Protein AF-0000000086091545 (afdb_homodimer)

Secondary structure (DSSP, 8-state):
-HHHHHHHHHHHHHHHHHHHHHHHHHHHHHHHHHHHTHHHHHHHHHHHHHHHHHHHHHHHHHH---HHHHHHHHHHHHHHHHHGGGTTEE-TTSHHHHHHHHHHHHHHHHHHHHHHHHTTTTS-HHHHHHHHIIIIIHHHHHHHHH-EE----------S--STTHHHHHHHHHHHHHHHHHHHHHHHHHHHHGGG--------/-HHHHHHHHHHHHHHHHHHHHHHHHHHHHHHHHHHHTHHHHHHHHHHHHHHHHHHHHHHHHHH---HHHHHHHHHHHHHHHHHGGGTTEE-TTSHHHHHHHHHHHHHHHHHHHHHHHHTTTTS-HHHHHHHHIIIIIHHHHHHHHH-EE----------S--STTHHHHHHHHHHHHHHHHHHHHHHHHHHHHGGG--------

Nearest PDB structures (foldseek):
  2rld-assembly1_B  TM=4.889E-01  e=1.140E+00  Bacteroides thetaiotaomicron VPI-5482
  2rld-assembly1_B  TM=4.789E-01  e=8.616E-01  Bacteroides thetaiotaomicron VPI-5482

Sequence (408 aa):
MIAFIVISHISLYIGVMFLILCVATGLYYLAELAEENSVMTRKVISYMIYLVVIVHLILWIFDELYFWCISIGILSHIAYYQLLSTFPFVRVKSASCILSIVGFLVSHIGWYYYFIDFYTPIYEFSELLGFFFICVWVTPLALFVSLSIGDMQLPGLGMEGGADRGNKDILKKKNNVVQWIMSQLNRFRKSSSSDTMLPHQSNYMIAFIVISHISLYIGVMFLILCVATGLYYLAELAEENSVMTRKVISYMIYLVVIVHLILWIFDELYFWCISIGILSHIAYYQLLSTFPFVRVKSASCILSIVGFLVSHIGWYYYFIDFYTPIYEFSELLGFFFICVWVTPLALFVSLSIGDMQLPGLGMEGGADRGNKDILKKKNNVVQWIMSQLNRFRKSSSSDTMLPHQSNY

Foldseek 3Di:
DVVVVVVVVVVVVVVVVVVVVVVVVVLLVLQVVCVVVVVVLLVVLVVLLVVLLVVLVCCCVPVVADPVLSVLLNQLSVLLNVQSVPPQEGDCPDPSNVSNVVSLVCSVVVVVVSCVPPPVVPDDPVVSVVCCCSSRNVNVSSSVSHHDHDPPPPPDDPDDDCPPCPVVVVVVVVVVVVVVVVVVVVVVVVVVVVVPPDPPPPDD/DVVVVVVVVVVVVVVVVVVVVVVVVVLLVLQVVCVVVVVVLLVVLVVLLVVLLVVLVCCCVPVVADPVLSVLLNQLSVLLNVQSVPPQEGDCPDPSNVSNVVSLVCSVVVLVVSCVPPPVPPDDPVVSVVCCCSSRNVNVSSSVSHHDHDPPPPPDDPDDDPDDCVVVVVVVVVVVVVVVVVVVVVVVVVVVPVVPPDPPPPDD

Organism: Naegleria lovaniensis (NCBI:txid51637)

pLDDT: mean 78.1, std 22.88, range [27.45, 97.88]

Solvent-accessible surface area (backbone atoms only — not comparable to full-atom values): 22048 Å² total; per-residue (Å²): 86,64,62,55,52,53,52,6,51,53,30,37,51,52,50,50,51,50,48,49,50,10,43,53,41,24,48,50,50,48,23,51,50,23,65,75,36,46,71,60,41,51,50,53,51,51,51,50,45,53,50,41,45,52,50,44,50,48,37,40,72,72,43,59,49,66,62,65,49,42,50,39,43,43,51,21,45,53,28,49,56,57,48,58,76,44,59,49,39,49,59,75,84,37,68,45,44,46,46,25,54,52,26,49,52,51,32,51,52,43,49,51,52,48,38,63,73,74,33,54,89,74,52,50,69,66,41,52,52,9,40,43,40,55,71,62,43,47,60,59,49,52,47,60,48,43,46,42,77,56,70,78,78,73,78,72,91,80,78,81,91,73,70,83,57,65,69,58,53,55,55,51,52,52,48,46,52,51,48,48,54,48,50,52,50,50,48,54,53,50,60,62,57,60,69,66,68,68,78,78,77,77,79,128,86,64,62,55,52,53,51,6,53,53,30,38,51,53,50,50,53,50,49,50,50,10,43,52,40,25,48,49,49,48,23,52,51,24,65,76,36,45,70,59,42,51,50,52,50,51,51,50,45,52,49,41,43,50,49,45,50,49,36,39,73,72,45,57,49,64,62,67,49,43,51,40,43,45,50,22,45,53,27,48,55,56,46,57,77,45,58,49,39,49,59,74,82,36,68,45,45,46,46,25,53,52,27,48,52,50,30,52,52,43,50,52,54,50,39,63,74,73,33,56,88,74,52,51,69,65,40,52,51,10,41,41,39,55,71,62,44,46,61,60,51,52,48,61,46,42,48,40,75,56,71,76,74,72,80,70,87,81,78,82,93,72,76,79,60,65,65,60,55,56,55,54,52,53,49,47,51,53,47,49,53,49,49,51,51,49,49,53,52,50,60,63,56,62,69,67,69,70,77,78,78,78,78,127

Structure (mmCIF, N/CA/C/O backbone):
data_AF-0000000086091545-model_v1
#
loop_
_entity.id
_entity.type
_entity.pdbx_description
1 polymer 'Transmembrane adaptor Erv26'
#
loop_
_atom_site.group_PDB
_atom_site.id
_atom_site.type_symbol
_atom_site.label_atom_id
_atom_site.label_alt_id
_atom_site.label_comp_id
_atom_site.label_asym_id
_atom_site.label_entity_id
_atom_site.label_seq_id
_atom_site.pdbx_PDB_ins_code
_atom_site.Cartn_x
_atom_site.Cartn_y
_atom_site.Cartn_z
_atom_site.occupancy
_atom_site.B_iso_or_equiv
_atom_site.auth_seq_id
_atom_site.auth_comp_id
_atom_site.auth_asym_id
_atom_site.auth_atom_id
_atom_site.pdbx_PDB_model_num
ATOM 1 N N . MET A 1 1 ? 21.391 18.703 11.477 1 80.94 1 MET A N 1
ATOM 2 C CA . MET A 1 1 ? 21.328 17.625 10.484 1 80.94 1 MET A CA 1
ATOM 3 C C . MET A 1 1 ? 20.875 16.328 11.133 1 80.94 1 MET A C 1
ATOM 5 O O . MET A 1 1 ? 20.078 15.586 10.562 1 80.94 1 MET A O 1
ATOM 9 N N . ILE A 1 2 ? 21.172 16.188 12.438 1 83.56 2 ILE A N 1
ATOM 10 C CA . ILE A 1 2 ? 20.891 14.93 13.141 1 83.56 2 ILE A CA 1
ATOM 11 C C . ILE A 1 2 ? 19.391 14.812 13.398 1 83.56 2 ILE A C 1
ATOM 13 O O . ILE A 1 2 ? 18.812 13.742 13.203 1 83.56 2 ILE A O 1
ATOM 17 N N . ALA A 1 3 ? 18.828 15.914 13.766 1 88.62 3 ALA A N 1
ATOM 18 C CA . ALA A 1 3 ? 17.391 15.898 14.039 1 88.62 3 ALA A CA 1
ATOM 19 C C . ALA A 1 3 ? 16.594 15.539 12.789 1 88.62 3 ALA A C 1
ATOM 21 O O . ALA A 1 3 ? 15.656 14.75 12.852 1 88.62 3 ALA A O 1
ATOM 22 N N . PHE A 1 4 ? 17.016 16.047 11.719 1 89.56 4 PHE A N 1
ATOM 23 C CA . PHE A 1 4 ? 16.359 15.781 10.445 1 89.56 4 PHE A CA 1
ATOM 24 C C . PHE A 1 4 ? 16.438 14.297 10.086 1 89.56 4 PHE A C 1
ATOM 26 O O . PHE A 1 4 ? 15.438 13.688 9.703 1 89.56 4 PHE A O 1
ATOM 33 N N . ILE A 1 5 ? 17.547 13.758 10.297 1 88.31 5 ILE A N 1
ATOM 34 C CA . ILE A 1 5 ? 17.781 12.359 9.945 1 88.31 5 ILE A CA 1
ATOM 35 C C . ILE A 1 5 ? 16.922 11.453 10.828 1 88.31 5 ILE A C 1
ATOM 37 O O . ILE A 1 5 ? 16.266 10.531 10.336 1 88.31 5 ILE A O 1
ATOM 41 N N . VAL A 1 6 ? 16.906 11.734 12.078 1 89.31 6 VAL A N 1
ATOM 42 C CA . VAL A 1 6 ? 16.156 10.914 13.031 1 89.31 6 VAL A CA 1
ATOM 43 C C . VAL A 1 6 ? 14.664 10.992 12.734 1 89.31 6 VAL A C 1
ATOM 45 O O . VAL A 1 6 ? 13.992 9.969 12.633 1 89.31 6 VAL A O 1
ATOM 48 N N . ILE A 1 7 ? 14.203 12.164 12.5 1 91 7 ILE A N 1
ATOM 49 C CA . ILE A 1 7 ? 12.781 12.375 12.242 1 91 7 ILE A CA 1
ATOM 50 C C . ILE A 1 7 ? 12.398 11.734 10.914 1 91 7 ILE A C 1
ATOM 52 O O . ILE A 1 7 ? 11.328 11.125 10.797 1 91 7 ILE A O 1
ATOM 56 N N . SER A 1 8 ? 13.242 11.836 10.008 1 90.12 8 SER A N 1
ATOM 57 C CA . SER A 1 8 ? 12.969 11.266 8.688 1 90.12 8 SER A CA 1
ATOM 58 C C . SER A 1 8 ? 12.891 9.742 8.742 1 90.12 8 SER A C 1
ATOM 60 O O . SER A 1 8 ? 12.039 9.141 8.102 1 90.12 8 SER A O 1
ATOM 62 N N . HIS A 1 9 ? 13.742 9.148 9.531 1 89.88 9 HIS A N 1
ATOM 63 C CA . HIS A 1 9 ? 13.719 7.691 9.648 1 89.88 9 HIS A CA 1
ATOM 64 C C . HIS A 1 9 ? 12.484 7.223 10.414 1 89.88 9 HIS A C 1
ATOM 66 O O . HIS A 1 9 ? 11.852 6.238 10.039 1 89.88 9 HIS A O 1
ATOM 72 N N . ILE A 1 10 ? 12.148 7.918 11.438 1 91.88 10 ILE A N 1
ATOM 73 C CA . ILE A 1 10 ? 10.938 7.598 12.188 1 91.88 10 ILE A CA 1
ATOM 74 C C . ILE A 1 10 ? 9.711 7.738 11.289 1 91.88 10 ILE A C 1
ATOM 76 O O . ILE A 1 10 ? 8.828 6.883 11.297 1 91.88 10 ILE A O 1
ATOM 80 N N . SER A 1 11 ? 9.742 8.734 10.57 1 92.31 11 SER A N 1
ATOM 81 C CA . SER A 1 11 ? 8.648 9.008 9.656 1 92.31 11 SER A CA 1
ATOM 82 C C . SER A 1 11 ? 8.523 7.91 8.602 1 92.31 11 SER A C 1
ATOM 84 O O . SER A 1 11 ? 7.41 7.512 8.242 1 92.31 11 SER A O 1
ATOM 86 N N . LEU A 1 12 ? 9.625 7.453 8.164 1 90.94 12 LEU A N 1
ATOM 87 C CA . LEU A 1 12 ? 9.617 6.379 7.18 1 90.94 12 LEU A CA 1
ATOM 88 C C . LEU A 1 12 ? 9.008 5.109 7.766 1 90.94 12 LEU A C 1
ATOM 90 O O . LEU A 1 12 ? 8.234 4.418 7.098 1 90.94 12 LEU A O 1
ATOM 94 N N . TYR A 1 13 ? 9.344 4.871 8.953 1 91.81 13 TYR A N 1
ATOM 95 C CA . TYR A 1 13 ? 8.805 3.691 9.617 1 91.81 13 TYR A CA 1
ATOM 96 C C . TYR A 1 13 ? 7.293 3.803 9.781 1 91.81 13 TYR A C 1
ATOM 98 O O . TYR A 1 13 ? 6.566 2.832 9.555 1 91.81 13 TYR A O 1
ATOM 106 N N . ILE A 1 14 ? 6.844 4.906 10.125 1 92.62 14 ILE A N 1
ATOM 107 C CA . ILE A 1 14 ? 5.41 5.141 10.258 1 92.62 14 ILE A CA 1
ATOM 108 C C . ILE A 1 14 ? 4.734 4.977 8.898 1 92.62 14 ILE A C 1
ATOM 110 O O . ILE A 1 14 ? 3.652 4.395 8.797 1 92.62 14 ILE A O 1
ATOM 114 N N . GLY A 1 15 ? 5.395 5.461 7.926 1 92.19 15 GLY A N 1
ATOM 115 C CA . GLY A 1 15 ? 4.871 5.301 6.578 1 92.19 15 GLY A CA 1
ATOM 116 C C . GLY A 1 15 ? 4.75 3.852 6.152 1 92.19 15 GLY A C 1
ATOM 117 O O . GLY A 1 15 ? 3.762 3.463 5.531 1 92.19 15 GLY A O 1
ATOM 118 N N . VAL A 1 16 ? 5.738 3.109 6.527 1 92.25 16 VAL A N 1
ATOM 119 C CA . VAL A 1 16 ? 5.723 1.688 6.195 1 92.25 16 VAL A CA 1
ATOM 120 C C . VAL A 1 16 ? 4.586 0.994 6.941 1 92.25 16 VAL A C 1
ATOM 122 O O . VAL A 1 16 ? 3.895 0.142 6.379 1 92.25 16 VAL A O 1
ATOM 125 N N . MET A 1 17 ? 4.395 1.321 8.156 1 92.62 17 MET A N 1
ATOM 126 C CA . MET A 1 17 ? 3.295 0.76 8.93 1 92.62 17 MET A CA 1
ATOM 127 C C . MET A 1 17 ? 1.95 1.112 8.305 1 92.62 17 MET A C 1
ATOM 129 O O . MET A 1 17 ? 1.04 0.282 8.273 1 92.62 17 MET A O 1
ATOM 133 N N . PHE A 1 18 ? 1.83 2.248 7.918 1 93.44 18 PHE A N 1
ATOM 134 C CA . PHE A 1 18 ? 0.612 2.676 7.238 1 93.44 18 PHE A CA 1
ATOM 135 C C . PHE A 1 18 ? 0.393 1.868 5.965 1 93.44 18 PHE A C 1
ATOM 137 O O . PHE A 1 18 ? -0.727 1.436 5.684 1 93.44 18 PHE A O 1
ATOM 144 N N . LEU A 1 19 ? 1.406 1.691 5.207 1 93.5 19 LEU A N 1
ATOM 145 C CA . LEU A 1 19 ? 1.3 0.926 3.971 1 93.5 19 LEU A CA 1
ATOM 146 C C . LEU A 1 19 ? 0.9 -0.518 4.258 1 93.5 19 LEU A C 1
ATOM 148 O O . LEU A 1 19 ? 0.125 -1.113 3.504 1 93.5 19 LEU A O 1
ATOM 152 N N . ILE A 1 20 ? 1.461 -1.034 5.289 1 94.06 20 ILE A N 1
ATOM 153 C CA . ILE A 1 20 ? 1.106 -2.391 5.691 1 94.06 20 ILE A CA 1
ATOM 154 C C . ILE A 1 20 ? -0.387 -2.465 6 1 94.06 20 ILE A C 1
ATOM 156 O O . ILE A 1 20 ? -1.065 -3.412 5.598 1 94.06 20 ILE A O 1
ATOM 160 N N . LEU A 1 21 ? -0.857 -1.475 6.707 1 92.94 21 LEU A N 1
ATOM 161 C CA . LEU A 1 21 ? -2.287 -1.421 6.996 1 92.94 21 LEU A CA 1
ATOM 162 C C . LEU A 1 21 ? -3.1 -1.358 5.707 1 92.94 21 LEU A C 1
ATOM 164 O O . LEU A 1 21 ? -4.121 -2.037 5.578 1 92.94 21 LEU A O 1
ATOM 168 N N . CYS A 1 22 ? -2.643 -0.552 4.805 1 94.44 22 CYS A N 1
ATOM 169 C CA . CYS A 1 22 ? -3.355 -0.419 3.537 1 94.44 22 CYS A CA 1
ATOM 170 C C . CYS A 1 22 ? -3.355 -1.735 2.771 1 94.44 22 CYS A C 1
ATOM 172 O O . CYS A 1 22 ? -4.379 -2.135 2.213 1 94.44 22 CYS A O 1
ATOM 174 N N . VAL A 1 23 ? -2.256 -2.348 2.752 1 94.62 23 VAL A N 1
ATOM 175 C CA . VAL A 1 23 ? -2.166 -3.635 2.07 1 94.62 23 VAL A CA 1
ATOM 176 C C . VAL A 1 23 ? -3.09 -4.645 2.748 1 94.62 23 VAL A C 1
ATOM 178 O O . VAL A 1 23 ? -3.797 -5.398 2.076 1 94.62 23 VAL A O 1
ATOM 181 N N . ALA A 1 24 ? -3.066 -4.707 4.102 1 93.06 24 ALA A N 1
ATOM 182 C CA . ALA A 1 24 ? -3.93 -5.605 4.863 1 93.06 24 ALA A CA 1
ATOM 183 C C . ALA A 1 24 ? -5.398 -5.379 4.52 1 93.06 24 ALA A C 1
ATOM 185 O O . ALA A 1 24 ? -6.137 -6.336 4.273 1 93.06 24 ALA A O 1
ATOM 186 N N . THR A 1 25 ? -5.805 -4.176 4.453 1 93.31 25 THR A N 1
ATOM 187 C CA . THR A 1 25 ? -7.195 -3.863 4.145 1 93.31 25 THR A CA 1
ATOM 188 C C . THR A 1 25 ? -7.508 -4.168 2.684 1 93.31 25 THR A C 1
ATOM 190 O O . THR A 1 25 ? -8.609 -4.613 2.357 1 93.31 25 THR A O 1
ATOM 193 N N . GLY A 1 26 ? -6.57 -3.861 1.864 1 93.88 26 GLY A N 1
ATOM 194 C CA . GLY A 1 26 ? -6.754 -4.199 0.462 1 93.88 26 GLY A CA 1
ATOM 195 C C . GLY A 1 26 ? -6.926 -5.688 0.225 1 93.88 26 GLY A C 1
ATOM 196 O O . GLY A 1 26 ? -7.801 -6.102 -0.541 1 93.88 26 GLY A O 1
ATOM 197 N N . LEU A 1 27 ? -6.137 -6.449 0.896 1 93.25 27 LEU A N 1
ATOM 198 C CA . LEU A 1 27 ? -6.242 -7.898 0.781 1 93.25 27 LEU A CA 1
ATOM 199 C C . LEU A 1 27 ? -7.551 -8.398 1.388 1 93.25 27 LEU A C 1
ATOM 201 O O . LEU A 1 27 ? -8.156 -9.336 0.876 1 93.25 27 LEU A O 1
ATOM 205 N N . TYR A 1 28 ? -7.902 -7.82 2.445 1 91.06 28 TYR A N 1
ATOM 206 C CA . TYR A 1 28 ? -9.188 -8.164 3.049 1 91.06 28 TYR A CA 1
ATOM 207 C C . TYR A 1 28 ? -10.336 -7.867 2.09 1 91.06 28 TYR A C 1
ATOM 209 O O . TYR A 1 28 ? -11.258 -8.664 1.96 1 91.06 28 TYR A O 1
ATOM 217 N N . TYR A 1 29 ? -10.289 -6.781 1.514 1 92 29 TYR A N 1
ATOM 218 C CA . TYR A 1 29 ? -11.289 -6.395 0.525 1 92 29 TYR A CA 1
ATOM 219 C C . TYR A 1 29 ? -11.336 -7.391 -0.627 1 92 29 TYR A C 1
ATOM 221 O O . TYR A 1 29 ? -12.414 -7.82 -1.046 1 92 29 TYR A O 1
ATOM 229 N N . LEU A 1 30 ? -10.266 -7.727 -1.06 1 92.94 30 LEU A N 1
ATOM 230 C CA . LEU A 1 30 ? -10.188 -8.688 -2.156 1 92.94 30 LEU A CA 1
ATOM 231 C C . LEU A 1 30 ? -10.727 -10.047 -1.725 1 92.94 30 LEU A C 1
ATOM 233 O O . LEU A 1 30 ? -11.352 -10.75 -2.52 1 92.94 30 LEU A O 1
ATOM 237 N N . ALA A 1 31 ? -10.453 -10.445 -0.539 1 92.06 31 ALA A N 1
ATOM 238 C CA . ALA A 1 31 ? -10.969 -11.695 -0.003 1 92.06 31 ALA A CA 1
ATOM 239 C C . ALA A 1 31 ? -12.5 -11.695 0.019 1 92.06 31 ALA A C 1
ATOM 241 O O . ALA A 1 31 ? -13.133 -12.688 -0.352 1 92.06 31 ALA A O 1
ATOM 242 N N . GLU A 1 32 ? -13.008 -10.625 0.454 1 90.62 32 GLU A N 1
ATOM 243 C CA . GLU A 1 32 ? -14.461 -10.477 0.466 1 90.62 32 GLU A CA 1
ATOM 244 C C . GLU A 1 32 ? -15.031 -10.508 -0.949 1 90.62 32 GLU A C 1
ATOM 246 O O . GLU A 1 32 ? -16.047 -11.164 -1.198 1 90.62 32 GLU A O 1
ATOM 251 N N . LEU A 1 33 ? -14.406 -9.82 -1.777 1 90.75 33 LEU A N 1
ATOM 252 C CA . LEU A 1 33 ? -14.844 -9.812 -3.172 1 90.75 33 LEU A CA 1
ATOM 253 C C . LEU A 1 33 ? -14.789 -11.211 -3.768 1 90.75 33 LEU A C 1
ATOM 255 O O . LEU A 1 33 ? -15.688 -11.609 -4.512 1 90.75 33 LEU A O 1
ATOM 259 N N . ALA A 1 34 ? -13.773 -11.961 -3.5 1 92.19 34 ALA A N 1
ATOM 260 C CA . ALA A 1 34 ? -13.617 -13.328 -3.98 1 92.19 34 ALA A CA 1
ATOM 261 C C . ALA A 1 34 ? -14.703 -14.234 -3.41 1 92.19 34 ALA A C 1
ATOM 263 O O . ALA A 1 34 ? -15.211 -15.117 -4.105 1 92.19 34 ALA A O 1
ATOM 264 N N . GLU A 1 35 ? -15.078 -14.039 -2.148 1 88.56 35 GLU A N 1
ATOM 265 C CA . GLU A 1 35 ? -16.125 -14.82 -1.498 1 88.56 35 GLU A CA 1
ATOM 266 C C . GLU A 1 35 ? -17.484 -14.531 -2.117 1 88.56 35 GLU A C 1
ATOM 268 O O . GLU A 1 35 ? -18.281 -15.453 -2.342 1 88.56 35 GLU A O 1
ATOM 273 N N . GLU A 1 36 ? -17.672 -13.328 -2.422 1 90.25 36 GLU A N 1
ATOM 274 C CA . GLU A 1 36 ? -18.953 -12.914 -2.984 1 90.25 36 GLU A CA 1
ATOM 275 C C . GLU A 1 36 ? -19.078 -13.344 -4.445 1 90.25 36 GLU A C 1
ATOM 277 O O . GLU A 1 36 ? -20.188 -13.492 -4.965 1 90.25 36 GLU A O 1
ATOM 282 N N . ASN A 1 37 ? -17.984 -13.453 -5.156 1 92.56 37 ASN A N 1
ATOM 283 C CA . ASN A 1 37 ? -17.938 -13.82 -6.57 1 92.56 37 ASN A CA 1
ATOM 284 C C . ASN A 1 37 ? -16.969 -14.977 -6.816 1 92.56 37 ASN A C 1
ATOM 286 O O . ASN A 1 37 ? -16.062 -14.859 -7.637 1 92.56 37 ASN A O 1
ATOM 290 N N . SER A 1 38 ? -17.219 -16.094 -6.258 1 90.12 38 SER A N 1
ATOM 291 C CA . SER A 1 38 ? -16.297 -17.219 -6.273 1 90.12 38 SER A CA 1
ATOM 292 C C . SER A 1 38 ? -16.125 -17.766 -7.684 1 90.12 38 SER A C 1
ATOM 294 O O . SER A 1 38 ? -15.016 -18.172 -8.07 1 90.12 38 SER A O 1
ATOM 296 N N . VAL A 1 39 ? -17.203 -17.797 -8.43 1 93.44 39 VAL A N 1
ATOM 297 C CA . VAL A 1 39 ? -17.156 -18.328 -9.781 1 93.44 39 VAL A CA 1
ATOM 298 C C . VAL A 1 39 ? -16.219 -17.469 -10.633 1 93.44 39 VAL A C 1
ATOM 300 O O . VAL A 1 39 ? -15.328 -17.984 -11.312 1 93.44 39 VAL A O 1
ATOM 303 N N . MET A 1 40 ? -16.453 -16.172 -10.547 1 94 40 MET A N 1
ATOM 304 C CA . MET A 1 40 ? -15.594 -15.258 -11.289 1 94 40 MET A CA 1
ATOM 305 C C . MET A 1 40 ? -14.156 -15.32 -10.797 1 94 40 MET A C 1
ATOM 307 O O . MET A 1 40 ? -13.219 -15.266 -11.594 1 94 40 MET A O 1
ATOM 311 N N . THR A 1 41 ? -13.961 -15.383 -9.539 1 94.94 41 THR A N 1
ATOM 312 C CA . THR A 1 41 ? -12.625 -15.453 -8.953 1 94.94 41 THR A CA 1
ATOM 313 C C . THR A 1 41 ? -11.875 -16.672 -9.469 1 94.94 41 THR A C 1
ATOM 315 O O . THR A 1 41 ? -10.703 -16.578 -9.828 1 94.94 41 THR A O 1
ATOM 318 N N . ARG A 1 42 ? -12.523 -17.781 -9.523 1 95.31 42 ARG A N 1
ATOM 319 C CA . ARG A 1 42 ? -11.914 -19.016 -10.023 1 95.31 42 ARG A CA 1
ATOM 320 C C . ARG A 1 42 ? -11.445 -18.844 -11.461 1 95.31 42 ARG A C 1
ATOM 322 O O . ARG A 1 42 ? -10.336 -19.25 -11.812 1 95.31 42 ARG A O 1
ATOM 329 N N . LYS A 1 43 ? -12.227 -18.25 -12.211 1 96.06 43 LYS A N 1
ATOM 330 C CA . LYS A 1 43 ? -11.875 -18 -13.602 1 96.06 43 LYS A CA 1
ATOM 331 C C . LYS A 1 43 ? -10.656 -17.094 -13.719 1 96.06 43 LYS A C 1
ATOM 333 O O . LYS A 1 43 ? -9.742 -17.359 -14.5 1 96.06 43 LYS A O 1
ATOM 338 N N . VAL A 1 44 ? -10.734 -16.031 -12.984 1 95.62 44 VAL A N 1
ATOM 339 C CA . VAL A 1 44 ? -9.656 -15.062 -13.016 1 95.62 44 VAL A CA 1
ATOM 340 C C . VAL A 1 44 ? -8.336 -15.734 -12.625 1 95.62 44 VAL A C 1
ATOM 342 O O . VAL A 1 44 ? -7.316 -15.547 -13.289 1 95.62 44 VAL A O 1
ATOM 345 N N . ILE A 1 45 ? -8.367 -16.516 -11.578 1 96.5 45 ILE A N 1
ATOM 346 C CA . ILE A 1 45 ? -7.152 -17.188 -11.109 1 96.5 45 ILE A CA 1
ATOM 347 C C . ILE A 1 45 ? -6.684 -18.188 -12.156 1 96.5 45 ILE A C 1
ATOM 349 O O . ILE A 1 45 ? -5.484 -18.328 -12.398 1 96.5 45 ILE A O 1
ATOM 353 N N . SER A 1 46 ? -7.613 -18.891 -12.773 1 97 46 SER A N 1
ATOM 354 C CA . SER A 1 46 ? -7.266 -19.844 -13.828 1 97 46 SER A CA 1
ATOM 355 C C . SER A 1 46 ? -6.523 -19.141 -14.969 1 97 46 SER A C 1
ATOM 357 O O . SER A 1 46 ? -5.48 -19.625 -15.422 1 97 46 SER A O 1
ATOM 359 N N . TYR A 1 47 ? -7.059 -18.078 -15.359 1 96.44 47 TYR A N 1
ATOM 360 C CA . TYR A 1 47 ? -6.43 -17.312 -16.438 1 96.44 47 TYR A CA 1
ATOM 361 C C . TYR A 1 47 ? -5.055 -16.812 -16.016 1 96.44 47 TYR A C 1
ATOM 363 O O . TYR A 1 47 ? -4.121 -16.781 -16.812 1 96.44 47 TYR A O 1
ATOM 371 N N . MET A 1 48 ? -5.012 -16.359 -14.781 1 96.69 48 MET A N 1
ATOM 372 C CA . MET A 1 48 ? -3.73 -15.898 -14.242 1 96.69 48 MET A CA 1
ATOM 373 C C . MET A 1 48 ? -2.689 -17.016 -14.305 1 96.69 48 MET A C 1
ATOM 375 O O . MET A 1 48 ? -1.546 -16.781 -14.703 1 96.69 48 MET A O 1
ATOM 379 N N . ILE A 1 49 ? -3.066 -18.219 -13.953 1 97.69 49 ILE A N 1
ATOM 380 C CA . ILE A 1 49 ? -2.166 -19.375 -13.961 1 97.69 49 ILE A CA 1
ATOM 381 C C . ILE A 1 49 ? -1.694 -19.641 -15.391 1 97.69 49 ILE A C 1
ATOM 383 O O . ILE A 1 49 ? -0.498 -19.812 -15.633 1 97.69 49 ILE A O 1
ATOM 387 N N . TYR A 1 50 ? -2.609 -19.625 -16.344 1 97.5 50 TYR A N 1
ATOM 388 C CA . TYR A 1 50 ? -2.262 -19.844 -17.734 1 97.5 50 TYR A CA 1
ATOM 389 C C . TYR A 1 50 ? -1.271 -18.781 -18.219 1 97.5 50 TYR A C 1
ATOM 391 O O . TYR A 1 50 ? -0.291 -19.109 -18.891 1 97.5 50 TYR A O 1
ATOM 399 N N . LEU A 1 51 ? -1.57 -17.609 -17.844 1 96.5 51 LEU A N 1
ATOM 400 C CA . LEU A 1 51 ? -0.722 -16.5 -18.266 1 96.5 51 LEU A CA 1
ATOM 401 C C . LEU A 1 51 ? 0.696 -16.656 -17.734 1 96.5 51 LEU A C 1
ATOM 403 O O . LEU A 1 51 ? 1.667 -16.484 -18.469 1 96.5 51 LEU A O 1
ATOM 407 N N . VAL A 1 52 ? 0.856 -17.031 -16.484 1 97.38 52 VAL A N 1
ATOM 408 C CA . VAL A 1 52 ? 2.176 -17.156 -15.867 1 97.38 52 VAL A CA 1
ATOM 409 C C . VAL A 1 52 ? 2.93 -18.328 -16.5 1 97.38 52 VAL A C 1
ATOM 411 O O . VAL A 1 52 ? 4.145 -18.25 -16.703 1 97.38 52 VAL A O 1
ATOM 414 N N . VAL A 1 53 ? 2.252 -19.453 -16.828 1 97.44 53 VAL A N 1
ATOM 415 C CA . VAL A 1 53 ? 2.881 -20.578 -17.484 1 97.44 53 VAL A CA 1
ATOM 416 C C . VAL A 1 53 ? 3.398 -20.156 -18.859 1 97.44 53 VAL A C 1
ATOM 418 O O . VAL A 1 53 ? 4.52 -20.5 -19.25 1 97.44 53 VAL A O 1
ATOM 421 N N . ILE A 1 54 ? 2.561 -19.406 -19.562 1 96.75 54 ILE A N 1
ATOM 422 C CA . ILE A 1 54 ? 2.961 -18.906 -20.859 1 96.75 54 ILE A CA 1
ATOM 423 C C . ILE A 1 54 ? 4.199 -18.031 -20.719 1 96.75 54 ILE A C 1
ATOM 425 O O . ILE A 1 54 ? 5.125 -18.109 -21.531 1 96.75 54 ILE A O 1
ATOM 429 N N . VAL A 1 55 ? 4.199 -17.188 -19.734 1 96.06 55 VAL A N 1
ATOM 430 C CA . VAL A 1 55 ? 5.332 -16.297 -19.484 1 96.06 55 VAL A CA 1
ATOM 431 C C . VAL A 1 55 ? 6.586 -17.125 -19.203 1 96.06 55 VAL A C 1
ATOM 433 O O . VAL A 1 55 ? 7.664 -16.812 -19.719 1 96.06 55 VAL A O 1
ATOM 436 N N . HIS A 1 56 ? 6.531 -18.203 -18.391 1 96.31 56 HIS A N 1
ATOM 437 C CA . HIS A 1 56 ? 7.664 -19.094 -18.125 1 96.31 56 HIS A CA 1
ATOM 438 C C . HIS A 1 56 ? 8.195 -19.703 -19.422 1 96.31 56 HIS A C 1
ATOM 440 O O . HIS A 1 56 ? 9.414 -19.766 -19.625 1 96.31 56 HIS A O 1
ATOM 446 N N . LEU A 1 57 ? 7.301 -20.094 -20.297 1 95.69 57 LEU A N 1
ATOM 447 C CA . LEU A 1 57 ? 7.707 -20.703 -21.562 1 95.69 57 LEU A CA 1
ATOM 448 C C . LEU A 1 57 ? 8.406 -19.672 -22.453 1 95.69 57 LEU A C 1
ATOM 450 O O . LEU A 1 57 ? 9.406 -20 -23.094 1 95.69 57 LEU A O 1
ATOM 454 N N . ILE A 1 58 ? 7.836 -18.484 -22.484 1 95.06 58 ILE A N 1
ATOM 455 C CA . ILE A 1 58 ? 8.438 -17.406 -23.266 1 95.06 58 ILE A CA 1
ATOM 456 C C . ILE A 1 58 ? 9.844 -17.109 -22.75 1 95.06 58 ILE A C 1
ATOM 458 O O . ILE A 1 58 ? 10.773 -16.938 -23.547 1 95.06 58 ILE A O 1
ATOM 462 N N . LEU A 1 59 ? 10.039 -17.062 -21.453 1 93.62 59 LEU A N 1
ATOM 463 C CA . LEU A 1 59 ? 11.336 -16.781 -20.859 1 93.62 59 LEU A CA 1
ATOM 464 C C . LEU A 1 59 ? 12.328 -17.906 -21.125 1 93.62 59 LEU A C 1
ATOM 466 O O . LEU A 1 59 ? 13.523 -17.656 -21.297 1 93.62 59 LEU A O 1
ATOM 470 N N . TRP A 1 60 ? 11.836 -19.109 -21.156 1 93.62 60 TRP A N 1
ATOM 471 C CA . TRP A 1 60 ? 12.68 -20.266 -21.469 1 93.62 60 TRP A CA 1
ATOM 472 C C . TRP A 1 60 ? 13.141 -20.219 -22.922 1 93.62 60 TRP A C 1
ATOM 474 O O . TRP A 1 60 ? 14.328 -20.359 -23.203 1 93.62 60 TRP A O 1
ATOM 484 N N . ILE A 1 61 ? 12.188 -19.969 -23.859 1 93.25 61 ILE A N 1
ATOM 485 C CA . ILE A 1 61 ? 12.445 -20.062 -25.297 1 93.25 61 ILE A CA 1
ATOM 486 C C . ILE A 1 61 ? 13.266 -18.859 -25.75 1 93.25 61 ILE A C 1
ATOM 488 O O . ILE A 1 61 ? 14.258 -19 -26.469 1 93.25 61 ILE A O 1
ATOM 492 N N . PHE A 1 62 ? 12.961 -17.625 -25.297 1 90.5 62 PHE A N 1
ATOM 493 C CA . PHE A 1 62 ? 13.562 -16.406 -25.828 1 90.5 62 PHE A CA 1
ATOM 494 C C . PHE A 1 62 ? 14.773 -16 -25 1 90.5 62 PHE A C 1
ATOM 496 O O . PHE A 1 62 ? 15.781 -15.555 -25.547 1 90.5 62 PHE A O 1
ATOM 503 N N . ASP A 1 63 ? 14.742 -16.125 -23.688 1 90 63 ASP A N 1
ATOM 504 C CA . ASP A 1 63 ? 15.836 -15.641 -22.844 1 90 63 ASP A CA 1
ATOM 505 C C . ASP A 1 63 ? 16.688 -16.797 -22.328 1 90 63 ASP A C 1
ATOM 507 O O . ASP A 1 63 ? 17.719 -16.578 -21.688 1 90 63 ASP A O 1
ATOM 511 N N . GLU A 1 64 ? 16.25 -18.078 -22.609 1 88.31 64 GLU A N 1
ATOM 512 C CA . GLU A 1 64 ? 16.984 -19.297 -22.25 1 88.31 64 GLU A CA 1
ATOM 513 C C . GLU A 1 64 ? 17.344 -19.297 -20.766 1 88.31 64 GLU A C 1
ATOM 515 O O . GLU A 1 64 ? 18.5 -19.562 -20.406 1 88.31 64 GLU A O 1
ATOM 520 N N . LEU A 1 65 ? 16.469 -18.891 -19.938 1 87.75 65 LEU A N 1
ATOM 521 C CA . LEU A 1 65 ? 16.688 -18.953 -18.5 1 87.75 65 LEU A CA 1
ATOM 522 C C . LEU A 1 65 ? 16.844 -20.391 -18.031 1 87.75 65 LEU A C 1
ATOM 524 O O . LEU A 1 65 ? 16.594 -21.328 -18.781 1 87.75 65 LEU A O 1
ATOM 528 N N . TYR A 1 66 ? 17.328 -20.547 -16.828 1 89.62 66 TYR A N 1
ATOM 529 C CA . TYR A 1 66 ? 17.703 -21.844 -16.266 1 89.62 66 TYR A CA 1
ATOM 530 C C . TYR A 1 66 ? 16.516 -22.812 -16.297 1 89.62 66 TYR A C 1
ATOM 532 O O . TYR A 1 66 ? 15.453 -22.516 -15.75 1 89.62 66 TYR A O 1
ATOM 540 N N . PHE A 1 67 ? 16.688 -23.969 -16.875 1 92.5 67 PHE A N 1
ATOM 541 C CA . PHE A 1 67 ? 15.641 -24.938 -17.172 1 92.5 67 PHE A CA 1
ATOM 542 C C . PHE A 1 67 ? 14.977 -25.422 -15.898 1 92.5 67 PHE A C 1
ATOM 544 O O . PHE A 1 67 ? 13.75 -25.562 -15.844 1 92.5 67 PHE A O 1
ATOM 551 N N . TRP A 1 68 ? 15.734 -25.703 -14.906 1 92.44 68 TRP A N 1
ATOM 552 C CA . TRP A 1 68 ? 15.188 -26.266 -13.68 1 92.44 68 TRP A CA 1
ATOM 553 C C . TRP A 1 68 ? 14.273 -25.266 -12.977 1 92.44 68 TRP A C 1
ATOM 555 O O . TRP A 1 68 ? 13.227 -25.641 -12.453 1 92.44 68 TRP A O 1
ATOM 565 N N . CYS A 1 69 ? 14.672 -24.047 -12.945 1 94.69 69 CYS A N 1
ATOM 566 C CA . CYS A 1 69 ? 13.828 -23.016 -12.328 1 94.69 69 CYS A CA 1
ATOM 567 C C . CYS A 1 69 ? 12.516 -22.859 -13.094 1 94.69 69 CYS A C 1
ATOM 569 O O . CYS A 1 69 ? 11.453 -22.734 -12.492 1 94.69 69 CYS A O 1
ATOM 571 N N . ILE A 1 70 ? 12.594 -22.938 -14.391 1 95.94 70 ILE A N 1
ATOM 572 C CA . ILE A 1 70 ? 11.414 -22.828 -15.234 1 95.94 70 ILE A CA 1
ATOM 573 C C . ILE A 1 70 ? 10.492 -24.031 -15 1 95.94 70 ILE A C 1
ATOM 575 O O . ILE A 1 70 ? 9.281 -23.875 -14.836 1 95.94 70 ILE A O 1
ATOM 579 N N . SER A 1 71 ? 11.109 -25.188 -14.992 1 96.25 71 SER A N 1
ATOM 580 C CA . SER A 1 71 ? 10.336 -26.406 -14.805 1 96.25 71 SER A CA 1
ATOM 581 C C . SER A 1 71 ? 9.625 -26.406 -13.461 1 96.25 71 SER A C 1
ATOM 583 O O . SER A 1 71 ? 8.445 -26.766 -13.375 1 96.25 71 SER A O 1
ATOM 585 N N . ILE A 1 72 ? 10.328 -26 -12.445 1 96.56 72 ILE A N 1
ATOM 586 C CA . ILE A 1 72 ? 9.742 -25.953 -11.117 1 96.56 72 ILE A CA 1
ATOM 587 C C . ILE A 1 72 ? 8.617 -24.922 -11.078 1 96.56 72 ILE A C 1
ATOM 589 O O . ILE A 1 72 ? 7.582 -25.141 -10.445 1 96.56 72 ILE A O 1
ATOM 593 N N . GLY A 1 73 ? 8.836 -23.781 -11.695 1 97.25 73 GLY A N 1
ATOM 594 C CA . GLY A 1 73 ? 7.793 -22.766 -11.789 1 97.25 73 GLY A CA 1
ATOM 595 C C . GLY A 1 73 ? 6.527 -23.281 -12.453 1 97.25 73 GLY A C 1
ATOM 596 O O . GLY A 1 73 ? 5.426 -23.078 -11.938 1 97.25 73 GLY A O 1
ATOM 597 N N . ILE A 1 74 ? 6.691 -23.953 -13.555 1 97.25 74 ILE A N 1
ATOM 598 C CA . ILE A 1 74 ? 5.551 -24.484 -14.305 1 97.25 74 ILE A CA 1
ATOM 599 C C . ILE A 1 74 ? 4.859 -25.578 -13.484 1 97.25 74 ILE A C 1
ATOM 601 O O . ILE A 1 74 ? 3.633 -25.594 -13.391 1 97.25 74 ILE A O 1
ATOM 605 N N . LEU A 1 75 ? 5.633 -26.453 -12.852 1 96.62 75 LEU A N 1
ATOM 606 C CA . LEU A 1 75 ? 5.066 -27.516 -12.023 1 96.62 75 LEU A CA 1
ATOM 607 C C . LEU A 1 75 ? 4.285 -26.922 -10.852 1 96.62 75 LEU A C 1
ATOM 609 O O . LEU A 1 75 ? 3.234 -27.453 -10.484 1 96.62 75 LEU A O 1
ATOM 613 N N . SER A 1 76 ? 4.801 -25.891 -10.242 1 97.12 76 SER A N 1
ATOM 614 C CA . SER A 1 76 ? 4.094 -25.234 -9.148 1 97.12 76 SER A CA 1
ATOM 615 C C . SER A 1 76 ? 2.738 -24.703 -9.609 1 97.12 76 SER A C 1
ATOM 617 O O . SER A 1 76 ? 1.74 -24.844 -8.898 1 97.12 76 SER A O 1
ATOM 619 N N . HIS A 1 77 ? 2.721 -24.125 -10.773 1 97.88 77 HIS A N 1
ATOM 620 C CA . HIS A 1 77 ? 1.474 -23.562 -11.273 1 97.88 77 HIS A CA 1
ATOM 621 C C . HIS A 1 77 ? 0.481 -24.656 -11.656 1 97.88 77 HIS A C 1
ATOM 623 O O . HIS A 1 77 ? -0.732 -24.453 -11.57 1 97.88 77 HIS A O 1
ATOM 629 N N . ILE A 1 78 ? 1.001 -25.812 -12.07 1 96.69 78 ILE A N 1
ATOM 630 C CA . ILE A 1 78 ? 0.13 -26.969 -12.289 1 96.69 78 ILE A CA 1
ATOM 631 C C . ILE A 1 78 ? -0.493 -27.406 -10.961 1 96.69 78 ILE A C 1
ATOM 633 O O . ILE A 1 78 ? -1.687 -27.703 -10.898 1 96.69 78 ILE A O 1
ATOM 637 N N . ALA A 1 79 ? 0.28 -27.406 -9.953 1 96.38 79 ALA A N 1
ATOM 638 C CA . ALA A 1 79 ? -0.232 -27.734 -8.625 1 96.38 79 ALA A CA 1
ATOM 639 C C . ALA A 1 79 ? -1.28 -26.719 -8.172 1 96.38 79 ALA A C 1
ATOM 641 O O . ALA A 1 79 ? -2.301 -27.078 -7.594 1 96.38 79 ALA A O 1
ATOM 642 N N . TYR A 1 80 ? -1.018 -25.422 -8.453 1 96.69 80 TYR A N 1
ATOM 643 C CA . TYR A 1 80 ? -1.989 -24.391 -8.133 1 96.69 80 TYR A CA 1
ATOM 644 C C . TYR A 1 80 ? -3.316 -24.641 -8.836 1 96.69 80 TYR A C 1
ATOM 646 O O . TYR A 1 80 ? -4.383 -24.469 -8.242 1 96.69 80 TYR A O 1
ATOM 654 N N . TYR A 1 81 ? -3.211 -25.016 -10.078 1 96.56 81 TYR A N 1
ATOM 655 C CA . TYR A 1 81 ? -4.41 -25.266 -10.867 1 96.56 81 TYR A CA 1
ATOM 656 C C . TYR A 1 81 ? -5.242 -26.391 -10.273 1 96.56 81 TYR A C 1
ATOM 658 O O . TYR A 1 81 ? -6.477 -26.344 -10.305 1 96.56 81 TYR A O 1
ATOM 666 N N . GLN A 1 82 ? -4.637 -27.344 -9.719 1 95.12 82 GLN A N 1
ATOM 667 C CA . GLN A 1 82 ? -5.328 -28.469 -9.102 1 95.12 82 GLN A CA 1
ATOM 668 C C . GLN A 1 82 ? -6.125 -28.016 -7.879 1 95.12 82 GLN A C 1
ATOM 670 O O . GLN A 1 82 ? -7.16 -28.609 -7.551 1 95.12 82 GLN A O 1
ATOM 675 N N . LEU A 1 83 ? -5.688 -27.031 -7.266 1 93.81 83 LEU A N 1
ATOM 676 C CA . LEU A 1 83 ? -6.391 -26.516 -6.098 1 93.81 83 LEU A CA 1
ATOM 677 C C . LEU A 1 83 ? -7.727 -25.891 -6.5 1 93.81 83 LEU A C 1
ATOM 679 O O . LEU A 1 83 ? -8.633 -25.781 -5.676 1 93.81 83 LEU A O 1
ATOM 683 N N . LEU A 1 84 ? -7.816 -25.5 -7.746 1 94.12 84 LEU A N 1
ATOM 684 C CA . LEU A 1 84 ? -9.023 -24.844 -8.219 1 94.12 84 LEU A CA 1
ATOM 685 C C . LEU A 1 84 ? -10.156 -25.844 -8.406 1 94.12 84 LEU A C 1
ATOM 687 O O . LEU A 1 84 ? -11.32 -25.453 -8.531 1 94.12 84 LEU A O 1
ATOM 691 N N . SER A 1 85 ? -9.867 -27.109 -8.328 1 91.25 85 SER A N 1
ATOM 692 C CA . SER A 1 85 ? -10.883 -28.141 -8.492 1 91.25 85 SER A CA 1
ATOM 693 C C . SER A 1 85 ? -11.836 -28.172 -7.301 1 91.25 85 SER A C 1
ATOM 695 O O . SER A 1 85 ? -13.008 -28.531 -7.445 1 91.25 85 SER A O 1
ATOM 697 N N . THR A 1 86 ? -11.422 -27.75 -6.156 1 87.12 86 THR A N 1
ATOM 698 C CA . THR A 1 86 ? -12.25 -27.703 -4.961 1 87.12 86 THR A CA 1
ATOM 699 C C . THR A 1 86 ? -12.477 -26.266 -4.5 1 87.12 86 THR A C 1
ATOM 701 O O . THR A 1 86 ? -12.812 -26.031 -3.338 1 87.12 86 THR A O 1
ATOM 704 N N . PHE A 1 87 ? -12.219 -25.438 -5.332 1 88.75 87 PHE A N 1
ATOM 705 C CA . PHE A 1 87 ? -12.359 -24.031 -5.016 1 88.75 87 PHE A CA 1
ATOM 706 C C . PHE A 1 87 ? -13.812 -23.688 -4.691 1 88.75 87 PHE A C 1
ATOM 708 O O . PHE A 1 87 ? -14.734 -24.188 -5.352 1 88.75 87 PHE A O 1
ATOM 715 N N . PRO A 1 88 ? -14.008 -22.984 -3.693 1 88.88 88 PRO A N 1
ATOM 716 C CA . PRO A 1 88 ? -13.117 -22.172 -2.863 1 88.88 88 PRO A CA 1
ATOM 717 C C . PRO A 1 88 ? -12.641 -22.906 -1.61 1 88.88 88 PRO A C 1
ATOM 719 O O . PRO A 1 88 ? -11.867 -22.344 -0.825 1 88.88 88 PRO A O 1
ATOM 722 N N . PHE A 1 89 ? -13.141 -24.109 -1.506 1 86.44 89 PHE A N 1
ATOM 723 C CA . PHE A 1 89 ? -12.789 -24.875 -0.308 1 86.44 89 PHE A CA 1
ATOM 724 C C . PHE A 1 89 ? -11.57 -25.75 -0.561 1 86.44 89 PHE A C 1
ATOM 726 O O . PHE A 1 89 ? -11.492 -26.422 -1.589 1 86.44 89 PHE A O 1
ATOM 733 N N . VAL A 1 90 ? -10.625 -25.609 0.261 1 84.31 90 VAL A N 1
ATOM 734 C CA . VAL A 1 90 ? -9.422 -26.422 0.106 1 84.31 90 VAL A CA 1
ATOM 735 C C . VAL A 1 90 ? -9.086 -27.109 1.428 1 84.31 90 VAL A C 1
ATOM 737 O O . VAL A 1 90 ? -9.266 -26.531 2.5 1 84.31 90 VAL A O 1
ATOM 740 N N . ARG A 1 91 ? -8.68 -28.375 1.217 1 82.62 91 ARG A N 1
ATOM 741 C CA . ARG A 1 91 ? -8.133 -29.094 2.361 1 82.62 91 ARG A CA 1
ATOM 742 C C . ARG A 1 91 ? -6.633 -28.859 2.49 1 82.62 91 ARG A C 1
ATOM 744 O O . ARG A 1 91 ? -5.875 -29.156 1.565 1 82.62 91 ARG A O 1
ATOM 751 N N . VAL A 1 92 ? -6.191 -28.422 3.6 1 82.81 92 VAL A N 1
ATOM 752 C CA . VAL A 1 92 ? -4.809 -28.016 3.822 1 82.81 92 VAL A CA 1
ATOM 753 C C . VAL A 1 92 ? -3.891 -29.234 3.711 1 82.81 92 VAL A C 1
ATOM 755 O O . VAL A 1 92 ? -2.748 -29.109 3.262 1 82.81 92 VAL A O 1
ATOM 758 N N . LYS A 1 93 ? -4.398 -30.406 4.047 1 86.5 93 LYS A N 1
ATOM 759 C CA . LYS A 1 93 ? -3.559 -31.609 4.074 1 86.5 93 LYS A CA 1
ATOM 760 C C . LYS A 1 93 ? -3.611 -32.344 2.738 1 86.5 93 LYS A C 1
ATOM 762 O O . LYS A 1 93 ? -2.996 -33.406 2.584 1 86.5 93 LYS A O 1
ATOM 767 N N . SER A 1 94 ? -4.305 -31.844 1.852 1 88.62 94 SER A N 1
ATOM 768 C CA . SER A 1 94 ? -4.375 -32.5 0.543 1 88.62 94 SER A CA 1
ATOM 769 C C . SER A 1 94 ? -3.023 -32.438 -0.164 1 88.62 94 SER A C 1
ATOM 771 O O . SER A 1 94 ? -2.211 -31.547 0.092 1 88.62 94 SER A O 1
ATOM 773 N N . ALA A 1 95 ? -2.758 -33.438 -0.923 1 90.75 95 ALA A N 1
ATOM 774 C CA . ALA A 1 95 ? -1.508 -33.531 -1.674 1 90.75 95 ALA A CA 1
ATOM 775 C C . ALA A 1 95 ? -1.311 -32.312 -2.564 1 90.75 95 ALA A C 1
ATOM 777 O O . ALA A 1 95 ? -0.199 -31.797 -2.676 1 90.75 95 ALA A O 1
ATOM 778 N N . SER A 1 96 ? -2.396 -31.891 -3.133 1 91.44 96 SER A N 1
ATOM 779 C CA . SER A 1 96 ? -2.314 -30.734 -4.02 1 91.44 96 SER A CA 1
ATOM 780 C C . SER A 1 96 ? -1.889 -29.484 -3.264 1 91.44 96 SER A C 1
ATOM 782 O O . SER A 1 96 ? -1.102 -28.672 -3.771 1 91.44 96 SER A O 1
ATOM 784 N N . CYS A 1 97 ? -2.428 -29.328 -2.111 1 92.88 97 CYS A N 1
ATOM 785 C CA . CYS A 1 97 ? -2.084 -28.172 -1.306 1 92.88 97 CYS A CA 1
ATOM 786 C C . CYS A 1 97 ? -0.625 -28.219 -0.869 1 92.88 97 CYS A C 1
ATOM 788 O O . CYS A 1 97 ? 0.096 -27.234 -0.979 1 92.88 97 CYS A O 1
ATOM 790 N N . ILE A 1 98 ? -0.191 -29.281 -0.42 1 94.31 98 ILE A N 1
ATOM 791 C CA . ILE A 1 98 ? 1.186 -29.469 0.033 1 94.31 98 ILE A CA 1
ATOM 792 C C . ILE A 1 98 ? 2.145 -29.234 -1.135 1 94.31 98 ILE A C 1
ATOM 794 O O . ILE A 1 98 ? 3.152 -28.547 -0.996 1 94.31 98 ILE A O 1
ATOM 798 N N . LEU A 1 99 ? 1.808 -29.828 -2.223 1 94.75 99 LEU A N 1
ATOM 799 C CA . LEU A 1 99 ? 2.635 -29.656 -3.412 1 94.75 99 LEU A CA 1
ATOM 800 C C . LEU A 1 99 ? 2.717 -28.188 -3.822 1 94.75 99 LEU A C 1
ATOM 802 O O . LEU A 1 99 ? 3.768 -27.734 -4.273 1 94.75 99 LEU A O 1
ATOM 806 N N . SER A 1 100 ? 1.626 -27.531 -3.691 1 95.69 100 SER A N 1
ATOM 807 C CA . SER A 1 100 ? 1.592 -26.109 -4.047 1 95.69 100 SER A CA 1
ATOM 808 C C . SER A 1 100 ? 2.49 -25.281 -3.127 1 95.69 100 SER A C 1
ATOM 810 O O . SER A 1 100 ? 3.209 -24.406 -3.588 1 95.69 100 SER A O 1
ATOM 812 N N . ILE A 1 101 ? 2.473 -25.578 -1.841 1 95.12 101 ILE A N 1
ATOM 813 C CA . ILE A 1 101 ? 3.281 -24.844 -0.868 1 95.12 101 ILE A CA 1
ATOM 814 C C . ILE A 1 101 ? 4.762 -25.141 -1.094 1 95.12 101 ILE A C 1
ATOM 816 O O . ILE A 1 101 ? 5.586 -24.234 -1.146 1 95.12 101 ILE A O 1
ATOM 820 N N . VAL A 1 102 ? 5.09 -26.422 -1.261 1 95.81 102 VAL A N 1
ATOM 821 C CA . VAL A 1 102 ? 6.465 -26.844 -1.495 1 95.81 102 VAL A CA 1
ATOM 822 C C . VAL A 1 102 ? 6.961 -26.266 -2.824 1 95.81 102 VAL A C 1
ATOM 824 O O . VAL A 1 102 ? 8.086 -25.766 -2.914 1 95.81 102 VAL A O 1
ATOM 827 N N . GLY A 1 103 ? 6.109 -26.391 -3.803 1 96.62 103 GLY A N 1
ATOM 828 C CA . GLY A 1 103 ? 6.465 -25.844 -5.098 1 96.62 103 GLY A CA 1
ATOM 829 C C . GLY A 1 103 ? 6.738 -24.344 -5.051 1 96.62 103 GLY A C 1
ATOM 830 O O . GLY A 1 103 ? 7.707 -23.875 -5.648 1 96.62 103 GLY A O 1
ATOM 831 N N . PHE A 1 104 ? 5.895 -23.609 -4.301 1 96.88 104 PHE A N 1
ATOM 832 C CA . PHE A 1 104 ? 6.074 -22.172 -4.133 1 96.88 104 PHE A CA 1
ATOM 833 C C . PHE A 1 104 ? 7.414 -21.859 -3.48 1 96.88 104 PHE A C 1
ATOM 835 O O . PHE A 1 104 ? 8.164 -21.016 -3.965 1 96.88 104 PHE A O 1
ATOM 842 N N . LEU A 1 105 ? 7.766 -22.562 -2.449 1 96.88 105 LEU A N 1
ATOM 843 C CA . LEU A 1 105 ? 8.992 -22.312 -1.692 1 96.88 105 LEU A CA 1
ATOM 844 C C . LEU A 1 105 ? 10.219 -22.672 -2.52 1 96.88 105 LEU A C 1
ATOM 846 O O . LEU A 1 105 ? 11.188 -21.906 -2.553 1 96.88 105 LEU A O 1
ATOM 850 N N . VAL A 1 106 ? 10.164 -23.781 -3.18 1 96.5 106 VAL A N 1
ATOM 851 C CA . VAL A 1 106 ? 11.297 -24.234 -3.986 1 96.5 106 VAL A CA 1
ATOM 852 C C . VAL A 1 106 ? 11.5 -23.266 -5.16 1 96.5 106 VAL A C 1
ATOM 854 O O . VAL A 1 106 ? 12.641 -22.938 -5.5 1 96.5 106 VAL A O 1
ATOM 857 N N . SER A 1 107 ? 10.391 -22.906 -5.742 1 96.81 107 SER A N 1
ATOM 858 C CA . SER A 1 107 ? 10.484 -21.953 -6.844 1 96.81 107 SER A CA 1
ATOM 859 C C . SER A 1 107 ? 11.062 -20.625 -6.375 1 96.81 107 SER A C 1
ATOM 861 O O . SER A 1 107 ? 11.93 -20.047 -7.039 1 96.81 107 SER A O 1
ATOM 863 N N . HIS A 1 108 ? 10.609 -20.109 -5.219 1 96 108 HIS A N 1
ATOM 864 C CA . HIS A 1 108 ? 11.102 -18.859 -4.652 1 96 108 HIS A CA 1
ATOM 865 C C . HIS A 1 108 ? 12.602 -18.922 -4.387 1 96 108 HIS A C 1
ATOM 867 O O . HIS A 1 108 ? 13.352 -18.047 -4.809 1 96 108 HIS A O 1
ATOM 873 N N . ILE A 1 109 ? 13.031 -19.969 -3.762 1 95.06 109 ILE A N 1
ATOM 874 C CA . ILE A 1 109 ? 14.438 -20.156 -3.404 1 95.06 109 ILE A CA 1
ATOM 875 C C . ILE A 1 109 ? 15.266 -20.375 -4.668 1 95.06 109 ILE A C 1
ATOM 877 O O . ILE A 1 109 ? 16.359 -19.828 -4.805 1 95.06 109 ILE A O 1
ATOM 881 N N . GLY A 1 110 ? 14.781 -21.188 -5.574 1 93.88 110 GLY A N 1
ATOM 882 C CA . GLY A 1 110 ? 15.477 -21.453 -6.824 1 93.88 110 GLY A CA 1
ATOM 883 C C . GLY A 1 110 ? 15.758 -20.188 -7.629 1 93.88 110 GLY A C 1
ATOM 884 O O . GLY A 1 110 ? 16.891 -19.953 -8.039 1 93.88 110 GLY A O 1
ATOM 885 N N . TRP A 1 111 ? 14.719 -19.359 -7.828 1 93.19 111 TRP A N 1
ATOM 886 C CA . TRP A 1 111 ? 14.891 -18.125 -8.586 1 93.19 111 TRP A CA 1
ATOM 887 C C . TRP A 1 111 ? 15.797 -17.156 -7.848 1 93.19 111 TRP A C 1
ATOM 889 O O . TRP A 1 111 ? 16.594 -16.438 -8.469 1 93.19 111 TRP A O 1
ATOM 899 N N . TYR A 1 112 ? 15.625 -17.125 -6.52 1 92.38 112 TYR A N 1
ATOM 900 C CA . TYR A 1 112 ? 16.453 -16.234 -5.707 1 92.38 112 TYR A CA 1
ATOM 901 C C . TYR A 1 112 ? 17.938 -16.547 -5.914 1 92.38 112 TYR A C 1
ATOM 903 O O . TYR A 1 112 ? 18.734 -15.656 -6.219 1 92.38 112 TYR A O 1
ATOM 911 N N . TYR A 1 113 ? 18.375 -17.812 -5.879 1 89.75 113 TYR A N 1
ATOM 912 C CA . TYR A 1 113 ? 19.766 -18.219 -6.023 1 89.75 113 TYR A CA 1
ATOM 913 C C . TYR A 1 113 ? 20.234 -18.078 -7.469 1 89.75 113 TYR A C 1
ATOM 915 O O . TYR A 1 113 ? 21.391 -17.734 -7.727 1 89.75 113 TYR A O 1
ATOM 923 N N . TYR A 1 114 ? 19.312 -18.344 -8.367 1 88.56 114 TYR A N 1
ATOM 924 C CA . TYR A 1 114 ? 19.656 -18.188 -9.773 1 88.56 114 TYR A CA 1
ATOM 925 C C . TYR A 1 114 ? 20.016 -16.734 -10.086 1 88.56 114 TYR A C 1
ATOM 927 O O . TYR A 1 114 ? 21.031 -16.469 -10.719 1 88.56 114 TYR A O 1
ATOM 935 N N . PHE A 1 115 ? 19.266 -15.781 -9.609 1 88.44 115 PHE A N 1
ATOM 936 C CA . PHE A 1 115 ? 19.484 -14.383 -9.945 1 88.44 115 PHE A CA 1
ATOM 937 C C . PHE A 1 115 ? 20.656 -13.812 -9.164 1 88.44 115 PHE A C 1
ATOM 939 O O . PHE A 1 115 ? 21.375 -12.945 -9.656 1 88.44 115 PHE A O 1
ATOM 946 N N . ILE A 1 116 ? 20.875 -14.211 -7.926 1 85.62 116 ILE A N 1
ATOM 947 C CA . ILE A 1 116 ? 22.016 -13.734 -7.148 1 85.62 116 ILE A CA 1
ATOM 948 C C . ILE A 1 116 ? 23.312 -14.211 -7.789 1 85.62 116 ILE A C 1
ATOM 950 O O . ILE A 1 116 ? 24.312 -13.469 -7.82 1 85.62 116 ILE A O 1
ATOM 954 N N . ASP A 1 117 ? 23.391 -15.391 -8.305 1 82.12 117 ASP A N 1
ATOM 955 C CA . ASP A 1 117 ? 24.594 -16 -8.852 1 82.12 117 ASP A CA 1
ATOM 956 C C . ASP A 1 117 ? 24.891 -15.492 -10.266 1 82.12 117 ASP A C 1
ATOM 958 O O . ASP A 1 117 ? 26.031 -15.188 -10.602 1 82.12 117 ASP A O 1
ATOM 962 N N . PHE A 1 118 ? 23.891 -15.422 -11.008 1 72.12 118 PHE A N 1
ATOM 963 C CA . PHE A 1 118 ? 24.156 -15.258 -12.43 1 72.12 118 PHE A CA 1
ATOM 964 C C . PHE A 1 118 ? 23.828 -13.836 -12.883 1 72.12 118 PHE A C 1
ATOM 966 O O . PHE A 1 118 ? 24.391 -13.344 -13.867 1 72.12 118 PHE A O 1
ATOM 973 N N . TYR A 1 119 ? 22.953 -13.125 -12.172 1 64.81 119 TYR A N 1
ATOM 974 C CA . TYR A 1 119 ? 22.422 -11.953 -12.867 1 64.81 119 TYR A CA 1
ATOM 975 C C . TYR A 1 119 ? 22.422 -10.734 -11.953 1 64.81 119 TYR A C 1
ATOM 977 O O . TYR A 1 119 ? 21.906 -9.68 -12.328 1 64.81 119 TYR A O 1
ATOM 985 N N . THR A 1 120 ? 22.953 -10.781 -10.758 1 64.06 120 THR A N 1
ATOM 986 C CA . THR A 1 120 ? 22.812 -9.664 -9.828 1 64.06 120 THR A CA 1
ATOM 987 C C . THR A 1 120 ? 23.375 -8.383 -10.438 1 64.06 120 THR A C 1
ATOM 989 O O . THR A 1 120 ? 22.797 -7.305 -10.258 1 64.06 120 THR A O 1
ATOM 992 N N . PRO A 1 121 ? 24.406 -8.547 -11.25 1 67.31 121 PRO A N 1
ATOM 993 C CA . PRO A 1 121 ? 24.922 -7.273 -11.773 1 67.31 121 PRO A CA 1
ATOM 994 C C . PRO A 1 121 ? 24.172 -6.812 -13.031 1 67.31 121 PRO A C 1
ATOM 996 O O . PRO A 1 121 ? 24.281 -5.645 -13.414 1 67.31 121 PRO A O 1
ATOM 999 N N . ILE A 1 122 ? 23.312 -7.621 -13.586 1 73.94 122 ILE A N 1
ATOM 1000 C CA . ILE A 1 122 ? 22.781 -7.328 -14.914 1 73.94 122 ILE A CA 1
ATOM 1001 C C . ILE A 1 122 ? 21.391 -6.723 -14.781 1 73.94 122 ILE A C 1
ATOM 1003 O O . ILE A 1 122 ? 21.078 -5.711 -15.414 1 73.94 122 ILE A O 1
ATOM 1007 N N . TYR A 1 123 ? 20.609 -7.25 -13.867 1 81.88 123 TYR A N 1
ATOM 1008 C CA . TYR A 1 123 ? 19.234 -6.781 -13.727 1 81.88 123 TYR A CA 1
ATOM 1009 C C . TYR A 1 123 ? 19.078 -5.855 -12.531 1 81.88 123 TYR A C 1
ATOM 1011 O O . TYR A 1 123 ? 19.734 -6.055 -11.5 1 81.88 123 TYR A O 1
ATOM 1019 N N . GLU A 1 124 ? 18.312 -4.898 -12.766 1 84.06 124 GLU A N 1
ATOM 1020 C CA . GLU A 1 124 ? 18 -3.98 -11.68 1 84.06 124 GLU A CA 1
ATOM 1021 C C . GLU A 1 124 ? 17.078 -4.633 -10.648 1 84.06 124 GLU A C 1
ATOM 1023 O O . GLU A 1 124 ? 16.328 -5.551 -10.984 1 84.06 124 GLU A O 1
ATOM 1028 N N . PHE A 1 125 ? 17.203 -4.156 -9.422 1 83.94 125 PHE A N 1
ATOM 1029 C CA . PHE A 1 125 ? 16.375 -4.664 -8.336 1 83.94 125 PHE A CA 1
ATOM 1030 C C . PHE A 1 125 ? 14.898 -4.582 -8.703 1 83.94 125 PHE A C 1
ATOM 1032 O O . PHE A 1 125 ? 14.133 -5.504 -8.414 1 83.94 125 PHE A O 1
ATOM 1039 N N . SER A 1 126 ? 14.516 -3.504 -9.312 1 85.75 126 SER A N 1
ATOM 1040 C CA . SER A 1 126 ? 13.117 -3.312 -9.688 1 85.75 126 SER A CA 1
ATOM 1041 C C . SER A 1 126 ? 12.664 -4.348 -10.711 1 85.75 126 SER A C 1
ATOM 1043 O O . SER A 1 126 ? 11.516 -4.781 -10.703 1 85.75 126 SER A O 1
ATOM 1045 N N . GLU A 1 127 ? 13.523 -4.758 -11.547 1 87.31 127 GLU A N 1
ATOM 1046 C CA . GLU A 1 127 ? 13.195 -5.777 -12.547 1 87.31 127 GLU A CA 1
ATOM 1047 C C . GLU A 1 127 ? 13.023 -7.148 -11.898 1 87.31 127 GLU A C 1
ATOM 1049 O O . GLU A 1 127 ? 12.117 -7.898 -12.258 1 87.31 127 GLU A O 1
ATOM 1054 N N . LEU A 1 128 ? 13.922 -7.414 -10.969 1 89.5 128 LEU A N 1
ATOM 1055 C CA . LEU A 1 128 ? 13.805 -8.664 -10.234 1 89.5 128 LEU A CA 1
ATOM 1056 C C . LEU A 1 128 ? 12.516 -8.711 -9.43 1 89.5 128 LEU A C 1
ATOM 1058 O O . LEU A 1 128 ? 11.812 -9.727 -9.422 1 89.5 128 LEU A O 1
ATOM 1062 N N . LEU A 1 129 ? 12.219 -7.605 -8.797 1 90.75 129 LEU A N 1
ATOM 1063 C CA . LEU A 1 129 ? 10.992 -7.512 -8.008 1 90.75 129 LEU A CA 1
ATOM 1064 C C . LEU A 1 129 ? 9.773 -7.742 -8.891 1 90.75 129 LEU A C 1
ATOM 1066 O O . LEU A 1 129 ? 8.836 -8.438 -8.484 1 90.75 129 LEU A O 1
ATOM 1070 N N . GLY A 1 130 ? 9.828 -7.125 -10.008 1 91.81 130 GLY A N 1
ATOM 1071 C CA . GLY A 1 130 ? 8.734 -7.324 -10.938 1 91.81 130 GLY A CA 1
ATOM 1072 C C . GLY A 1 130 ? 8.562 -8.773 -11.359 1 91.81 130 GLY A C 1
ATOM 1073 O O . GLY A 1 130 ? 7.441 -9.297 -11.359 1 91.81 130 GLY A O 1
ATOM 1074 N N . PHE A 1 131 ? 9.641 -9.445 -11.742 1 92.25 131 PHE A N 1
ATOM 1075 C CA . PHE A 1 131 ? 9.617 -10.859 -12.117 1 92.25 131 PHE A CA 1
ATOM 1076 C C . PHE A 1 131 ? 9.031 -11.703 -10.992 1 92.25 131 PHE A C 1
ATOM 1078 O O . PHE A 1 131 ? 8.141 -12.531 -11.227 1 92.25 131 PHE A O 1
ATOM 1085 N N . PHE A 1 132 ? 9.516 -11.484 -9.75 1 94.12 132 PHE A N 1
ATOM 1086 C CA . PHE A 1 132 ? 9.055 -12.273 -8.609 1 94.12 132 PHE A CA 1
ATOM 1087 C C . PHE A 1 132 ? 7.566 -12.039 -8.367 1 94.12 132 PHE A C 1
ATOM 1089 O O . PHE A 1 132 ? 6.836 -12.961 -8.008 1 94.12 132 PHE A O 1
ATOM 1096 N N . PHE A 1 133 ? 7.184 -10.836 -8.555 1 93.88 133 PHE A N 1
ATOM 1097 C CA . PHE A 1 133 ? 5.793 -10.492 -8.281 1 93.88 133 PHE A CA 1
ATOM 1098 C C . PHE A 1 133 ? 4.852 -11.281 -9.188 1 93.88 133 PHE A C 1
ATOM 1100 O O . PHE A 1 133 ? 3.922 -11.93 -8.711 1 93.88 133 PHE A O 1
ATOM 1107 N N . ILE A 1 134 ? 5.117 -11.297 -10.406 1 93.19 134 ILE A N 1
ATOM 1108 C CA . ILE A 1 134 ? 4.172 -11.883 -11.352 1 93.19 134 ILE A CA 1
ATOM 1109 C C . ILE A 1 134 ? 4.398 -13.391 -11.445 1 93.19 134 ILE A C 1
ATOM 1111 O O . ILE A 1 134 ? 3.443 -14.172 -11.484 1 93.19 134 ILE A O 1
ATOM 1115 N N . CYS A 1 135 ? 5.676 -13.805 -11.492 1 94.25 135 CYS A N 1
ATOM 1116 C CA . CYS A 1 135 ? 5.973 -15.203 -11.805 1 94.25 135 CYS A CA 1
ATOM 1117 C C . CYS A 1 135 ? 5.945 -16.062 -10.539 1 94.25 135 CYS A C 1
ATOM 1119 O O . CYS A 1 135 ? 5.711 -17.266 -10.617 1 94.25 135 CYS A O 1
ATOM 1121 N N . VAL A 1 136 ? 6.137 -15.438 -9.352 1 95.81 136 VAL A N 1
ATOM 1122 C CA . VAL A 1 136 ? 6.316 -16.266 -8.164 1 95.81 136 VAL A CA 1
ATOM 1123 C C . VAL A 1 136 ? 5.238 -15.93 -7.133 1 95.81 136 VAL A C 1
ATOM 1125 O O . VAL A 1 136 ? 4.633 -16.828 -6.543 1 95.81 136 VAL A O 1
ATOM 1128 N N . TRP A 1 137 ? 4.867 -14.648 -6.961 1 95.69 137 TRP A N 1
ATOM 1129 C CA . TRP A 1 137 ? 4.113 -14.258 -5.773 1 95.69 137 TRP A CA 1
ATOM 1130 C C . TRP A 1 137 ? 2.631 -14.117 -6.094 1 95.69 137 TRP A C 1
ATOM 1132 O O . TRP A 1 137 ? 1.776 -14.453 -5.27 1 95.69 137 TRP A O 1
ATOM 1142 N N . VAL A 1 138 ? 2.229 -13.656 -7.215 1 96 138 VAL A N 1
ATOM 1143 C CA . VAL A 1 138 ? 0.875 -13.188 -7.488 1 96 138 VAL A CA 1
ATOM 1144 C C . VAL A 1 138 ? -0.106 -14.359 -7.379 1 96 138 VAL A C 1
ATOM 1146 O O . VAL A 1 138 ? -1.166 -14.227 -6.762 1 96 138 VAL A O 1
ATOM 1149 N N . THR A 1 139 ? 0.155 -15.516 -7.914 1 96.25 139 THR A N 1
ATOM 1150 C CA . THR A 1 139 ? -0.776 -16.641 -7.969 1 96.25 139 THR A CA 1
ATOM 1151 C C . THR A 1 139 ? -0.998 -17.219 -6.578 1 96.25 139 THR A C 1
ATOM 1153 O O . THR A 1 139 ? -2.139 -17.359 -6.129 1 96.25 139 THR A O 1
ATOM 1156 N N . PRO A 1 140 ? 0.065 -17.562 -5.859 1 94.81 140 PRO A N 1
ATOM 1157 C CA . PRO A 1 140 ? -0.183 -18.094 -4.516 1 94.81 140 PRO A CA 1
ATOM 1158 C C . PRO A 1 140 ? -0.854 -17.078 -3.594 1 94.81 140 PRO A C 1
ATOM 1160 O O . PRO A 1 1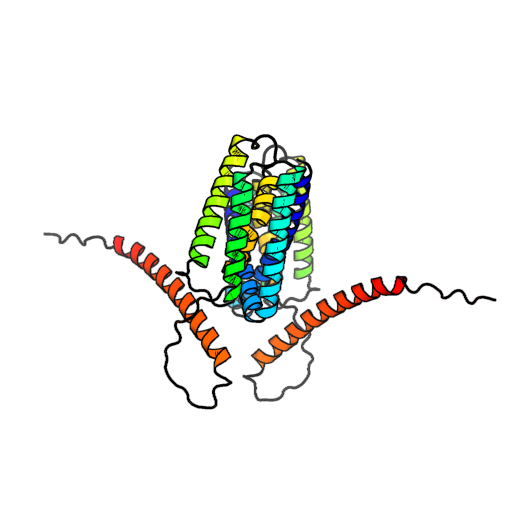40 ? -1.66 -17.453 -2.74 1 94.81 140 PRO A O 1
ATOM 1163 N N . LEU A 1 141 ? -0.549 -15.828 -3.775 1 94 141 LEU A N 1
ATOM 1164 C CA . LEU A 1 141 ? -1.204 -14.805 -2.967 1 94 141 LEU A CA 1
ATOM 1165 C C . LEU A 1 141 ? -2.691 -14.727 -3.295 1 94 141 LEU A C 1
ATOM 1167 O O . LEU A 1 141 ? -3.523 -14.594 -2.395 1 94 141 LEU A O 1
ATOM 1171 N N . ALA A 1 142 ? -2.957 -14.758 -4.559 1 94.75 142 ALA A N 1
ATOM 1172 C CA . ALA A 1 142 ? -4.355 -14.727 -4.977 1 94.75 142 ALA A CA 1
ATOM 1173 C C . ALA A 1 142 ? -5.113 -15.938 -4.426 1 94.75 142 ALA A C 1
ATOM 1175 O O . ALA A 1 142 ? -6.25 -15.805 -3.963 1 94.75 142 ALA A O 1
ATOM 1176 N N . LEU A 1 143 ? -4.508 -17.062 -4.465 1 94.5 143 LEU A N 1
ATOM 1177 C CA . LEU A 1 143 ? -5.137 -18.281 -3.941 1 94.5 143 LEU A CA 1
ATOM 1178 C C . LEU A 1 143 ? -5.297 -18.203 -2.428 1 94.5 143 LEU A C 1
ATOM 1180 O O . LEU A 1 143 ? -6.348 -18.547 -1.892 1 94.5 143 LEU A O 1
ATOM 1184 N N . PHE A 1 144 ? -4.348 -17.703 -1.837 1 90.38 144 PHE A N 1
ATOM 1185 C CA . PHE A 1 144 ? -4.352 -17.594 -0.383 1 90.38 144 PHE A CA 1
ATOM 1186 C C . PHE A 1 144 ? -5.473 -16.688 0.096 1 90.38 144 PHE A C 1
ATOM 1188 O O . PHE A 1 144 ? -6.176 -17 1.057 1 90.38 144 PHE A O 1
ATOM 1195 N N . VAL A 1 145 ? -5.664 -15.633 -0.581 1 92.06 145 VAL A N 1
ATOM 1196 C CA . VAL A 1 145 ? -6.641 -14.633 -0.153 1 92.06 145 VAL A CA 1
ATOM 1197 C C . VAL A 1 145 ? -8.047 -15.094 -0.537 1 92.06 145 VAL A C 1
ATOM 1199 O O . VAL A 1 145 ? -9.031 -14.68 0.082 1 92.06 145 VAL A O 1
ATOM 1202 N N . SER A 1 146 ? -8.188 -15.984 -1.506 1 92.5 146 SER A N 1
ATOM 1203 C CA . SER A 1 146 ? -9.492 -16.328 -2.057 1 92.5 146 SER A CA 1
ATOM 1204 C C . SER A 1 146 ? -9.992 -17.672 -1.503 1 92.5 146 SER A C 1
ATOM 1206 O O . SER A 1 146 ? -11.18 -17.984 -1.604 1 92.5 146 SER A O 1
ATOM 1208 N N . LEU A 1 147 ? -9.141 -18.469 -0.993 1 87.06 147 LEU A N 1
ATOM 1209 C CA . LEU A 1 147 ? -9.523 -19.797 -0.544 1 87.06 147 LEU A CA 1
ATOM 1210 C C . LEU A 1 147 ? -10.109 -19.75 0.864 1 87.06 147 LEU A C 1
ATOM 1212 O O . LEU A 1 147 ? -9.672 -18.953 1.695 1 87.06 147 LEU A O 1
ATOM 1216 N N . SER A 1 148 ? -11.195 -20.438 1.134 1 79.25 148 SER A N 1
ATOM 1217 C CA . SER A 1 148 ? -11.82 -20.625 2.441 1 79.25 148 SER A CA 1
ATOM 1218 C C . SER A 1 148 ? -11.445 -21.969 3.049 1 79.25 148 SER A C 1
ATOM 1220 O O . SER A 1 148 ? -11.297 -22.969 2.33 1 79.25 148 SER A O 1
ATOM 1222 N N . ILE A 1 149 ? -11.086 -21.875 4.273 1 66.56 149 ILE A N 1
ATOM 1223 C CA . ILE A 1 149 ? -10.766 -23.125 4.949 1 66.56 149 ILE A CA 1
ATOM 1224 C C . ILE A 1 149 ? -12.039 -23.922 5.172 1 66.56 149 ILE A C 1
ATOM 1226 O O . ILE A 1 149 ? -13.031 -23.406 5.699 1 66.56 149 ILE A O 1
ATOM 1230 N N . GLY A 1 150 ? -12.406 -24.875 4.43 1 58.38 150 GLY A N 1
ATOM 1231 C CA . GLY A 1 150 ? -13.555 -25.766 4.52 1 58.38 150 GLY A CA 1
ATOM 1232 C C . GLY A 1 150 ? -13.844 -26.234 5.938 1 58.38 150 GLY A C 1
ATOM 1233 O O . GLY A 1 150 ? -12.922 -26.578 6.68 1 58.38 150 GLY A O 1
ATOM 1234 N N . ASP A 1 151 ? -14.734 -25.562 6.711 1 51.72 151 ASP A N 1
ATOM 1235 C CA . ASP A 1 151 ? -15.227 -26.188 7.938 1 51.72 151 ASP A CA 1
ATOM 1236 C C . ASP A 1 151 ? -15.555 -27.656 7.715 1 51.72 151 ASP A C 1
ATOM 1238 O O . ASP A 1 151 ? -16.062 -28.031 6.66 1 51.72 151 ASP A O 1
ATOM 1242 N N . MET A 1 152 ? -14.867 -28.609 8.25 1 43.53 152 MET A N 1
ATOM 1243 C CA . MET A 1 152 ? -15.5 -29.906 8.484 1 43.53 152 MET A CA 1
ATOM 1244 C C . MET A 1 152 ? -16.984 -29.734 8.789 1 43.53 152 MET A C 1
ATOM 1246 O O . MET A 1 152 ? -17.359 -29.062 9.758 1 43.53 152 MET A O 1
ATOM 1250 N N . GLN A 1 153 ? -17.859 -29.703 7.844 1 41.34 153 GLN A N 1
ATOM 1251 C CA . GLN A 1 153 ? -19.297 -29.797 8.086 1 41.34 153 GLN A CA 1
ATOM 1252 C C . GLN A 1 153 ? -19.609 -30.594 9.344 1 41.34 153 GLN A C 1
ATOM 1254 O O . GLN A 1 153 ? -19.172 -31.75 9.469 1 41.34 153 GLN A O 1
ATOM 1259 N N . LEU A 1 154 ? -19.828 -30.016 10.555 1 35.66 154 LEU A N 1
ATOM 1260 C CA . LEU A 1 154 ? -20.594 -30.719 11.57 1 35.66 154 LEU A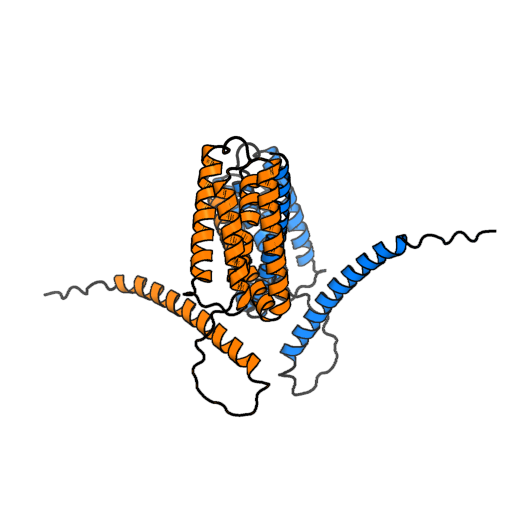 CA 1
ATOM 1261 C C . LEU A 1 154 ? -21.844 -31.375 10.953 1 35.66 154 LEU A C 1
ATOM 1263 O O . LEU A 1 154 ? -22.5 -30.766 10.109 1 35.66 154 LEU A O 1
ATOM 1267 N N . PRO A 1 155 ? -22.031 -32.656 10.914 1 38 155 PRO A N 1
ATOM 1268 C CA . PRO A 1 155 ? -23.203 -33.375 10.453 1 38 155 PRO A CA 1
ATOM 1269 C C . PRO A 1 155 ? -24.516 -32.688 10.867 1 38 155 PRO A C 1
ATOM 1271 O O . PRO A 1 155 ? -25.594 -33.281 10.734 1 38 155 PRO A O 1
ATOM 1274 N N . GLY A 1 156 ? -24.531 -31.703 11.859 1 36.09 156 GLY A N 1
ATOM 1275 C CA . GLY A 1 156 ? -25.828 -31.734 12.523 1 36.09 156 GLY A CA 1
ATOM 1276 C C . GLY A 1 156 ? -27 -31.516 11.586 1 36.09 156 GLY A C 1
ATOM 1277 O O . GLY A 1 156 ? -26.953 -31.906 10.422 1 36.09 156 GLY A O 1
ATOM 1278 N N . LEU A 1 157 ? -27.984 -30.344 11.922 1 36.81 157 LEU A N 1
ATOM 1279 C CA . LEU A 1 157 ? -29.438 -30.266 11.883 1 36.81 157 LEU A CA 1
ATOM 1280 C C . LEU A 1 157 ? -29.938 -30.062 10.453 1 36.81 157 LEU A C 1
ATOM 1282 O O . LEU A 1 157 ? -29.438 -29.172 9.75 1 36.81 157 LEU A O 1
ATOM 1286 N N . GLY A 1 158 ? -30.438 -30.969 9.688 1 33.44 158 GLY A N 1
ATOM 1287 C CA . GLY A 1 158 ? -31.328 -31.156 8.555 1 33.44 158 GLY A CA 1
ATOM 1288 C C . GLY A 1 158 ? -32.312 -30.016 8.359 1 33.44 158 GLY A C 1
ATOM 1289 O O . GLY A 1 158 ? -33.062 -29.969 7.375 1 33.44 158 GLY A O 1
ATOM 1290 N N . MET A 1 159 ? -33.125 -29.641 9.492 1 31.11 159 MET A N 1
ATOM 1291 C CA . MET A 1 159 ? -34.5 -29.219 9.172 1 31.11 159 MET A CA 1
ATOM 1292 C C . MET A 1 159 ? -34.5 -27.984 8.281 1 31.11 159 MET A C 1
ATOM 1294 O O . MET A 1 159 ? -33.438 -27.438 7.973 1 31.11 159 MET A O 1
ATOM 1298 N N . GLU A 1 160 ? -35.531 -26.844 8.664 1 33.94 160 GLU A N 1
ATOM 1299 C CA . GLU A 1 160 ? -36.469 -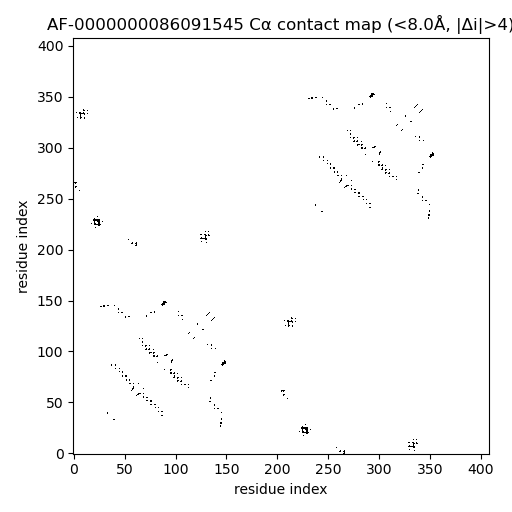25.969 7.992 1 33.94 160 GLU A CA 1
ATOM 1300 C C . GLU A 1 160 ? -35.781 -24.797 7.316 1 33.94 160 GLU A C 1
ATOM 1302 O O . GLU A 1 160 ? -34.531 -24.672 7.387 1 33.94 160 GLU A O 1
ATOM 1307 N N . GLY A 1 161 ? -36.406 -23.422 7.582 1 34.78 161 GLY A N 1
ATOM 1308 C CA . GLY A 1 161 ? -36.656 -22.156 6.906 1 34.78 161 GLY A CA 1
ATOM 1309 C C . GLY A 1 161 ? -35.406 -21.281 6.805 1 34.78 161 GLY A C 1
ATOM 1310 O O . GLY A 1 161 ? -35.5 -20.062 6.68 1 34.78 161 GLY A O 1
ATOM 1311 N N . GLY A 1 162 ? -34.219 -21.719 6.699 1 32.31 162 GLY A N 1
ATOM 1312 C CA . GLY A 1 162 ? -32.969 -21.219 7.234 1 32.31 162 GLY A CA 1
ATOM 1313 C C . GLY A 1 162 ? -32.344 -20.125 6.383 1 32.31 162 GLY A C 1
ATOM 1314 O O . GLY A 1 162 ? -31.234 -20.297 5.855 1 32.31 162 GLY A O 1
ATOM 1315 N N . ALA A 1 163 ? -33.094 -19.438 5.543 1 35.22 163 ALA A N 1
ATOM 1316 C CA . ALA A 1 163 ? -32.5 -18.516 4.574 1 35.22 163 ALA A CA 1
ATOM 1317 C C . ALA A 1 163 ? -31.656 -17.469 5.27 1 35.22 163 ALA A C 1
ATOM 1319 O O . ALA A 1 163 ? -30.656 -17 4.711 1 35.22 163 ALA A O 1
ATOM 1320 N N . ASP A 1 164 ? -32.219 -16.781 6.41 1 34.16 164 ASP A N 1
ATOM 1321 C CA . ASP A 1 164 ? -31.75 -15.469 6.859 1 34.16 164 ASP A CA 1
ATOM 1322 C C . ASP A 1 164 ? -30.375 -15.562 7.496 1 34.16 164 ASP A C 1
ATOM 1324 O O . ASP A 1 164 ? -29.891 -14.594 8.094 1 34.16 164 ASP A O 1
ATOM 1328 N N . ARG A 1 165 ? -29.812 -16.812 7.895 1 36.47 165 ARG A N 1
ATOM 1329 C CA . ARG A 1 165 ? -28.703 -17 8.836 1 36.47 165 ARG A CA 1
ATOM 1330 C C . ARG A 1 165 ? -27.359 -16.734 8.156 1 36.47 165 ARG A C 1
ATOM 1332 O O . ARG A 1 165 ? -26.312 -16.859 8.789 1 36.47 165 ARG A O 1
ATOM 1339 N N . GLY A 1 166 ? -27.359 -16.672 6.945 1 35.22 166 GLY A N 1
ATOM 1340 C CA . GLY A 1 166 ? -26.078 -16.594 6.262 1 35.22 166 GLY A CA 1
ATOM 1341 C C . GLY A 1 166 ? -25.266 -15.367 6.668 1 35.22 166 GLY A C 1
ATOM 1342 O O . GLY A 1 166 ? -24.047 -15.422 6.699 1 35.22 166 GLY A O 1
ATOM 1343 N N . ASN A 1 167 ? -25.969 -14.242 6.738 1 35.28 167 ASN A N 1
ATOM 1344 C CA . ASN A 1 167 ? -25.25 -12.984 6.969 1 35.28 167 ASN A CA 1
ATOM 1345 C C . ASN A 1 167 ? -24.688 -12.922 8.383 1 35.28 167 ASN A C 1
ATOM 1347 O O . ASN A 1 167 ? -23.719 -12.195 8.625 1 35.28 167 ASN A O 1
ATOM 1351 N N . LYS A 1 168 ? -25.422 -13.453 9.398 1 39.38 168 LYS A N 1
ATOM 1352 C CA . LYS A 1 168 ? -25.031 -13.344 10.805 1 39.38 168 LYS A CA 1
ATOM 1353 C C . LYS A 1 168 ? -23.797 -14.188 11.094 1 39.38 168 LYS A C 1
ATOM 1355 O O . LYS A 1 168 ? -23.031 -13.891 12.016 1 39.38 168 LYS A O 1
ATOM 1360 N N . ASP A 1 169 ? -23.641 -15.312 10.484 1 36.91 169 ASP A N 1
ATOM 1361 C CA . ASP A 1 169 ? -22.562 -16.25 10.773 1 36.91 169 ASP A CA 1
ATOM 1362 C C . ASP A 1 169 ? -21.219 -15.695 10.32 1 36.91 169 ASP A C 1
ATOM 1364 O O . ASP A 1 169 ? -20.172 -16 10.906 1 36.91 169 ASP A O 1
ATOM 1368 N N . ILE A 1 170 ? -21.219 -14.914 9.281 1 37.47 170 ILE A N 1
ATOM 1369 C CA . ILE A 1 170 ? -19.984 -14.273 8.812 1 37.47 170 ILE A CA 1
ATOM 1370 C C . ILE A 1 170 ? -19.547 -13.195 9.805 1 37.47 170 ILE A C 1
ATOM 1372 O O . ILE A 1 170 ? -18.359 -12.992 10.023 1 37.47 170 ILE A O 1
ATOM 1376 N N . LEU A 1 171 ? -20.5 -12.453 10.406 1 37.72 171 LEU A N 1
ATOM 1377 C CA . LEU A 1 171 ? -20.203 -11.477 11.445 1 37.72 171 LEU A CA 1
ATOM 1378 C C . LEU A 1 171 ? -19.625 -12.164 12.68 1 37.72 171 LEU A C 1
ATOM 1380 O O . LEU A 1 171 ? -18.734 -11.617 13.336 1 37.72 171 LEU A O 1
ATOM 1384 N N . LYS A 1 172 ? -20.047 -13.328 13.055 1 43.47 172 LYS A N 1
ATOM 1385 C CA . LYS A 1 172 ? -19.594 -14.078 14.219 1 43.47 172 LYS A CA 1
ATOM 1386 C C . LYS A 1 172 ? -18.203 -14.641 14 1 43.47 172 LYS A C 1
ATOM 1388 O O . LYS A 1 172 ? -17.375 -14.648 14.914 1 43.47 172 LYS A O 1
ATOM 1393 N N . LYS A 1 173 ? -17.844 -15.055 12.859 1 41.91 173 LYS A N 1
ATOM 1394 C CA . LYS A 1 173 ? -16.516 -15.57 12.539 1 41.91 173 LYS A CA 1
ATOM 1395 C C . LYS A 1 173 ? -15.484 -14.445 12.516 1 41.91 173 LYS A C 1
ATOM 1397 O O . LYS A 1 173 ? -14.352 -14.633 12.969 1 41.91 173 LYS A O 1
ATOM 1402 N N . LYS A 1 174 ? -15.852 -13.25 12.047 1 43.38 174 LYS A N 1
ATOM 1403 C CA . LYS A 1 174 ? -15.031 -12.047 12.141 1 43.38 174 LYS A CA 1
ATOM 1404 C C . LYS A 1 174 ? -14.766 -11.672 13.602 1 43.38 174 LYS A C 1
ATOM 1406 O O . LYS A 1 174 ? -13.648 -11.289 13.953 1 43.38 174 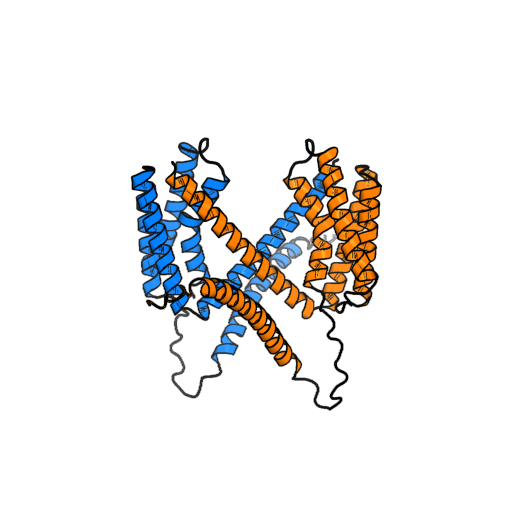LYS A O 1
ATOM 1411 N N . ASN A 1 175 ? -15.758 -11.883 14.414 1 47.97 175 ASN A N 1
ATOM 1412 C CA . ASN A 1 175 ? -15.602 -11.625 15.844 1 47.97 175 ASN A CA 1
ATOM 1413 C C . ASN A 1 175 ? -14.633 -12.609 16.5 1 47.97 175 ASN A C 1
ATOM 1415 O O . ASN A 1 175 ? -13.859 -12.234 17.375 1 47.97 175 ASN A O 1
ATOM 1419 N N . ASN A 1 176 ? -14.562 -13.75 15.914 1 50.75 176 ASN A N 1
ATOM 1420 C CA . ASN A 1 176 ? -13.672 -14.727 16.531 1 50.75 176 ASN A CA 1
ATOM 1421 C C . ASN A 1 176 ? -12.211 -14.477 16.156 1 50.75 176 ASN A C 1
ATOM 1423 O O . ASN A 1 176 ? -11.32 -14.633 16.984 1 50.75 176 ASN A O 1
ATOM 1427 N N . VAL A 1 177 ? -11.953 -14.094 14.969 1 47.41 177 VAL A N 1
ATOM 1428 C CA . VAL A 1 177 ? -10.578 -13.781 14.578 1 47.41 177 VAL A CA 1
ATOM 1429 C C . VAL A 1 177 ? -10.125 -12.492 15.266 1 47.41 177 VAL A C 1
ATOM 1431 O O . VAL A 1 177 ? -9.008 -12.414 15.773 1 47.41 177 VAL A O 1
ATOM 1434 N N . VAL A 1 178 ? -11.008 -11.523 15.367 1 50.81 178 VAL A N 1
ATOM 1435 C CA . VAL A 1 178 ? -10.703 -10.305 16.109 1 50.81 178 VAL A CA 1
ATOM 1436 C C . VAL A 1 178 ? -10.5 -10.641 17.594 1 50.81 178 VAL A C 1
ATOM 1438 O O . VAL A 1 178 ? -9.562 -10.148 18.219 1 50.81 178 VAL A O 1
ATOM 1441 N N . GLN A 1 179 ? -11.328 -11.57 18.047 1 52.12 179 GLN A N 1
ATOM 1442 C CA . GLN A 1 179 ? -11.172 -12.023 19.422 1 52.12 179 GLN A CA 1
ATOM 1443 C C . GLN A 1 179 ? -9.867 -12.805 19.609 1 52.12 179 GLN A C 1
ATOM 1445 O O . GLN A 1 179 ? -9.172 -12.641 20.609 1 52.12 179 GLN A O 1
ATOM 1450 N N . TRP A 1 180 ? -9.516 -13.562 18.609 1 51.38 180 TRP A N 1
ATOM 1451 C CA . TRP A 1 180 ? -8.258 -14.297 18.656 1 51.38 180 TRP A CA 1
ATOM 1452 C C . TRP A 1 180 ? -7.066 -13.352 18.578 1 51.38 180 TRP A C 1
ATOM 1454 O O . TRP A 1 180 ? -6.121 -13.461 19.359 1 51.38 180 TRP A O 1
ATOM 1464 N N . ILE A 1 181 ? -7.055 -12.383 17.766 1 51.84 181 ILE A N 1
ATOM 1465 C CA . ILE A 1 181 ? -5.996 -11.383 17.672 1 51.84 181 ILE A CA 1
ATOM 1466 C C . ILE A 1 181 ? -5.922 -10.578 18.969 1 51.84 181 ILE A C 1
ATOM 1468 O O . ILE A 1 181 ? -4.836 -10.359 19.5 1 51.84 181 ILE A O 1
ATOM 1472 N N . MET A 1 182 ? -7.043 -10.219 19.469 1 52.31 182 MET A N 1
ATOM 1473 C CA . MET A 1 182 ? -7.086 -9.492 20.734 1 52.31 182 MET A CA 1
ATOM 1474 C C . MET A 1 182 ? -6.59 -10.367 21.875 1 52.31 182 MET A C 1
ATOM 1476 O O . MET A 1 182 ? -5.898 -9.883 22.781 1 52.31 182 MET A O 1
ATOM 1480 N N . SER A 1 183 ? -6.961 -11.594 21.875 1 54.03 183 SER A N 1
ATOM 1481 C CA . SER A 1 183 ? -6.512 -12.508 22.922 1 54.03 183 SER A CA 1
ATOM 1482 C C . SER A 1 183 ? -5 -12.695 22.859 1 54.03 183 SER A C 1
ATOM 1484 O O . SER A 1 183 ? -4.34 -12.758 23.906 1 54.03 183 SER A O 1
ATOM 1486 N N . GLN A 1 184 ? -4.477 -12.742 21.734 1 49.72 184 GLN A N 1
ATOM 1487 C CA . GLN A 1 184 ? -3.031 -12.859 21.578 1 49.72 184 GLN A CA 1
ATOM 1488 C C . GLN A 1 184 ? -2.326 -11.578 22.031 1 49.72 184 GLN A C 1
ATOM 1490 O O . GLN A 1 184 ? -1.295 -11.641 22.703 1 49.72 184 GLN A O 1
ATOM 1495 N N . LEU A 1 185 ? -2.883 -10.516 21.703 1 51.16 185 LEU A N 1
ATOM 1496 C CA . LEU A 1 185 ? -2.352 -9.227 22.125 1 51.16 185 LEU A CA 1
ATOM 1497 C C . LEU A 1 185 ? -2.414 -9.094 23.641 1 51.16 185 LEU A C 1
ATOM 1499 O O . LEU A 1 185 ? -1.476 -8.594 24.266 1 51.16 185 LEU A O 1
ATOM 1503 N N . ASN A 1 186 ? -3.52 -9.5 24.172 1 53.47 186 ASN A N 1
ATOM 1504 C CA . ASN A 1 186 ? -3.658 -9.5 25.625 1 53.47 186 ASN A CA 1
ATOM 1505 C C . ASN A 1 186 ? -2.664 -10.453 26.281 1 53.47 186 ASN A C 1
ATOM 1507 O O . ASN A 1 186 ? -2.143 -10.164 27.359 1 53.47 186 ASN A O 1
ATOM 1511 N N . ARG A 1 187 ? -2.484 -11.523 25.656 1 49.81 187 ARG A N 1
ATOM 1512 C CA . ARG A 1 187 ? -1.514 -12.484 26.188 1 49.81 187 ARG A CA 1
ATOM 1513 C C . ARG A 1 187 ? -0.107 -11.898 26.172 1 49.81 187 ARG A C 1
ATOM 1515 O O . ARG A 1 187 ? 0.659 -12.086 27.125 1 49.81 187 ARG A O 1
ATOM 1522 N N . PHE A 1 188 ? 0.221 -11.258 25.234 1 47.72 188 PHE A N 1
ATOM 1523 C CA . PHE A 1 188 ? 1.506 -10.578 25.141 1 47.72 188 PHE A CA 1
ATOM 1524 C C . PHE A 1 188 ? 1.607 -9.461 26.172 1 47.72 188 PHE A C 1
ATOM 1526 O O . PHE A 1 188 ? 2.676 -9.234 26.75 1 47.72 188 PHE A O 1
ATOM 1533 N N . ARG A 1 189 ? 0.565 -8.727 26.359 1 45.53 189 ARG A N 1
ATOM 1534 C CA . ARG A 1 189 ? 0.55 -7.691 27.391 1 45.53 189 ARG A CA 1
ATOM 1535 C C . ARG A 1 189 ? 0.738 -8.289 28.781 1 45.53 189 ARG A C 1
ATOM 1537 O O . ARG A 1 189 ? 1.453 -7.727 29.609 1 45.53 189 ARG A O 1
ATOM 1544 N N . LYS A 1 190 ? 0.148 -9.375 29.062 1 49.97 190 LYS A N 1
ATOM 1545 C CA . LYS A 1 190 ? 0.249 -9.992 30.375 1 49.97 190 LYS A CA 1
ATOM 1546 C C . LYS A 1 190 ? 1.643 -10.57 30.609 1 49.97 190 LYS A C 1
ATOM 1548 O O . LYS A 1 190 ? 2.16 -10.531 31.719 1 49.97 190 LYS A O 1
ATOM 1553 N N . SER A 1 191 ? 2.088 -11.016 29.516 1 47.56 191 SER A N 1
ATOM 1554 C CA . SER A 1 191 ? 3.418 -11.586 29.703 1 47.56 191 SER A CA 1
ATOM 1555 C C . SER A 1 191 ? 4.441 -10.516 30.047 1 47.56 191 SER A C 1
ATOM 1557 O O . SER A 1 191 ? 5.359 -10.75 30.828 1 47.56 191 SER A O 1
ATOM 1559 N N . SER A 1 192 ? 4.25 -9.336 29.594 1 43.25 192 SER A N 1
ATOM 1560 C CA . SER A 1 192 ? 5.168 -8.25 29.922 1 43.25 192 SER A CA 1
ATOM 1561 C C . SER A 1 192 ? 4.914 -7.703 31.312 1 43.25 192 SER A C 1
ATOM 1563 O O . SER A 1 192 ? 5.848 -7.273 32 1 43.25 192 SER A O 1
ATOM 1565 N N . SER A 1 193 ? 3.727 -7.77 31.766 1 44.06 193 SER A N 1
ATOM 1566 C CA . SER A 1 193 ? 3.426 -7.207 33.094 1 44.06 193 SER A CA 1
ATOM 1567 C C . SER A 1 193 ? 3.863 -8.148 34.188 1 44.06 193 SER A C 1
ATOM 1569 O O . SER A 1 193 ? 3.912 -7.758 35.375 1 44.06 193 SER A O 1
ATOM 1571 N N . SER A 1 194 ? 3.863 -9.406 33.906 1 44.62 194 SER A N 1
ATOM 1572 C CA . SER A 1 194 ? 4.148 -10.289 35.031 1 44.62 194 SER A CA 1
ATOM 1573 C C . SER A 1 194 ? 5.586 -10.125 35.531 1 44.62 194 SER A C 1
ATOM 1575 O O . SER A 1 194 ? 5.941 -10.602 36.594 1 44.62 194 SER A O 1
ATOM 1577 N N . ASP A 1 195 ? 6.488 -9.641 34.719 1 39.47 195 ASP A N 1
ATOM 1578 C CA . ASP A 1 195 ? 7.844 -9.711 35.25 1 39.47 195 ASP A CA 1
ATOM 1579 C C . ASP A 1 195 ? 8.07 -8.617 36.281 1 39.47 195 ASP A C 1
ATOM 1581 O O . ASP A 1 195 ? 9.164 -8.508 36.844 1 39.47 195 ASP A O 1
ATOM 1585 N N . THR A 1 196 ? 7.211 -7.59 36.312 1 37.12 196 THR A N 1
ATOM 1586 C CA . THR A 1 196 ? 7.648 -6.535 37.219 1 37.12 196 THR A CA 1
ATOM 1587 C C . THR A 1 196 ? 7.219 -6.84 38.656 1 37.12 196 THR A C 1
ATOM 1589 O O . THR A 1 196 ? 7.23 -5.957 39.531 1 37.12 196 THR A O 1
ATOM 1592 N N . MET A 1 197 ? 6.605 -7.969 38.938 1 37.59 197 MET A N 1
ATOM 1593 C CA . MET A 1 197 ? 6.297 -8.117 40.375 1 37.59 197 MET A CA 1
ATOM 1594 C C . MET A 1 197 ? 7.57 -8.305 41.188 1 37.59 197 MET A C 1
ATOM 1596 O O . MET A 1 197 ? 8.328 -9.25 40.969 1 37.59 197 MET A O 1
ATOM 1600 N N . LEU A 1 198 ? 8.164 -7.219 41.562 1 37.72 198 LEU A N 1
ATOM 1601 C CA . LEU A 1 198 ? 9.258 -7.078 42.531 1 37.72 198 LEU A CA 1
ATOM 1602 C C . LEU A 1 198 ? 8.992 -7.922 43.781 1 37.72 198 LEU A C 1
ATOM 1604 O O . LEU A 1 198 ? 7.863 -7.98 44.281 1 37.72 198 LEU A O 1
ATOM 1608 N N . PRO A 1 199 ? 9.695 -8.992 44 1 39.28 199 PRO A N 1
ATOM 1609 C CA . PRO A 1 199 ? 9.633 -9.805 45.219 1 39.28 199 PRO A CA 1
ATOM 1610 C C . PRO A 1 199 ? 9.688 -8.953 46.5 1 39.28 199 PRO A C 1
ATOM 1612 O O . PRO A 1 199 ? 10.438 -7.977 46.562 1 39.28 199 PRO A O 1
ATOM 1615 N N . HIS A 1 200 ? 8.594 -8.609 47.031 1 37.88 200 HIS A N 1
ATOM 1616 C CA . HIS A 1 200 ? 8.547 -7.973 48.312 1 37.88 200 HIS A CA 1
ATOM 1617 C C . HIS A 1 200 ? 9.516 -8.641 49.312 1 37.88 200 HIS A C 1
ATOM 1619 O O . HIS A 1 200 ? 9.469 -9.859 49.5 1 37.88 200 HIS A O 1
ATOM 1625 N N . GLN A 1 201 ? 10.758 -8.195 49.469 1 35.47 201 GLN A N 1
ATOM 1626 C CA . GLN A 1 201 ? 11.734 -8.523 50.5 1 35.47 201 GLN A CA 1
ATOM 1627 C C . GLN A 1 201 ? 11.086 -8.562 51.875 1 35.47 201 GLN A C 1
ATOM 1629 O O . GLN A 1 201 ? 10.461 -7.586 52.281 1 35.47 201 GLN A O 1
ATOM 1634 N N . SER A 1 202 ? 10.555 -9.703 52.312 1 35.25 202 SER A N 1
ATOM 1635 C CA . SER A 1 202 ? 10.25 -9.992 53.719 1 35.25 202 SER A CA 1
ATOM 1636 C C . SER A 1 202 ? 11.406 -9.609 54.625 1 35.25 202 SER A C 1
ATOM 1638 O O . SER A 1 202 ? 12.539 -10.055 54.406 1 35.25 202 SER A O 1
ATOM 1640 N N . ASN A 1 203 ? 11.523 -8.398 55.031 1 32.91 203 ASN A N 1
ATOM 1641 C CA . ASN A 1 203 ? 12.352 -7.973 56.156 1 32.91 203 ASN A CA 1
ATOM 1642 C C . ASN A 1 203 ? 12.18 -8.898 57.375 1 32.91 203 ASN A C 1
ATOM 1644 O O . ASN A 1 203 ? 11.062 -9.125 57.812 1 32.91 203 ASN A O 1
ATOM 1648 N N . TYR A 1 204 ? 13.172 -9.867 57.5 1 27.45 204 TYR A N 1
ATOM 1649 C CA . TYR A 1 204 ? 13.555 -10.258 58.844 1 27.45 204 TYR A CA 1
ATOM 1650 C C . TYR A 1 204 ? 14.172 -9.094 59.594 1 27.45 204 TYR A C 1
ATOM 1652 O O . TYR A 1 204 ? 14.82 -8.227 59 1 27.45 204 TYR A O 1
ATOM 1660 N N . MET B 1 1 ? 17.094 -11.836 -22.859 1 81.25 1 MET B N 1
ATOM 1661 C CA . MET B 1 1 ? 17.188 -10.75 -21.891 1 81.25 1 MET B CA 1
ATOM 1662 C C . MET B 1 1 ? 16.062 -9.734 -22.094 1 81.25 1 MET B C 1
ATOM 1664 O O . MET B 1 1 ? 15.469 -9.25 -21.141 1 81.25 1 MET B O 1
ATOM 1668 N N . ILE B 1 2 ? 15.57 -9.625 -23.359 1 83.88 2 ILE B N 1
ATOM 1669 C CA . ILE B 1 2 ? 14.57 -8.617 -23.688 1 83.88 2 ILE B CA 1
ATOM 1670 C C . ILE B 1 2 ? 13.211 -9.023 -23.125 1 83.88 2 ILE B C 1
ATOM 1672 O O . ILE B 1 2 ? 12.492 -8.203 -22.562 1 83.88 2 ILE B O 1
ATOM 1676 N N . ALA B 1 3 ? 12.93 -10.273 -23.25 1 88.75 3 ALA B N 1
ATOM 1677 C CA . ALA B 1 3 ? 11.648 -10.758 -22.75 1 88.75 3 ALA B CA 1
ATOM 1678 C C . ALA B 1 3 ? 11.555 -10.562 -21.234 1 88.75 3 ALA B C 1
ATOM 1680 O O . ALA B 1 3 ? 10.516 -10.141 -20.719 1 88.75 3 ALA B O 1
ATOM 1681 N N . PHE B 1 4 ? 12.609 -10.797 -20.594 1 89.69 4 PHE B N 1
ATOM 1682 C CA . PHE B 1 4 ? 12.656 -10.648 -19.141 1 89.69 4 PHE B CA 1
ATOM 1683 C C . PHE B 1 4 ? 12.422 -9.195 -18.734 1 89.69 4 PHE B C 1
ATOM 1685 O O . PHE B 1 4 ? 11.633 -8.922 -17.828 1 89.69 4 PHE B O 1
ATOM 1692 N N . ILE B 1 5 ? 13.008 -8.344 -19.422 1 88.62 5 ILE B N 1
ATOM 1693 C CA . ILE B 1 5 ? 12.922 -6.922 -19.109 1 88.62 5 ILE B CA 1
ATOM 1694 C C . ILE B 1 5 ? 11.492 -6.434 -19.344 1 88.62 5 ILE B C 1
ATOM 1696 O O . ILE B 1 5 ? 10.922 -5.738 -18.5 1 88.62 5 ILE B O 1
ATOM 1700 N N . VAL B 1 6 ? 10.922 -6.836 -20.422 1 89.44 6 VAL B N 1
ATOM 1701 C CA . VAL B 1 6 ? 9.57 -6.395 -20.766 1 89.44 6 VAL B CA 1
ATOM 1702 C C . VAL B 1 6 ? 8.57 -6.938 -19.75 1 89.44 6 VAL B C 1
ATOM 1704 O O . VAL B 1 6 ? 7.746 -6.188 -19.219 1 89.44 6 VAL B O 1
ATOM 1707 N N . ILE B 1 7 ? 8.703 -8.156 -19.438 1 91.06 7 ILE B N 1
ATOM 1708 C CA . ILE B 1 7 ? 7.785 -8.805 -18.5 1 91.06 7 ILE B CA 1
ATOM 1709 C C . ILE B 1 7 ? 7.953 -8.195 -17.109 1 91.06 7 ILE B C 1
ATOM 1711 O O . ILE B 1 7 ? 6.969 -7.965 -16.406 1 91.06 7 ILE B O 1
ATOM 1715 N N . SER B 1 8 ? 9.125 -7.926 -16.781 1 90.38 8 SER B N 1
ATOM 1716 C CA . SER B 1 8 ? 9.406 -7.359 -15.469 1 90.38 8 SER B CA 1
ATOM 1717 C C . SER B 1 8 ? 8.812 -5.961 -15.336 1 90.38 8 SER B C 1
ATOM 1719 O O . SER B 1 8 ? 8.266 -5.609 -14.289 1 90.38 8 SER B O 1
ATOM 1721 N N . HIS B 1 9 ? 8.875 -5.184 -16.375 1 90.06 9 HIS B N 1
ATOM 1722 C CA . HIS B 1 9 ? 8.312 -3.838 -16.328 1 90.06 9 HIS B CA 1
ATOM 1723 C C . HIS B 1 9 ? 6.789 -3.877 -16.297 1 90.06 9 HIS B C 1
ATOM 1725 O O . HIS B 1 9 ? 6.16 -3.121 -15.555 1 90.06 9 HIS B O 1
ATOM 1731 N N . ILE B 1 10 ? 6.227 -4.746 -17.047 1 92.19 10 ILE B N 1
ATOM 1732 C CA . ILE B 1 10 ? 4.777 -4.918 -17.031 1 92.19 10 ILE B CA 1
ATOM 1733 C C . ILE B 1 10 ? 4.324 -5.363 -15.648 1 92.19 10 ILE B C 1
ATOM 1735 O O . ILE B 1 10 ? 3.336 -4.852 -15.117 1 92.19 10 ILE B O 1
ATOM 1739 N N . SER B 1 11 ? 5.039 -6.223 -15.148 1 92.5 11 SER B N 1
ATOM 1740 C CA . SER B 1 11 ? 4.734 -6.75 -13.828 1 92.5 11 SER B CA 1
ATOM 1741 C C . SER B 1 11 ? 4.816 -5.656 -12.766 1 92.5 11 SER B C 1
ATOM 1743 O O . SER B 1 11 ? 4 -5.617 -11.844 1 92.5 11 SER B O 1
ATOM 1745 N N . LEU B 1 12 ? 5.762 -4.82 -12.922 1 91.19 12 LEU B N 1
ATOM 1746 C CA . LEU B 1 12 ? 5.91 -3.717 -11.977 1 91.19 12 LEU B CA 1
ATOM 1747 C C . LEU B 1 12 ? 4.703 -2.783 -12.047 1 91.19 12 LEU B C 1
ATOM 1749 O O . LEU B 1 12 ? 4.215 -2.32 -11.008 1 91.19 12 LEU B O 1
ATOM 1753 N N . TYR B 1 13 ? 4.281 -2.566 -13.211 1 92.06 13 TYR B N 1
ATOM 1754 C CA . TYR B 1 13 ? 3.121 -1.701 -13.383 1 92.06 13 TYR B CA 1
ATOM 1755 C C . TYR B 1 13 ? 1.881 -2.316 -12.75 1 92.06 13 TYR B C 1
ATOM 1757 O O . TYR B 1 13 ? 1.104 -1.622 -12.086 1 92.06 13 TYR B O 1
ATOM 1765 N N . ILE B 1 14 ? 1.708 -3.533 -12.906 1 92.75 14 ILE B N 1
ATOM 1766 C CA . ILE B 1 14 ? 0.586 -4.238 -12.297 1 92.75 14 ILE B CA 1
ATOM 1767 C C . ILE B 1 14 ? 0.706 -4.176 -10.773 1 92.75 14 ILE B C 1
ATOM 1769 O O . ILE B 1 14 ? -0.29 -3.977 -10.078 1 92.75 14 ILE B O 1
ATOM 1773 N N . GLY B 1 15 ? 1.888 -4.328 -10.336 1 92.12 15 GLY B N 1
ATOM 1774 C CA . GLY B 1 15 ? 2.121 -4.219 -8.906 1 92.12 15 GLY B CA 1
ATOM 1775 C C . GLY B 1 15 ? 1.77 -2.854 -8.344 1 92.12 15 GLY B C 1
ATOM 1776 O O . GLY B 1 15 ? 1.184 -2.75 -7.27 1 92.12 15 GLY B O 1
ATOM 1777 N N . VAL B 1 16 ? 2.109 -1.864 -9.102 1 92.44 16 VAL B N 1
ATOM 1778 C CA . VAL B 1 16 ? 1.803 -0.501 -8.68 1 92.44 16 VAL B CA 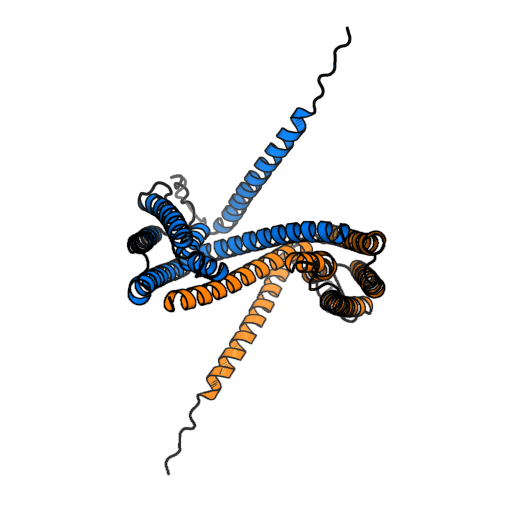1
ATOM 1779 C C . VAL B 1 16 ? 0.29 -0.295 -8.656 1 92.44 16 VAL B C 1
ATOM 1781 O O . VAL B 1 16 ? -0.244 0.331 -7.738 1 92.44 16 VAL B O 1
ATOM 1784 N N . MET B 1 17 ? -0.382 -0.788 -9.617 1 92.75 17 MET B N 1
ATOM 1785 C CA . MET B 1 17 ? -1.839 -0.699 -9.656 1 92.75 17 MET B CA 1
ATOM 1786 C C . MET B 1 17 ? -2.459 -1.412 -8.461 1 92.75 17 MET B C 1
ATOM 1788 O O . MET B 1 17 ? -3.434 -0.931 -7.883 1 92.75 17 MET B O 1
ATOM 1792 N N . PHE B 1 18 ? -1.981 -2.479 -8.18 1 93.44 18 PHE B N 1
ATOM 1793 C CA . PHE B 1 18 ? -2.445 -3.215 -7.016 1 93.44 18 PHE B CA 1
ATOM 1794 C C . PHE B 1 18 ? -2.223 -2.408 -5.742 1 93.44 18 PHE B C 1
ATOM 1796 O O . PHE B 1 18 ? -3.1 -2.344 -4.879 1 93.44 18 PHE B O 1
ATOM 1803 N N . LEU B 1 19 ? -1.083 -1.835 -5.594 1 93.56 19 LEU B N 1
ATOM 1804 C CA . LEU B 1 19 ? -0.776 -1.033 -4.414 1 93.56 19 LEU B CA 1
ATOM 1805 C C . LEU B 1 19 ? -1.715 0.164 -4.312 1 93.56 19 LEU B C 1
ATOM 1807 O O . LEU B 1 19 ? -2.133 0.54 -3.213 1 93.56 19 LEU B O 1
ATOM 1811 N N . ILE B 1 20 ? -1.982 0.73 -5.434 1 94.25 20 ILE B N 1
ATOM 1812 C CA . ILE B 1 20 ? -2.918 1.851 -5.461 1 94.25 20 ILE B CA 1
ATOM 1813 C C . ILE B 1 20 ? -4.281 1.397 -4.941 1 94.25 20 ILE B C 1
ATOM 1815 O O . ILE B 1 20 ? -4.918 2.102 -4.156 1 94.25 20 ILE B O 1
ATOM 1819 N N . LEU B 1 21 ? -4.695 0.247 -5.387 1 93.19 21 LEU B N 1
ATOM 1820 C CA . LEU B 1 21 ? -5.953 -0.304 -4.895 1 93.19 21 LEU B CA 1
ATOM 1821 C C . LEU B 1 21 ? -5.902 -0.509 -3.383 1 93.19 21 LEU B C 1
ATOM 1823 O O . LEU B 1 21 ? -6.863 -0.199 -2.678 1 93.19 21 LEU B O 1
ATOM 1827 N N . CYS B 1 22 ? -4.805 -1.036 -2.938 1 94.56 22 CYS B N 1
ATOM 1828 C CA . CYS B 1 22 ? -4.664 -1.274 -1.505 1 94.56 22 CYS B CA 1
ATOM 1829 C C . CYS B 1 22 ? -4.703 0.036 -0.728 1 94.56 22 CYS B C 1
ATOM 1831 O O . CYS B 1 22 ? -5.352 0.126 0.316 1 94.56 22 CYS B O 1
ATOM 1833 N N . VAL B 1 23 ? -4.035 0.98 -1.219 1 94.69 23 VAL B N 1
ATOM 1834 C CA . VAL B 1 23 ? -4.035 2.285 -0.564 1 94.69 23 VAL B CA 1
ATOM 1835 C C . VAL B 1 23 ? -5.449 2.863 -0.567 1 94.69 23 VAL B C 1
ATOM 1837 O O . VAL B 1 23 ? -5.91 3.402 0.442 1 94.69 23 VAL B O 1
ATOM 1840 N N . ALA B 1 24 ? -6.152 2.797 -1.724 1 93.25 24 ALA B N 1
ATOM 1841 C CA . ALA B 1 24 ? -7.523 3.285 -1.838 1 93.25 24 ALA B CA 1
ATOM 1842 C C . ALA B 1 24 ? -8.43 2.623 -0.805 1 93.25 24 ALA B C 1
ATOM 1844 O O . ALA B 1 24 ? -9.203 3.299 -0.127 1 93.25 24 ALA B O 1
ATOM 1845 N N . THR B 1 25 ? -8.32 1.369 -0.651 1 93.5 25 THR B N 1
ATOM 1846 C CA . THR B 1 25 ? -9.156 0.644 0.301 1 93.5 25 THR B CA 1
ATOM 1847 C C . THR B 1 25 ? -8.75 0.969 1.735 1 93.5 25 THR B C 1
ATOM 1849 O O . THR B 1 25 ? -9.602 1.058 2.623 1 93.5 25 THR B O 1
ATOM 1852 N N . GLY B 1 26 ? -7.484 1.07 1.91 1 93.94 26 GLY B N 1
ATOM 1853 C CA . GLY B 1 26 ? -7.016 1.463 3.229 1 93.94 26 GLY B CA 1
ATOM 1854 C C . GLY B 1 26 ? -7.52 2.826 3.66 1 93.94 26 GLY B C 1
ATOM 1855 O O . GLY B 1 26 ? -7.949 3.004 4.805 1 93.94 26 GLY B O 1
ATOM 1856 N N . LEU B 1 27 ? -7.496 3.729 2.758 1 93.31 27 LEU B N 1
ATOM 1857 C CA . LEU B 1 27 ? -8 5.066 3.049 1 93.31 27 LEU B CA 1
ATOM 1858 C C . LEU B 1 27 ? -9.516 5.043 3.256 1 93.31 27 LEU B C 1
ATOM 1860 O O . LEU B 1 27 ? -10.039 5.777 4.094 1 93.31 27 LEU B O 1
ATOM 1864 N N . TYR B 1 28 ? -10.141 4.289 2.482 1 91.25 28 TYR B N 1
ATOM 1865 C CA . TYR B 1 28 ? -11.578 4.125 2.664 1 91.25 28 TYR B CA 1
ATOM 1866 C C . TYR B 1 28 ? -11.898 3.562 4.043 1 91.25 28 TYR B C 1
ATOM 1868 O O . TYR B 1 28 ? -12.82 4.023 4.715 1 91.25 28 TYR B O 1
ATOM 1876 N N . TYR B 1 29 ? -11.203 2.615 4.402 1 92 29 TYR B N 1
ATOM 1877 C CA . TYR B 1 29 ? -11.352 2.02 5.723 1 92 29 TYR B CA 1
ATOM 1878 C C . TYR B 1 29 ? -11.117 3.053 6.82 1 92 29 TYR B C 1
ATOM 1880 O O . TYR B 1 29 ? -11.891 3.139 7.777 1 92 29 TYR B O 1
ATOM 1888 N N . LEU B 1 30 ? -10.156 3.762 6.668 1 92.88 30 LEU B N 1
ATOM 1889 C CA . LEU B 1 30 ? -9.844 4.793 7.648 1 92.88 30 LEU B CA 1
ATOM 1890 C C . LEU B 1 30 ? -10.938 5.855 7.691 1 92.88 30 LEU B C 1
ATOM 1892 O O . LEU B 1 30 ? -11.25 6.391 8.758 1 92.88 30 LEU B O 1
ATOM 1896 N N . ALA B 1 31 ? -11.469 6.195 6.582 1 92.12 31 ALA B N 1
ATOM 1897 C CA . ALA B 1 31 ? -12.57 7.152 6.52 1 92.12 31 ALA B CA 1
ATOM 1898 C C . ALA B 1 31 ? -13.789 6.648 7.293 1 92.12 31 ALA B C 1
ATOM 1900 O O . ALA B 1 31 ? -14.422 7.406 8.031 1 92.12 31 ALA B O 1
ATOM 1901 N N . GLU B 1 32 ? -14.062 5.43 7.094 1 90.62 32 GLU B N 1
ATOM 1902 C CA . GLU B 1 32 ? -15.164 4.809 7.82 1 90.62 32 GLU B CA 1
ATOM 1903 C C . GLU B 1 32 ? -14.898 4.793 9.32 1 90.62 32 GLU B C 1
ATOM 1905 O O . GLU B 1 32 ? -15.781 5.102 10.125 1 90.62 32 GLU B O 1
ATOM 1910 N N . LEU B 1 33 ? -13.75 4.43 9.641 1 90.75 33 LEU B N 1
ATOM 1911 C CA . LEU B 1 33 ? -13.359 4.414 11.047 1 90.75 33 LEU B CA 1
ATOM 1912 C C . LEU B 1 33 ? -13.469 5.809 11.656 1 90.75 33 LEU B C 1
ATOM 1914 O O . LEU B 1 33 ? -13.93 5.957 12.797 1 90.75 33 LEU B O 1
ATOM 1918 N N . ALA B 1 34 ? -13.055 6.812 10.969 1 92.38 34 ALA B N 1
ATOM 1919 C CA . ALA B 1 34 ? -13.133 8.195 11.43 1 92.38 34 ALA B CA 1
ATOM 1920 C C . ALA B 1 34 ? -14.578 8.641 11.586 1 92.38 34 ALA B C 1
ATOM 1922 O O . ALA B 1 34 ? -14.906 9.375 12.523 1 92.38 34 ALA B O 1
ATOM 1923 N N . GLU B 1 35 ? -15.461 8.219 10.695 1 88.69 35 GLU B N 1
ATOM 1924 C CA . GLU B 1 35 ? -16.891 8.547 10.766 1 88.69 35 GLU B CA 1
ATOM 1925 C C . GLU B 1 35 ? -17.547 7.883 11.969 1 88.69 35 GLU B C 1
ATOM 1927 O O . GLU B 1 35 ? -18.359 8.508 12.656 1 88.69 35 GLU B O 1
ATOM 1932 N N . GLU B 1 36 ? -17.141 6.719 12.219 1 90.44 36 GLU B N 1
ATOM 1933 C CA . GLU B 1 36 ? -17.719 5.961 13.32 1 90.44 36 GLU B CA 1
ATOM 1934 C C . GLU B 1 36 ? -17.203 6.461 14.664 1 90.44 36 GLU B C 1
ATOM 1936 O O . GLU B 1 36 ? -17.859 6.281 15.695 1 90.44 36 GLU B O 1
ATOM 1941 N N . ASN B 1 37 ? -16.016 6.996 14.711 1 92.56 37 ASN B N 1
ATOM 1942 C CA . ASN B 1 37 ? -15.359 7.492 15.922 1 92.56 37 ASN B CA 1
ATOM 1943 C C . ASN B 1 37 ? -14.852 8.922 15.734 1 92.56 37 ASN B C 1
ATOM 1945 O O . ASN B 1 37 ? -13.664 9.188 15.945 1 92.56 37 ASN B O 1
ATOM 1949 N N . SER B 1 38 ? -15.703 9.828 15.484 1 90.19 38 SER B N 1
ATOM 1950 C CA . SER B 1 38 ? -15.336 11.195 15.125 1 90.19 38 SER B CA 1
ATOM 1951 C C . SER B 1 38 ? -14.648 11.906 16.281 1 90.19 38 SER B C 1
ATOM 1953 O O . SER B 1 38 ? -13.711 12.68 16.078 1 90.19 38 SER B O 1
ATOM 1955 N N . VAL B 1 39 ? -15.133 11.648 17.484 1 93.5 39 VAL B N 1
ATOM 1956 C CA . VAL B 1 39 ? -14.562 12.297 18.672 1 93.5 39 VAL B CA 1
ATOM 1957 C C . VAL B 1 39 ? -13.109 11.875 18.828 1 93.5 39 VAL B C 1
ATOM 1959 O O . VAL B 1 39 ? -12.219 12.719 19 1 93.5 39 VAL B O 1
ATOM 1962 N N . MET B 1 40 ? -12.906 10.586 18.75 1 94.12 40 MET B N 1
ATOM 1963 C CA . MET B 1 40 ? -11.547 10.07 18.859 1 94.12 40 MET B CA 1
ATOM 1964 C C . MET B 1 40 ? -10.688 10.555 17.688 1 94.12 40 MET B C 1
ATOM 1966 O O . MET B 1 40 ? -9.516 10.891 17.875 1 94.12 40 MET B O 1
ATOM 1970 N N . THR B 1 41 ? -11.203 10.547 16.516 1 94.94 41 THR B N 1
ATOM 1971 C CA . THR B 1 41 ? -10.469 11 15.336 1 94.94 41 THR B CA 1
ATOM 1972 C C . THR B 1 41 ? -10.016 12.445 15.5 1 94.94 41 THR B C 1
ATOM 1974 O O . THR B 1 41 ? -8.867 12.773 15.195 1 94.94 41 THR B O 1
ATOM 1977 N N . ARG B 1 42 ? -10.859 13.281 15.992 1 95.25 42 ARG B N 1
ATOM 1978 C CA . ARG B 1 42 ? -10.523 14.68 16.219 1 95.25 42 ARG B CA 1
ATOM 1979 C C . ARG B 1 42 ? -9.352 14.812 17.188 1 95.25 42 ARG B C 1
ATOM 1981 O O . ARG B 1 42 ? -8.43 15.602 16.953 1 95.25 42 ARG B O 1
ATOM 1988 N N . LYS B 1 43 ? -9.383 14.078 18.172 1 96.12 43 LYS B N 1
ATOM 1989 C CA . LYS B 1 43 ? -8.305 14.094 19.156 1 96.12 43 LYS B CA 1
ATOM 1990 C C . LYS B 1 43 ? -6.988 13.648 18.531 1 96.12 43 LYS B C 1
ATOM 1992 O O . LYS B 1 43 ? -5.949 14.273 18.75 1 96.12 43 LYS B O 1
ATOM 1997 N N . VAL B 1 44 ? -7.082 12.562 17.844 1 95.56 44 VAL B N 1
ATOM 1998 C CA . VAL B 1 44 ? -5.887 12.008 17.219 1 95.56 44 VAL B CA 1
ATOM 1999 C C . VAL B 1 44 ? -5.273 13.039 16.281 1 95.56 44 VAL B C 1
ATOM 2001 O O . VAL B 1 44 ? -4.062 13.258 16.297 1 95.56 44 VAL B O 1
ATOM 2004 N N . ILE B 1 45 ? -6.098 13.656 15.477 1 96.56 45 ILE B N 1
ATOM 2005 C CA . ILE B 1 45 ? -5.602 14.633 14.516 1 96.56 45 ILE B CA 1
ATOM 2006 C C . ILE B 1 45 ? -5.02 15.836 15.25 1 96.56 45 ILE B C 1
ATOM 2008 O O . ILE B 1 45 ? -3.994 16.391 14.852 1 96.56 45 ILE B O 1
ATOM 2012 N N . SER B 1 46 ? -5.664 16.25 16.328 1 96.94 46 SER B N 1
ATOM 2013 C CA . SER B 1 46 ? -5.152 17.359 17.141 1 96.94 46 SER B CA 1
ATOM 2014 C C . SER B 1 46 ? -3.75 17.062 17.656 1 96.94 46 SER B C 1
ATOM 2016 O O . SER B 1 46 ? -2.852 17.891 17.547 1 96.94 46 SER B O 1
ATOM 2018 N N . TYR B 1 47 ? -3.617 15.906 18.156 1 96.38 47 TYR B N 1
ATOM 2019 C CA . TYR B 1 47 ? -2.312 15.5 18.672 1 96.38 47 TYR B CA 1
ATOM 2020 C C . TYR B 1 47 ? -1.281 15.438 17.547 1 96.38 47 TYR B C 1
ATOM 2022 O O . TYR B 1 47 ? -0.117 15.789 17.75 1 96.38 47 TYR B O 1
ATOM 2030 N N . MET B 1 48 ? -1.729 14.906 16.438 1 96.62 48 MET B N 1
ATOM 2031 C CA . MET B 1 48 ? -0.845 14.852 15.273 1 96.62 48 MET B CA 1
ATOM 2032 C C . MET B 1 48 ? -0.357 16.25 14.891 1 96.62 48 MET B C 1
ATOM 2034 O O . MET B 1 48 ? 0.828 16.438 14.609 1 96.62 48 MET B O 1
ATOM 2038 N N . ILE B 1 49 ? -1.241 17.219 14.906 1 97.62 49 ILE B N 1
ATOM 2039 C CA . ILE B 1 49 ? -0.899 18.594 14.562 1 97.62 49 ILE B CA 1
ATOM 2040 C C . ILE B 1 49 ? 0.124 19.141 15.555 1 97.62 49 ILE B C 1
ATOM 2042 O O . ILE B 1 49 ? 1.141 19.719 15.156 1 97.62 49 ILE B O 1
ATOM 2046 N N . TYR B 1 50 ? -0.103 18.906 16.828 1 97.5 50 TYR B N 1
ATOM 2047 C CA . TYR B 1 50 ? 0.825 19.359 17.859 1 97.5 50 TYR B CA 1
ATOM 2048 C C . TYR B 1 50 ? 2.203 18.734 17.656 1 97.5 50 TYR B C 1
ATOM 2050 O O . TYR B 1 50 ? 3.221 19.438 17.766 1 97.5 50 TYR B O 1
ATOM 2058 N N . LEU B 1 51 ? 2.166 17.5 17.359 1 96.44 51 LEU B N 1
ATOM 2059 C CA . LEU B 1 51 ? 3.422 16.781 17.188 1 96.44 51 LEU B CA 1
ATOM 2060 C C . LEU B 1 51 ? 4.211 17.344 16.016 1 96.44 51 LEU B C 1
ATOM 2062 O O . LEU B 1 51 ? 5.418 17.562 16.125 1 96.44 51 LEU B O 1
ATOM 2066 N N . VAL B 1 52 ? 3.559 17.641 14.898 1 97.31 52 VAL B N 1
ATOM 2067 C CA . VAL B 1 52 ? 4.242 18.141 13.711 1 97.31 52 VAL B CA 1
ATOM 2068 C C . VAL B 1 52 ? 4.781 19.547 13.969 1 97.31 52 VAL B C 1
ATOM 2070 O O . VAL B 1 52 ? 5.871 19.891 13.508 1 97.31 52 VAL B O 1
ATOM 2073 N N . VAL B 1 53 ? 4.051 20.391 14.711 1 97.38 53 VAL B N 1
ATOM 2074 C CA . VAL B 1 53 ? 4.516 21.734 15.062 1 97.38 53 VAL B CA 1
ATOM 2075 C C . VAL B 1 53 ? 5.773 21.641 15.922 1 97.38 53 VAL B C 1
ATOM 2077 O O . VAL B 1 53 ? 6.742 22.359 15.695 1 97.38 53 VAL B O 1
ATOM 2080 N N . ILE B 1 54 ? 5.723 20.719 16.859 1 96.69 54 ILE B N 1
ATOM 2081 C CA . ILE B 1 54 ? 6.883 20.5 17.719 1 96.69 54 ILE B CA 1
ATOM 2082 C C . ILE B 1 54 ? 8.078 20.062 16.875 1 96.69 54 ILE B C 1
ATOM 2084 O O . ILE B 1 54 ? 9.203 20.516 17.094 1 96.69 54 ILE B O 1
ATOM 2088 N N . VAL B 1 55 ? 7.844 19.188 15.945 1 96 55 VAL B N 1
ATOM 2089 C CA . VAL B 1 55 ? 8.898 18.719 15.062 1 96 55 VAL B CA 1
ATOM 2090 C C . VAL B 1 55 ? 9.477 19.875 14.266 1 96 55 VAL B C 1
ATOM 2092 O O . VAL B 1 55 ? 10.695 20 14.109 1 96 55 VAL B O 1
ATOM 2095 N N . HIS B 1 56 ? 8.648 20.781 13.703 1 96.25 56 HIS B N 1
ATOM 2096 C CA . HIS B 1 56 ? 9.109 21.969 12.984 1 96.25 56 HIS B CA 1
ATOM 2097 C C . HIS B 1 56 ? 10 22.828 13.867 1 96.25 56 HIS B C 1
ATOM 2099 O O . HIS B 1 56 ? 11.039 23.328 13.414 1 96.25 56 HIS B O 1
ATOM 2105 N N . LEU B 1 57 ? 9.625 23 15.117 1 95.69 57 LEU B N 1
ATOM 2106 C CA . LEU B 1 57 ? 10.398 23.812 16.047 1 95.69 57 LEU B CA 1
ATOM 2107 C C . LEU B 1 57 ? 11.75 23.172 16.344 1 95.69 57 LEU B C 1
ATOM 2109 O O . LEU B 1 57 ? 12.773 23.859 16.391 1 95.69 57 LEU B O 1
ATOM 2113 N N . ILE B 1 58 ? 11.711 21.859 16.547 1 95 58 ILE B N 1
ATOM 2114 C CA . ILE B 1 58 ? 12.945 21.109 16.797 1 95 58 ILE B CA 1
ATOM 2115 C C . ILE B 1 58 ? 13.883 21.266 15.602 1 95 58 ILE B C 1
ATOM 2117 O O . ILE B 1 58 ? 15.086 21.484 15.773 1 95 58 ILE B O 1
ATOM 2121 N N . LEU B 1 59 ? 13.383 21.156 14.391 1 93.5 59 LEU B N 1
ATOM 2122 C CA . LEU B 1 59 ? 14.188 21.266 13.18 1 93.5 59 LEU B CA 1
ATOM 2123 C C . LEU B 1 59 ? 14.734 22.672 13.008 1 93.5 59 LEU B C 1
ATOM 2125 O O . LEU B 1 59 ? 15.852 22.859 12.508 1 93.5 59 LEU B O 1
ATOM 2129 N N . TRP B 1 60 ? 13.961 23.641 13.406 1 93.44 60 TRP B N 1
ATOM 2130 C CA . TRP B 1 60 ? 14.406 25.031 13.344 1 93.44 60 TRP B CA 1
ATOM 2131 C C . TRP B 1 60 ? 15.531 25.281 14.344 1 93.44 60 TRP B C 1
ATOM 2133 O O . TRP B 1 60 ? 16.578 25.844 13.992 1 93.44 60 TRP B O 1
ATOM 2143 N N . ILE B 1 61 ? 15.359 24.828 15.609 1 93.12 61 ILE B N 1
ATOM 2144 C CA . ILE B 1 61 ? 16.281 25.125 16.703 1 93.12 61 ILE B CA 1
ATOM 2145 C C . ILE B 1 61 ? 17.562 24.312 16.547 1 93.12 61 ILE B C 1
ATOM 2147 O O . ILE B 1 61 ? 18.656 24.844 16.656 1 93.12 61 ILE B O 1
ATOM 2151 N N . PHE B 1 62 ? 17.5 23.031 16.203 1 90.44 62 PHE B N 1
ATOM 2152 C CA . PHE B 1 62 ? 18.641 22.125 16.219 1 90.44 62 PHE B CA 1
ATOM 2153 C C . PHE B 1 62 ? 19.312 22.062 14.852 1 90.44 62 PHE B C 1
ATOM 2155 O O . PHE B 1 62 ? 20.547 22.031 14.75 1 90.44 62 PHE B O 1
ATOM 2162 N N . ASP B 1 63 ? 18.562 22.047 13.758 1 89.81 63 ASP B N 1
ATOM 2163 C CA . ASP B 1 63 ? 19.141 21.875 12.43 1 89.81 63 ASP B CA 1
ATOM 2164 C C . ASP B 1 63 ? 19.172 23.188 11.656 1 89.81 63 ASP B C 1
ATOM 2166 O O . ASP B 1 63 ? 19.719 23.266 10.562 1 89.81 63 ASP B O 1
ATOM 2170 N N . GLU B 1 64 ? 18.547 24.266 12.25 1 88.06 64 GLU B N 1
ATOM 2171 C CA . GLU B 1 64 ? 18.531 25.609 11.68 1 88.06 64 GLU B CA 1
ATOM 2172 C C . GLU B 1 64 ? 18.047 25.609 10.234 1 88.06 64 GLU B C 1
ATOM 2174 O O . GLU B 1 64 ? 18.688 26.188 9.352 1 88.06 64 GLU B O 1
ATOM 2179 N N . LEU B 1 65 ? 17.047 24.844 9.938 1 87.62 65 LEU B N 1
ATOM 2180 C CA . LEU B 1 65 ? 16.453 24.828 8.602 1 87.62 65 LEU B CA 1
ATOM 2181 C C . LEU B 1 65 ? 15.867 26.188 8.258 1 87.62 65 LEU B C 1
ATOM 2183 O O . LEU B 1 65 ? 15.75 27.062 9.117 1 87.62 65 LEU B O 1
ATOM 2187 N N . TYR B 1 66 ? 15.586 26.406 7.012 1 89.38 66 TYR B N 1
ATOM 2188 C CA . TYR B 1 66 ? 15.156 27.688 6.469 1 89.38 66 TYR B CA 1
ATOM 2189 C C . TYR B 1 66 ? 13.922 28.203 7.199 1 89.38 66 TYR B C 1
ATOM 2191 O O . TYR B 1 66 ? 12.891 27.516 7.25 1 89.38 66 TYR B O 1
ATOM 2199 N N . PHE B 1 67 ? 13.977 29.391 7.703 1 92.44 67 PHE B N 1
ATOM 2200 C CA . PHE B 1 67 ? 12.984 29.984 8.594 1 92.44 67 PHE B CA 1
ATOM 2201 C C . PHE B 1 67 ? 11.633 30.094 7.902 1 92.44 67 PHE B C 1
ATOM 2203 O O . PHE B 1 67 ? 10.594 29.812 8.508 1 92.44 67 PHE B O 1
ATOM 2210 N N . TRP B 1 68 ? 11.633 30.516 6.691 1 92.44 68 TRP B N 1
ATOM 2211 C CA . TRP B 1 68 ? 10.383 30.75 5.988 1 92.44 68 TRP B CA 1
ATOM 2212 C C . TRP B 1 68 ? 9.625 29.438 5.766 1 92.44 68 TRP B C 1
ATOM 2214 O O . TRP B 1 68 ? 8.398 29.391 5.898 1 92.44 68 TRP B O 1
ATOM 2224 N N . CYS B 1 69 ? 10.32 28.422 5.422 1 94.62 69 CYS B N 1
ATOM 2225 C CA . CYS B 1 69 ? 9.672 27.125 5.242 1 94.62 69 CYS B CA 1
ATOM 2226 C C . CYS B 1 69 ? 9.086 26.609 6.555 1 94.62 69 CYS B C 1
ATOM 2228 O O . CYS B 1 69 ? 7.973 26.094 6.578 1 94.62 69 CYS B O 1
ATOM 2230 N N . ILE B 1 70 ? 9.797 26.828 7.613 1 95.88 70 ILE B N 1
ATOM 2231 C CA . ILE B 1 70 ? 9.336 26.422 8.938 1 95.88 70 ILE B CA 1
ATOM 2232 C C . ILE B 1 70 ? 8.094 27.219 9.32 1 95.88 70 ILE B C 1
ATOM 2234 O O . ILE B 1 70 ? 7.105 26.656 9.797 1 95.88 70 ILE B O 1
ATOM 2238 N N . SER B 1 71 ? 8.195 28.516 9.109 1 96.19 71 SER B N 1
ATOM 2239 C CA . SER B 1 71 ? 7.09 29.391 9.477 1 96.19 71 SER B CA 1
ATOM 2240 C C . SER B 1 71 ? 5.824 29.031 8.695 1 96.19 71 SER B C 1
ATOM 2242 O O . SER B 1 71 ? 4.734 28.969 9.273 1 96.19 71 SER B O 1
ATOM 2244 N N . ILE B 1 72 ? 6 28.781 7.441 1 96.5 72 ILE B N 1
ATOM 2245 C CA . ILE B 1 72 ? 4.855 28.422 6.609 1 96.5 72 ILE B CA 1
ATOM 2246 C C . ILE B 1 72 ? 4.289 27.078 7.066 1 96.5 72 ILE B C 1
ATOM 2248 O O . ILE B 1 72 ? 3.07 26.891 7.082 1 96.5 72 ILE B O 1
ATOM 2252 N N . GLY B 1 73 ? 5.148 26.125 7.359 1 97.19 73 GLY B N 1
ATOM 2253 C CA . GLY B 1 73 ? 4.707 24.844 7.883 1 97.19 73 GLY B CA 1
ATOM 2254 C C . GLY B 1 73 ? 3.883 24.984 9.148 1 97.19 73 GLY B C 1
ATOM 2255 O O . GLY B 1 73 ? 2.816 24.375 9.266 1 97.19 73 GLY B O 1
ATOM 2256 N N . ILE B 1 74 ? 4.367 25.781 10.078 1 97.19 74 ILE B N 1
ATOM 2257 C CA . ILE B 1 74 ? 3.678 25.969 11.352 1 97.19 74 ILE B CA 1
ATOM 2258 C C . ILE B 1 74 ? 2.352 26.688 11.117 1 97.19 74 ILE B C 1
ATOM 2260 O O . ILE B 1 74 ? 1.322 26.297 11.68 1 97.19 74 ILE B O 1
ATOM 2264 N N . LEU B 1 75 ? 2.344 27.703 10.266 1 96.62 75 LEU B N 1
ATOM 2265 C CA . LEU B 1 75 ? 1.12 28.438 9.953 1 96.62 75 LEU B CA 1
ATOM 2266 C C . LEU B 1 75 ? 0.088 27.516 9.305 1 96.62 75 LEU B C 1
ATOM 2268 O O . LEU B 1 75 ? -1.109 27.625 9.586 1 96.62 75 LEU B O 1
ATOM 2272 N N . SER B 1 76 ? 0.519 26.656 8.422 1 97.12 76 SER B N 1
ATOM 2273 C CA . SER B 1 76 ? -0.387 25.703 7.801 1 97.12 76 SER B CA 1
ATOM 2274 C C . SER B 1 76 ? -1.048 24.797 8.844 1 97.12 76 SER B C 1
ATOM 2276 O O . SER B 1 76 ? -2.248 24.531 8.766 1 97.12 76 SER B O 1
ATOM 2278 N N . HIS B 1 77 ? -0.273 24.375 9.773 1 97.81 77 HIS B N 1
ATOM 2279 C CA . HIS B 1 77 ? -0.812 23.469 10.789 1 97.81 77 HIS B CA 1
ATOM 2280 C C . HIS B 1 77 ? -1.756 24.203 11.734 1 97.81 77 HIS B C 1
ATOM 2282 O O . HIS B 1 77 ? -2.691 23.609 12.273 1 97.81 77 HIS B O 1
ATOM 2288 N N . ILE B 1 78 ? -1.51 25.516 11.93 1 96.62 78 ILE B N 1
ATOM 2289 C CA . ILE B 1 78 ? -2.463 26.328 12.68 1 96.62 78 ILE B CA 1
ATOM 2290 C C . ILE B 1 78 ? -3.785 26.406 11.914 1 96.62 78 ILE B C 1
ATOM 2292 O O . ILE B 1 78 ? -4.859 26.281 12.516 1 96.62 78 ILE B O 1
ATOM 2296 N N . ALA B 1 79 ? -3.691 26.547 10.648 1 96.31 79 ALA B N 1
ATOM 2297 C CA . ALA B 1 79 ? -4.891 26.562 9.812 1 96.31 79 ALA B CA 1
ATOM 2298 C C . ALA B 1 79 ? -5.613 25.219 9.883 1 96.31 79 ALA B C 1
ATOM 2300 O O . ALA B 1 79 ? -6.844 25.172 9.953 1 96.31 79 ALA B O 1
ATOM 2301 N N . TYR B 1 80 ? -4.852 24.125 9.867 1 96.69 80 TYR B N 1
ATOM 2302 C CA . TYR B 1 80 ? -5.438 22.797 10 1 96.69 80 TYR B CA 1
ATOM 2303 C C . TYR B 1 80 ? -6.211 22.672 11.312 1 96.69 80 TYR B C 1
ATOM 2305 O O . TYR B 1 80 ? -7.301 22.109 11.344 1 96.69 80 TYR B O 1
ATOM 2313 N N . TYR B 1 81 ? -5.598 23.188 12.344 1 96.5 81 TYR B N 1
ATOM 2314 C CA . TYR B 1 81 ? -6.215 23.094 13.656 1 96.5 81 TYR B CA 1
ATOM 2315 C C . TYR B 1 81 ? -7.551 23.812 13.695 1 96.5 81 TYR B C 1
ATOM 2317 O O . TYR B 1 81 ? -8.5 23.375 14.344 1 96.5 81 TYR B O 1
ATOM 2325 N N . GLN B 1 82 ? -7.68 24.875 13 1 95 82 GLN B N 1
ATOM 2326 C CA . GLN B 1 82 ? -8.922 25.641 12.938 1 95 82 GLN B CA 1
ATOM 2327 C C . GLN B 1 82 ? -10.031 24.828 12.273 1 95 82 GLN B C 1
ATOM 2329 O O . GLN B 1 82 ? -11.211 25.016 12.578 1 95 82 GLN B O 1
ATOM 2334 N N . LEU B 1 83 ? -9.672 23.984 11.43 1 93.81 83 LEU B N 1
ATOM 2335 C CA . LEU B 1 83 ? -10.664 23.156 10.758 1 93.81 83 LEU B CA 1
ATOM 2336 C C . LEU B 1 83 ? -11.305 22.172 11.734 1 93.81 83 LEU B C 1
ATOM 2338 O O . LEU B 1 83 ? -12.414 21.688 11.484 1 93.81 83 LEU B O 1
ATOM 2342 N N . LEU B 1 84 ? -10.609 21.906 12.789 1 94.06 84 LEU B N 1
ATOM 2343 C CA . LEU B 1 84 ? -11.102 20.922 13.758 1 94.06 84 LEU B CA 1
ATOM 2344 C C . LEU B 1 84 ? -12.234 21.516 14.594 1 94.06 84 LEU B C 1
ATOM 2346 O O . LEU B 1 84 ? -12.961 20.781 15.266 1 94.06 84 LEU B O 1
ATOM 2350 N N . SER B 1 85 ? -12.453 22.812 14.492 1 91.19 85 SER B N 1
ATOM 2351 C CA . SER B 1 85 ? -13.516 23.453 15.258 1 91.19 85 SER B CA 1
ATOM 2352 C C . SER B 1 85 ? -14.891 23.047 14.742 1 91.19 85 SER B C 1
ATOM 2354 O O . SER B 1 85 ? -15.859 23 15.508 1 91.19 85 SER B O 1
ATOM 2356 N N . THR B 1 86 ? -15 22.672 13.508 1 87.12 86 THR B N 1
ATOM 2357 C CA . THR B 1 86 ? -16.266 22.25 12.914 1 87.12 86 THR B CA 1
ATOM 2358 C C . THR B 1 86 ? -16.203 20.781 12.5 1 87.12 86 THR B C 1
ATOM 2360 O O . THR B 1 86 ? -17 20.344 11.664 1 87.12 86 THR B O 1
ATOM 2363 N N . PHE B 1 87 ? -15.305 20.172 13 1 88.75 87 PHE B N 1
ATOM 2364 C CA . PHE B 1 87 ? -15.117 18.766 12.672 1 88.75 87 PHE B CA 1
ATOM 2365 C C . PHE B 1 87 ? -16.312 17.938 13.117 1 88.75 87 PHE B C 1
ATOM 2367 O O . PHE B 1 87 ? -16.859 18.156 14.203 1 88.75 87 PHE B O 1
ATOM 2374 N N . PRO B 1 88 ? -16.766 17.125 12.297 1 88.88 88 PRO B N 1
ATOM 2375 C CA . PRO B 1 88 ? -16.219 16.578 11.055 1 88.88 88 PRO B CA 1
ATOM 2376 C C . PRO B 1 88 ? -16.734 17.297 9.812 1 88.88 88 PRO B C 1
ATOM 2378 O O . PRO B 1 88 ? -16.359 16.969 8.688 1 88.88 88 PRO B O 1
ATOM 2381 N N . PHE B 1 89 ? -17.578 18.266 10.094 1 86.38 89 PHE B N 1
ATOM 2382 C CA . PHE B 1 89 ? -18.172 18.984 8.961 1 86.38 89 PHE B CA 1
ATOM 2383 C C . PHE B 1 89 ? -17.359 20.234 8.625 1 86.38 89 PHE B C 1
ATOM 2385 O O . PHE B 1 89 ? -16.969 20.984 9.523 1 86.38 89 PHE B O 1
ATOM 2392 N N . VAL B 1 90 ? -17 20.344 7.422 1 84.38 90 VAL B N 1
ATOM 2393 C CA . VAL B 1 90 ? -16.234 21.5 7 1 84.38 90 VAL B CA 1
ATOM 2394 C C . VAL B 1 90 ? -16.891 22.141 5.773 1 84.38 90 VAL B C 1
ATOM 2396 O O . VAL B 1 90 ? -17.406 21.438 4.898 1 84.38 90 VAL B O 1
ATOM 2399 N N . ARG B 1 91 ? -16.891 23.484 5.859 1 82.75 91 ARG B N 1
ATOM 2400 C CA . ARG B 1 91 ? -17.281 24.234 4.676 1 82.75 91 ARG B CA 1
ATOM 2401 C C . ARG B 1 91 ? -16.094 24.5 3.766 1 82.75 91 ARG B C 1
ATOM 2403 O O . ARG B 1 91 ? -15.109 25.109 4.184 1 82.75 91 ARG B O 1
ATOM 2410 N N . VAL B 1 92 ? -16.156 24.109 2.559 1 83 92 VAL B N 1
ATOM 2411 C CA . VAL B 1 92 ? -15.055 24.172 1.612 1 83 92 VAL B CA 1
ATOM 2412 C C . VAL B 1 92 ? -14.68 25.625 1.352 1 83 92 VAL B C 1
ATOM 2414 O O . VAL B 1 92 ? -13.508 25.938 1.128 1 83 92 VAL B O 1
ATOM 2417 N N . LYS B 1 93 ? -15.648 26.531 1.455 1 86.38 93 LYS B N 1
ATOM 2418 C CA . LYS B 1 93 ? -15.398 27.922 1.117 1 86.38 93 LYS B CA 1
ATOM 2419 C C . LYS B 1 93 ? -14.992 28.719 2.352 1 86.38 93 LYS B C 1
ATOM 2421 O O . LYS B 1 93 ? -14.766 29.938 2.268 1 86.38 93 LYS B O 1
ATOM 2426 N N . SER B 1 94 ? -14.906 28.109 3.416 1 88.56 94 SER B N 1
ATOM 2427 C CA . SER B 1 94 ? -14.492 28.828 4.625 1 88.56 94 SER B CA 1
ATOM 2428 C C . SER B 1 94 ? -13.039 29.297 4.523 1 88.56 94 SER B C 1
ATOM 2430 O O . SER B 1 94 ? -12.242 28.688 3.799 1 88.56 94 SER B O 1
ATOM 2432 N N . ALA B 1 95 ? -12.766 30.391 5.121 1 90.69 95 ALA B N 1
ATOM 2433 C CA . ALA B 1 95 ? -11.422 30.953 5.121 1 90.69 95 ALA B CA 1
ATOM 2434 C C . ALA B 1 95 ? -10.398 29.953 5.66 1 90.69 95 ALA B C 1
ATOM 2436 O O . ALA B 1 95 ? -9.297 29.844 5.129 1 90.69 95 ALA B O 1
ATOM 2437 N N . SER B 1 96 ? -10.828 29.234 6.66 1 91.5 96 SER B N 1
ATOM 2438 C CA . SER B 1 96 ? -9.922 28.266 7.262 1 91.5 96 SER B CA 1
ATOM 2439 C C . SER B 1 96 ? -9.562 27.156 6.277 1 91.5 96 SER B C 1
ATOM 2441 O O . SER B 1 96 ? -8.414 26.719 6.227 1 91.5 96 SER B O 1
ATOM 2443 N N . CYS B 1 97 ? -10.539 26.75 5.562 1 92.88 97 CYS B N 1
ATOM 2444 C CA . CYS B 1 97 ? -10.297 25.688 4.59 1 92.88 97 CYS B CA 1
ATOM 2445 C C . CYS B 1 97 ? -9.391 26.172 3.469 1 92.88 97 CYS B C 1
ATOM 2447 O O . CYS B 1 97 ? -8.438 25.484 3.094 1 92.88 97 CYS B O 1
ATOM 2449 N N . ILE B 1 98 ? -9.617 27.281 2.967 1 94.19 98 ILE B N 1
ATOM 2450 C CA . ILE B 1 98 ? -8.828 27.859 1.885 1 94.19 98 ILE B CA 1
ATOM 2451 C C . ILE B 1 98 ? -7.391 28.078 2.359 1 94.19 98 ILE B C 1
ATOM 2453 O O . ILE B 1 98 ? -6.438 27.734 1.652 1 94.19 98 ILE B O 1
ATOM 2457 N N . LEU B 1 99 ? -7.273 28.594 3.52 1 94.75 99 LEU B N 1
ATOM 2458 C CA . LEU B 1 99 ? -5.949 28.828 4.086 1 94.75 99 LEU B CA 1
ATOM 2459 C C . LEU B 1 99 ? -5.188 27.516 4.254 1 94.75 99 LEU B C 1
ATOM 2461 O O . LEU B 1 99 ? -3.973 27.469 4.051 1 94.75 99 LEU B O 1
ATOM 2465 N N . SER B 1 100 ? -5.902 26.531 4.633 1 95.62 100 SER B N 1
ATOM 2466 C CA . SER B 1 100 ? -5.281 25.219 4.816 1 95.62 100 SER B CA 1
ATOM 2467 C C . SER B 1 100 ? -4.773 24.656 3.492 1 95.62 100 SER B C 1
ATOM 2469 O O . SER B 1 100 ? -3.676 24.094 3.428 1 95.62 100 SER B O 1
ATOM 2471 N N . ILE B 1 101 ? -5.547 24.797 2.441 1 95.06 101 ILE B N 1
ATOM 2472 C CA . ILE B 1 101 ? -5.176 24.281 1.127 1 95.06 101 ILE B CA 1
ATOM 2473 C C . ILE B 1 101 ? -3.992 25.078 0.583 1 95.06 101 ILE B C 1
ATOM 2475 O O . ILE B 1 101 ? -3.01 24.5 0.11 1 95.06 101 ILE B O 1
ATOM 2479 N N . VAL B 1 102 ? -4.066 26.406 0.678 1 95.75 102 VAL B N 1
ATOM 2480 C CA . VAL B 1 102 ? -2.996 27.281 0.204 1 95.75 102 VAL B CA 1
ATOM 2481 C C . VAL B 1 102 ? -1.73 27.031 1.023 1 95.75 102 VAL B C 1
ATOM 2483 O O . VAL B 1 102 ? -0.633 26.938 0.469 1 95.75 102 VAL B O 1
ATOM 2486 N N . GLY B 1 103 ? -1.934 26.953 2.311 1 96.62 103 GLY B N 1
ATOM 2487 C CA . GLY B 1 103 ? -0.797 26.656 3.172 1 96.62 103 GLY B CA 1
ATOM 2488 C C . GLY B 1 103 ? -0.117 25.344 2.85 1 96.62 103 GLY B C 1
ATOM 2489 O O . GLY B 1 103 ? 1.112 25.266 2.812 1 96.62 103 GLY B O 1
ATOM 2490 N N . PHE B 1 104 ? -0.922 24.312 2.564 1 96.88 104 PHE B N 1
ATOM 2491 C CA . PHE B 1 104 ? -0.4 23 2.189 1 96.88 104 PHE B CA 1
ATOM 2492 C C . PHE B 1 104 ? 0.426 23.094 0.911 1 96.88 104 PHE B C 1
ATOM 2494 O O . PHE B 1 104 ? 1.548 22.594 0.853 1 96.88 104 PHE B O 1
ATOM 2501 N N . LEU B 1 105 ? -0.06 23.781 -0.073 1 96.81 105 LEU B N 1
ATOM 2502 C CA . LEU B 1 105 ? 0.595 23.875 -1.372 1 96.81 105 LEU B CA 1
ATOM 2503 C C . LEU B 1 105 ? 1.883 24.688 -1.273 1 96.81 105 LEU B C 1
ATOM 2505 O O . LEU B 1 105 ? 2.914 24.281 -1.82 1 96.81 105 LEU B O 1
ATOM 2509 N N . VAL B 1 106 ? 1.815 25.766 -0.576 1 96.44 106 VAL B N 1
ATOM 2510 C CA . VAL B 1 106 ? 2.98 26.641 -0.432 1 96.44 106 VAL B CA 1
ATOM 2511 C C . VAL B 1 106 ? 4.062 25.922 0.368 1 96.44 106 VAL B C 1
ATOM 2513 O O . VAL B 1 106 ? 5.25 26 0.038 1 96.44 106 VAL B O 1
ATOM 2516 N N . SER B 1 107 ? 3.607 25.266 1.407 1 96.75 107 SER B N 1
ATOM 2517 C CA . SER B 1 107 ? 4.562 24.5 2.205 1 96.75 107 SER B CA 1
ATOM 2518 C C . SER B 1 107 ? 5.211 23.391 1.381 1 96.75 107 SER B C 1
ATOM 2520 O O . SER B 1 107 ? 6.426 23.203 1.442 1 96.75 107 SER B O 1
ATOM 2522 N N . HIS B 1 108 ? 4.43 22.656 0.572 1 96 108 HIS B N 1
ATOM 2523 C CA . HIS B 1 108 ? 4.938 21.594 -0.284 1 96 108 HIS B CA 1
ATOM 2524 C C . HIS B 1 108 ? 5.965 22.125 -1.278 1 96 108 HIS B C 1
ATOM 2526 O O . HIS B 1 108 ? 7.066 21.594 -1.39 1 96 108 HIS B O 1
ATOM 2532 N N . ILE B 1 109 ? 5.641 23.203 -1.93 1 95 109 ILE B N 1
ATOM 2533 C CA . ILE B 1 109 ? 6.504 23.812 -2.938 1 95 109 ILE B CA 1
ATOM 2534 C C . ILE B 1 109 ? 7.742 24.406 -2.268 1 95 109 ILE B C 1
ATOM 2536 O O . ILE B 1 109 ? 8.859 24.25 -2.77 1 95 109 ILE B O 1
ATOM 2540 N N . GLY B 1 110 ? 7.562 25.078 -1.176 1 93.81 110 GLY B N 1
ATOM 2541 C CA . GLY B 1 110 ? 8.672 25.672 -0.446 1 93.81 110 GLY B CA 1
ATOM 2542 C C . GLY B 1 110 ? 9.719 24.656 -0.026 1 93.81 110 GLY B C 1
ATOM 2543 O O . GLY B 1 110 ? 10.906 24.844 -0.284 1 93.81 110 GLY B O 1
ATOM 2544 N N . TRP B 1 111 ? 9.273 23.562 0.595 1 93.19 111 TRP B N 1
ATOM 2545 C CA . TRP B 1 111 ? 10.203 22.531 1.035 1 93.19 111 TRP B CA 1
ATOM 2546 C C . TRP B 1 111 ? 10.867 21.844 -0.159 1 93.19 111 TRP B C 1
ATOM 2548 O O . TRP B 1 111 ? 12.047 21.484 -0.108 1 93.19 111 TRP B O 1
ATOM 2558 N N . TYR B 1 112 ? 10.047 21.641 -1.199 1 92.31 112 TYR B N 1
ATOM 2559 C CA . TYR B 1 112 ? 10.578 21.016 -2.404 1 92.31 112 TYR B CA 1
ATOM 2560 C C . TYR B 1 112 ? 11.75 21.812 -2.963 1 92.31 112 TYR B C 1
ATOM 2562 O O . TYR B 1 112 ? 12.828 21.25 -3.193 1 92.31 112 TYR B O 1
ATOM 2570 N N . TYR B 1 113 ? 11.664 23.125 -3.096 1 89.62 113 TYR B N 1
ATOM 2571 C CA . TYR B 1 113 ? 12.703 23.984 -3.658 1 89.62 113 TYR B CA 1
ATOM 2572 C C . TYR B 1 113 ? 13.867 24.141 -2.68 1 89.62 113 TYR B C 1
ATOM 2574 O O . TYR B 1 113 ? 15.023 24.219 -3.092 1 89.62 113 TYR B O 1
ATOM 2582 N N . TYR B 1 114 ? 13.508 24.172 -1.42 1 88.5 114 TYR B N 1
ATOM 2583 C CA . TYR B 1 114 ? 14.555 24.266 -0.409 1 88.5 114 TYR B CA 1
ATOM 2584 C C . TYR B 1 114 ? 15.484 23.062 -0.47 1 88.5 114 TYR B C 1
ATOM 2586 O O . TYR B 1 114 ? 16.703 23.203 -0.48 1 88.5 114 TYR B O 1
ATOM 2594 N N . PHE B 1 115 ? 14.977 21.875 -0.587 1 88.44 115 PHE B N 1
ATOM 2595 C CA . PHE B 1 115 ? 15.781 20.672 -0.549 1 88.44 115 PHE B CA 1
ATOM 2596 C C . PHE B 1 115 ? 16.5 20.453 -1.879 1 88.44 115 PHE B C 1
ATOM 2598 O O . PHE B 1 115 ? 17.609 19.922 -1.914 1 88.44 115 PHE B O 1
ATOM 2605 N N . ILE B 1 116 ? 15.883 20.781 -3.002 1 85.69 116 ILE B N 1
ATOM 2606 C CA . ILE B 1 116 ? 16.547 20.625 -4.297 1 85.69 116 ILE B CA 1
ATOM 2607 C C . ILE B 1 116 ? 17.734 21.562 -4.383 1 85.69 116 ILE B C 1
ATOM 2609 O O . ILE B 1 116 ? 18.781 21.203 -4.938 1 85.69 116 ILE B O 1
ATOM 2613 N N . ASP B 1 117 ? 17.672 22.75 -3.873 1 82.25 117 ASP B N 1
ATOM 2614 C CA . ASP B 1 117 ? 18.703 23.781 -3.971 1 82.25 117 ASP B CA 1
ATOM 2615 C C . ASP B 1 117 ? 19.828 23.516 -2.965 1 82.25 117 ASP B C 1
ATOM 2617 O O . ASP B 1 117 ? 21.016 23.641 -3.299 1 82.25 117 ASP B O 1
ATOM 2621 N N . PHE B 1 118 ? 19.469 23.203 -1.822 1 72.44 118 PHE B N 1
ATOM 2622 C CA . PHE B 1 118 ? 20.469 23.266 -0.763 1 72.44 118 PHE B CA 1
ATOM 2623 C C . PHE B 1 118 ? 20.906 21.859 -0.345 1 72.44 118 PHE B C 1
ATOM 2625 O O . PHE B 1 118 ? 22.016 21.688 0.159 1 72.44 118 PHE B O 1
ATOM 2632 N N . TYR B 1 119 ? 20.078 20.844 -0.562 1 65 119 TYR B N 1
ATOM 2633 C CA . TYR B 1 119 ? 20.406 19.641 0.182 1 65 119 TYR B CA 1
ATOM 2634 C C . TYR B 1 119 ? 20.344 18.406 -0.716 1 65 119 TYR B C 1
ATOM 2636 O O . TYR B 1 119 ? 20.469 17.281 -0.242 1 65 119 TYR B O 1
ATOM 2644 N N . THR B 1 120 ? 20.141 18.516 -2.014 1 64.25 120 THR B N 1
ATOM 2645 C CA . THR B 1 120 ? 19.922 17.344 -2.852 1 64.25 120 THR B CA 1
ATOM 2646 C C . THR B 1 120 ? 21.094 16.359 -2.725 1 64.25 120 THR B C 1
ATOM 2648 O O . THR B 1 120 ? 20.891 15.148 -2.672 1 64.25 120 THR B O 1
ATOM 2651 N N . PRO B 1 121 ? 22.297 16.922 -2.531 1 67.19 121 PRO B N 1
ATOM 2652 C CA . PRO B 1 121 ? 23.375 15.938 -2.457 1 67.19 121 PRO B CA 1
ATOM 2653 C C . PRO B 1 121 ? 23.578 15.391 -1.047 1 67.19 121 PRO B C 1
ATOM 2655 O O . PRO B 1 121 ? 24.234 14.367 -0.869 1 67.19 121 PRO B O 1
ATOM 2658 N N . ILE B 1 122 ? 22.906 15.922 -0.052 1 74.06 122 ILE B N 1
ATOM 2659 C CA . ILE B 1 122 ? 23.266 15.602 1.327 1 74.06 122 ILE B CA 1
ATOM 2660 C C . ILE B 1 122 ? 22.297 14.555 1.876 1 74.06 122 ILE B C 1
ATOM 2662 O O . ILE B 1 122 ? 22.719 13.57 2.484 1 74.06 122 ILE B O 1
ATOM 2666 N N . TYR B 1 123 ? 21.031 14.703 1.551 1 81.94 123 TYR B N 1
ATOM 2667 C CA . TYR B 1 123 ? 20.016 13.797 2.096 1 81.94 123 TYR B CA 1
ATOM 2668 C C . TYR B 1 123 ? 19.594 12.766 1.055 1 81.94 123 TYR B C 1
ATOM 2670 O O . TYR B 1 123 ? 19.516 13.078 -0.136 1 81.94 123 TYR B O 1
ATOM 2678 N N . GLU B 1 124 ? 19.422 11.641 1.559 1 84 124 GLU B N 1
ATOM 2679 C CA . GLU B 1 124 ? 18.922 10.578 0.697 1 84 124 GLU B CA 1
ATOM 2680 C C . GLU B 1 124 ? 17.453 10.789 0.361 1 84 124 GLU B C 1
ATOM 2682 O O . GLU B 1 124 ? 16.719 11.438 1.12 1 84 124 GLU B O 1
ATOM 2687 N N . PHE B 1 125 ? 17.078 10.281 -0.8 1 84.06 125 PHE B N 1
ATOM 2688 C CA . PHE B 1 125 ? 15.688 10.391 -1.243 1 84.06 125 PHE B CA 1
ATOM 2689 C C . PHE B 1 125 ? 14.734 9.852 -0.178 1 84.06 125 PHE B C 1
ATOM 2691 O O . PHE B 1 125 ? 13.68 10.438 0.065 1 84.06 125 PHE B O 1
ATOM 2698 N N . SER B 1 126 ? 15.094 8.773 0.448 1 85.5 126 SER B N 1
ATOM 2699 C CA . SER B 1 126 ? 14.242 8.164 1.463 1 85.5 126 SER B CA 1
ATOM 2700 C C . SER B 1 126 ? 14.078 9.086 2.668 1 85.5 126 SER B C 1
ATOM 2702 O O . SER B 1 126 ? 13.016 9.117 3.291 1 85.5 126 SER B O 1
ATOM 2704 N N . GLU B 1 127 ? 15.047 9.82 2.994 1 87.25 127 GLU B N 1
ATOM 2705 C CA . GLU B 1 127 ? 14.969 10.758 4.109 1 87.25 127 GLU B CA 1
ATOM 2706 C C . GLU B 1 127 ? 14.047 11.93 3.777 1 87.25 127 GLU B C 1
ATOM 2708 O O . GLU B 1 127 ? 13.266 12.367 4.625 1 87.25 127 GLU B O 1
ATOM 2713 N N . LEU B 1 128 ? 14.188 12.383 2.529 1 89.44 128 LEU B N 1
ATOM 2714 C CA . LEU B 1 128 ? 13.305 13.453 2.084 1 89.44 128 LEU B CA 1
ATOM 2715 C C . LEU B 1 128 ? 11.852 12.992 2.072 1 89.44 128 LEU B C 1
ATOM 2717 O O . LEU B 1 128 ? 10.961 13.719 2.525 1 89.44 128 LEU B O 1
ATOM 2721 N N . LEU B 1 129 ? 11.664 11.797 1.595 1 90.69 129 LEU B N 1
ATOM 2722 C CA . LEU B 1 129 ? 10.328 11.227 1.554 1 90.69 129 LEU B CA 1
ATOM 2723 C C . LEU B 1 129 ? 9.734 11.125 2.955 1 90.69 129 LEU B C 1
ATOM 2725 O O . LEU B 1 129 ? 8.555 11.43 3.164 1 90.69 129 LEU B O 1
ATOM 2729 N N . GLY B 1 130 ? 10.562 10.68 3.811 1 91.75 130 GLY B N 1
ATOM 2730 C CA . GLY B 1 130 ? 10.109 10.594 5.191 1 91.75 130 GLY B CA 1
ATOM 2731 C C . GLY B 1 130 ? 9.711 11.938 5.77 1 91.75 130 GLY B C 1
ATOM 2732 O O . GLY B 1 130 ? 8.656 12.062 6.398 1 91.75 130 GLY B O 1
ATOM 2733 N N . PHE B 1 131 ? 10.539 12.969 5.598 1 92.06 131 PHE B N 1
ATOM 2734 C CA . PHE B 1 131 ? 10.25 14.32 6.066 1 92.06 131 PHE B CA 1
ATOM 2735 C C . PHE B 1 131 ? 8.922 14.82 5.5 1 92.06 131 PHE B C 1
ATOM 2737 O O . PHE B 1 131 ? 8.078 15.32 6.238 1 92.06 131 PHE B O 1
ATOM 2744 N N . PHE B 1 132 ? 8.742 14.641 4.168 1 94.06 132 PHE B N 1
ATOM 2745 C CA . PHE B 1 132 ? 7.527 15.117 3.52 1 94.06 132 PHE B CA 1
ATOM 2746 C C . PHE B 1 132 ? 6.305 14.383 4.059 1 94.06 132 PHE B C 1
ATOM 2748 O O . PHE B 1 132 ? 5.242 14.977 4.223 1 94.06 132 PHE B O 1
ATOM 2755 N N . PHE B 1 133 ? 6.504 13.148 4.305 1 93.81 133 PHE B N 1
ATOM 2756 C CA . PHE B 1 133 ? 5.375 12.344 4.754 1 93.81 133 PHE B CA 1
ATOM 2757 C C . PHE B 1 133 ? 4.844 12.859 6.09 1 93.81 133 PHE B C 1
ATOM 2759 O O . PHE B 1 133 ? 3.646 13.117 6.227 1 93.81 133 PHE B O 1
ATOM 2766 N N . ILE B 1 134 ? 5.672 13.086 6.988 1 93.19 134 ILE B N 1
ATOM 2767 C CA . ILE B 1 134 ? 5.223 13.414 8.336 1 93.19 134 ILE B CA 1
ATOM 2768 C C . ILE B 1 134 ? 4.949 14.914 8.438 1 93.19 134 ILE B C 1
ATOM 2770 O O . ILE B 1 134 ? 3.953 15.328 9.039 1 93.19 134 ILE B O 1
ATOM 2774 N N . CYS B 1 135 ? 5.84 15.727 7.852 1 94.25 135 CYS B N 1
ATOM 2775 C CA . CYS B 1 135 ? 5.773 17.172 8.094 1 94.25 135 CYS B CA 1
ATOM 2776 C C . CYS B 1 135 ? 4.816 17.844 7.117 1 94.25 135 CYS B C 1
ATOM 2778 O O . CYS B 1 135 ? 4.27 18.906 7.414 1 94.25 135 CYS B O 1
ATOM 2780 N N . VAL B 1 136 ? 4.555 17.203 5.945 1 95.81 136 VAL B N 1
ATOM 2781 C CA . VAL B 1 136 ? 3.807 17.922 4.922 1 95.81 136 VAL B CA 1
ATOM 2782 C C . VAL B 1 136 ? 2.535 17.141 4.57 1 95.81 136 VAL B C 1
ATOM 2784 O O . VAL B 1 136 ? 1.457 17.734 4.461 1 95.81 136 VAL B O 1
ATOM 2787 N N . TRP B 1 137 ? 2.576 15.812 4.504 1 95.62 137 TRP B N 1
ATOM 2788 C CA . TRP B 1 137 ? 1.494 15.078 3.848 1 95.62 137 TRP B CA 1
ATOM 2789 C C . TRP B 1 137 ? 0.536 14.492 4.875 1 95.62 137 TRP B C 1
ATOM 2791 O O . TRP B 1 137 ? -0.676 14.445 4.648 1 95.62 137 TRP B O 1
ATOM 2801 N N . VAL B 1 138 ? 0.95 14.023 5.996 1 95.94 138 VAL B N 1
ATOM 2802 C CA . VAL B 1 138 ? 0.175 13.172 6.887 1 95.94 138 VAL B CA 1
ATOM 2803 C C . VAL B 1 138 ? -1.039 13.93 7.414 1 95.94 138 VAL B C 1
ATOM 2805 O O . VAL B 1 138 ? -2.152 13.398 7.43 1 95.94 138 VAL B O 1
ATOM 2808 N N . THR B 1 139 ? -0.932 15.156 7.832 1 96.25 139 THR B N 1
ATOM 2809 C CA . THR B 1 139 ? -2.006 15.914 8.469 1 96.25 139 THR B CA 1
ATOM 2810 C C . THR B 1 139 ? -3.098 16.266 7.461 1 96.25 139 THR B C 1
ATOM 2812 O O . THR B 1 139 ? -4.273 15.969 7.684 1 96.25 139 THR B O 1
ATOM 2815 N N . PRO B 1 140 ? -2.738 16.859 6.332 1 94.75 140 PRO B N 1
ATOM 2816 C CA . PRO B 1 140 ? -3.807 17.141 5.371 1 94.75 140 PRO B CA 1
ATOM 2817 C C . PRO B 1 140 ? -4.48 15.883 4.84 1 94.75 140 PRO B C 1
ATOM 2819 O O . PRO B 1 140 ? -5.684 15.891 4.57 1 94.75 140 PRO B O 1
ATOM 2822 N N . LEU B 1 141 ? -3.742 14.828 4.719 1 94 141 LEU B N 1
ATOM 2823 C CA . LEU B 1 141 ? -4.34 13.578 4.273 1 94 141 LEU B CA 1
ATOM 2824 C C . LEU B 1 141 ? -5.316 13.039 5.316 1 94 141 LEU B C 1
ATOM 2826 O O . LEU B 1 141 ? -6.398 12.562 4.969 1 94 141 LEU B O 1
ATOM 2830 N N . ALA B 1 142 ? -4.879 13.102 6.527 1 94.75 142 ALA B N 1
ATOM 2831 C CA . ALA B 1 142 ? -5.758 12.656 7.605 1 94.75 142 ALA B CA 1
ATOM 2832 C C . ALA B 1 142 ? -7.039 13.484 7.645 1 94.75 142 ALA B C 1
ATOM 2834 O O . ALA B 1 142 ? -8.133 12.945 7.824 1 94.75 142 ALA B O 1
ATOM 2835 N N . LEU B 1 143 ? -6.91 14.758 7.469 1 94.5 143 LEU B N 1
ATOM 2836 C CA . LEU B 1 143 ? -8.07 15.641 7.465 1 94.5 143 LEU B CA 1
ATOM 2837 C C . LEU B 1 143 ? -8.961 15.359 6.258 1 94.5 143 LEU B C 1
ATOM 2839 O O . LEU B 1 143 ? -10.188 15.305 6.379 1 94.5 143 LEU B O 1
ATOM 2843 N N . PHE B 1 144 ? -8.367 15.141 5.227 1 90.25 144 PHE B N 1
ATOM 2844 C CA . PHE B 1 144 ? -9.094 14.914 3.982 1 90.25 144 PHE B CA 1
ATOM 284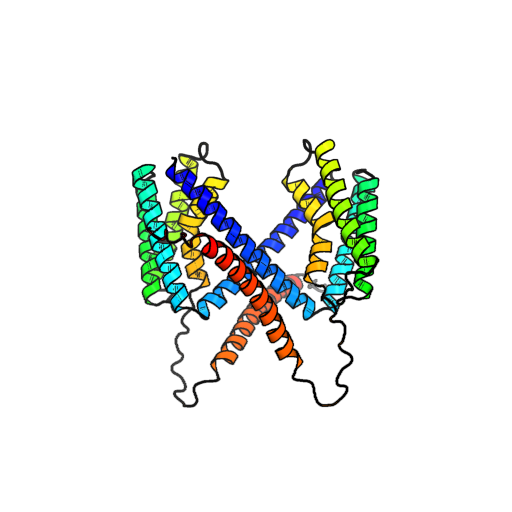5 C C . PHE B 1 144 ? -9.93 13.641 4.07 1 90.25 144 PHE B C 1
ATOM 2847 O O . PHE B 1 144 ? -11.086 13.617 3.646 1 90.25 144 PHE B O 1
ATOM 2854 N N . VAL B 1 145 ? -9.375 12.656 4.641 1 92.12 145 VAL B N 1
ATOM 2855 C CA . VAL B 1 145 ? -10.047 11.359 4.688 1 92.12 145 VAL B CA 1
ATOM 2856 C C . VAL B 1 145 ? -11.109 11.367 5.785 1 92.12 145 VAL B C 1
ATOM 2858 O O . VAL B 1 145 ? -12.07 10.594 5.734 1 92.12 145 VAL B O 1
ATOM 2861 N N . SER B 1 146 ? -11.016 12.258 6.762 1 92.44 146 SER B N 1
ATOM 2862 C CA . SER B 1 146 ? -11.875 12.211 7.941 1 92.44 146 SER B CA 1
ATOM 2863 C C . SER B 1 146 ? -12.984 13.242 7.855 1 92.44 146 SER B C 1
ATOM 2865 O O . SER B 1 146 ? -13.969 13.164 8.594 1 92.44 146 SER B O 1
ATOM 2867 N N . LEU B 1 147 ? -12.844 14.211 7.051 1 86.94 147 LEU B N 1
ATOM 2868 C CA . LEU B 1 147 ? -13.812 15.297 6.988 1 86.94 147 LEU B CA 1
ATOM 2869 C C . LEU B 1 147 ? -14.992 14.93 6.09 1 86.94 147 LEU B C 1
ATOM 2871 O O . LEU B 1 147 ? -14.812 14.242 5.082 1 86.94 147 LEU B O 1
ATOM 2875 N N . SER B 1 148 ? -16.219 15.188 6.48 1 78.94 148 SER B N 1
ATOM 2876 C CA . SER B 1 148 ? -17.438 15.031 5.707 1 78.94 148 SER B CA 1
ATOM 2877 C C . SER B 1 148 ? -17.906 16.359 5.117 1 78.94 148 SER B C 1
ATOM 2879 O O . SER B 1 148 ? -17.75 17.406 5.738 1 78.94 148 SER B O 1
ATOM 2881 N N . ILE B 1 149 ? -18.219 16.234 3.873 1 66.81 149 ILE B N 1
ATOM 2882 C CA . ILE B 1 149 ? -18.734 17.453 3.242 1 66.81 149 ILE B CA 1
ATOM 2883 C C . ILE B 1 149 ? -20.125 17.766 3.777 1 66.81 149 ILE B C 1
ATOM 2885 O O . ILE B 1 149 ? -21 16.906 3.789 1 66.81 149 ILE B O 1
ATOM 2889 N N . GLY B 1 150 ? -20.359 18.594 4.672 1 58.12 150 GLY B N 1
ATOM 2890 C CA . GLY B 1 150 ? -21.609 19.047 5.254 1 58.12 150 GLY B CA 1
ATOM 2891 C C . GLY B 1 150 ? -22.703 19.266 4.227 1 58.12 150 GLY B C 1
ATOM 2892 O O . GLY B 1 150 ? -22.469 19.828 3.158 1 58.12 150 GLY B O 1
ATOM 2893 N N . ASP B 1 151 ? -23.578 18.234 3.9 1 51.72 151 ASP B N 1
ATOM 2894 C CA . ASP B 1 151 ? -24.797 18.562 3.162 1 51.72 151 ASP B CA 1
ATOM 2895 C C . ASP B 1 151 ? -25.422 19.859 3.668 1 51.72 151 ASP B C 1
ATOM 2897 O O . ASP B 1 151 ? -25.422 20.125 4.871 1 51.72 151 ASP B O 1
ATOM 2901 N N . MET B 1 152 ? -25.453 20.906 2.924 1 43.47 152 MET B N 1
ATOM 2902 C CA . MET B 1 152 ? -26.516 21.891 3.166 1 43.47 152 MET B CA 1
ATOM 2903 C C . MET B 1 152 ? -27.797 21.203 3.617 1 43.47 152 MET B C 1
ATOM 2905 O O . MET B 1 152 ? -28.344 20.375 2.893 1 43.47 152 MET B O 1
ATOM 2909 N N . GLN B 1 153 ? -28.016 20.906 4.844 1 40.75 153 GLN B N 1
ATOM 2910 C CA . GLN B 1 153 ? -29.312 20.484 5.355 1 40.75 153 GLN B CA 1
ATOM 2911 C C . GLN B 1 153 ? -30.438 21.031 4.5 1 40.75 153 GLN B C 1
ATOM 2913 O O . GLN B 1 153 ? -30.547 22.25 4.301 1 40.75 153 GLN B O 1
ATOM 2918 N N . LEU B 1 154 ? -31.016 20.297 3.453 1 35.72 154 LEU B N 1
ATOM 2919 C CA . LEU B 1 154 ? -32.375 20.625 3.055 1 35.72 154 LEU B CA 1
ATOM 2920 C C . LEU B 1 154 ? -33.25 20.844 4.277 1 35.72 154 LEU B C 1
ATOM 2922 O O . LEU B 1 154 ? -33.156 20.125 5.27 1 35.72 154 LEU B O 1
ATOM 2926 N N . PRO B 1 155 ? -33.812 21.969 4.488 1 37.81 155 PRO B N 1
ATOM 2927 C CA . PRO B 1 155 ? -34.75 22.281 5.559 1 37.81 155 PRO B CA 1
ATOM 2928 C C . PRO B 1 155 ? -35.781 21.172 5.781 1 37.81 155 PRO B C 1
ATOM 2930 O O . PRO B 1 155 ? -36.75 21.359 6.492 1 37.81 155 PRO B O 1
ATOM 2933 N N . GLY B 1 156 ? -35.875 20.094 4.84 1 35.91 156 GLY B N 1
ATOM 2934 C CA . GLY B 1 156 ? -37.25 19.594 4.926 1 35.91 156 GLY B CA 1
ATOM 2935 C C . GLY B 1 156 ? -37.625 19.125 6.32 1 35.91 156 GLY B C 1
ATOM 2936 O O . GLY B 1 156 ? -36.938 19.438 7.293 1 35.91 156 GLY B O 1
ATOM 2937 N N . LEU B 1 157 ? -38.25 17.672 6.406 1 36.5 157 LEU B N 1
ATOM 2938 C CA . LEU B 1 157 ? -39.375 17.156 7.207 1 36.5 157 LEU B CA 1
ATOM 2939 C C . LEU B 1 157 ? -38.906 16.922 8.648 1 36.5 157 LEU B C 1
ATOM 2941 O O . LEU B 1 157 ? -37.875 16.328 8.898 1 36.5 157 LEU B O 1
ATOM 2945 N N . GLY B 1 158 ? -39.219 17.672 9.617 1 33 158 GLY B N 1
ATOM 2946 C CA . GLY B 1 158 ? -39.406 17.672 11.062 1 33 158 GLY B CA 1
ATOM 2947 C C . GLY B 1 158 ? -39.781 16.312 11.625 1 33 158 GLY B C 1
ATOM 2948 O O . GLY B 1 158 ? -40.094 16.203 12.812 1 33 158 GLY B O 1
ATOM 2949 N N . MET B 1 159 ? -40.594 15.43 10.844 1 31.38 159 MET B N 1
ATOM 2950 C CA . MET B 1 159 ? -41.344 14.555 11.742 1 31.38 159 MET B CA 1
ATOM 2951 C C . MET B 1 159 ? -40.406 13.727 12.609 1 31.38 159 MET B C 1
ATOM 2953 O O . MET B 1 159 ? -39.219 13.586 12.289 1 31.38 159 MET B O 1
ATOM 2957 N N . GLU B 1 160 ? -41.031 12.562 13.375 1 32.28 160 GLU B N 1
ATOM 2958 C CA . GLU B 1 160 ? -40.938 11.836 14.641 1 32.28 160 GLU B CA 1
ATOM 2959 C C . GLU B 1 160 ? -39.719 10.93 14.648 1 32.28 160 GLU B C 1
ATOM 2961 O O . GLU B 1 160 ? -38.906 10.977 15.586 1 32.28 160 GLU B O 1
ATOM 2966 N N . GLY B 1 161 ? -40.031 9.531 14.227 1 34.5 161 GLY B N 1
ATOM 2967 C CA . GLY B 1 161 ? -39.469 8.32 14.82 1 34.5 161 GLY B CA 1
ATOM 2968 C C . GLY B 1 161 ? -38.062 8.039 14.422 1 34.5 161 GLY B C 1
ATOM 2969 O O . GLY B 1 161 ? -37.75 7.871 13.234 1 34.5 161 GLY B O 1
ATOM 2970 N N . GLY B 1 162 ? -37.094 8.516 15.039 1 32.19 162 GLY B N 1
ATOM 2971 C CA . GLY B 1 162 ? -35.719 8.93 14.93 1 32.19 162 GLY B CA 1
ATOM 2972 C C . GLY B 1 162 ? -34.781 7.789 14.578 1 32.19 162 GLY B C 1
ATOM 2973 O O . GLY B 1 162 ? -33.594 8.016 14.266 1 32.19 162 GLY B O 1
ATOM 2974 N N . ALA B 1 163 ? -34.812 6.656 15.227 1 34.19 163 ALA B N 1
ATOM 2975 C CA . ALA B 1 163 ? -33.594 5.938 15.562 1 34.19 163 ALA B CA 1
ATOM 2976 C C . ALA B 1 163 ? -33.031 5.207 14.344 1 34.19 163 ALA B C 1
ATOM 2978 O O . ALA B 1 163 ? -31.812 5.129 14.164 1 34.19 163 ALA B O 1
ATOM 2979 N N . ASP B 1 164 ? -33.906 4.43 13.555 1 33.34 164 ASP B N 1
ATOM 2980 C CA . ASP B 1 164 ? -33.406 3.283 12.789 1 33.34 164 ASP B CA 1
ATOM 2981 C C . ASP B 1 164 ? -32.781 3.727 11.469 1 33.34 164 ASP B C 1
ATOM 2983 O O . ASP B 1 164 ? -32.469 2.898 10.609 1 33.34 164 ASP B O 1
ATOM 2987 N N . ARG B 1 165 ? -32.969 5.062 10.992 1 36.78 165 ARG B N 1
ATOM 2988 C CA . ARG B 1 165 ? -32.75 5.434 9.594 1 36.78 165 ARG B CA 1
ATOM 2989 C C . ARG B 1 165 ? -31.25 5.633 9.32 1 36.78 165 ARG B C 1
ATOM 2991 O O . ARG B 1 165 ? -30.875 6 8.203 1 36.78 165 ARG B O 1
ATOM 2998 N N . GLY B 1 166 ? -30.5 5.648 10.305 1 35.47 166 GLY B N 1
ATOM 2999 C CA . GLY B 1 166 ? -29.109 5.996 10.109 1 35.47 166 GLY B CA 1
ATOM 3000 C C . GLY B 1 166 ? -28.391 5.07 9.141 1 35.47 166 GLY B C 1
ATOM 3001 O O . GLY B 1 166 ? -27.5 5.496 8.406 1 35.47 166 GLY B O 1
ATOM 3002 N N . ASN B 1 167 ? -28.672 3.781 9.305 1 35.25 167 ASN B N 1
ATOM 3003 C CA . ASN B 1 167 ? -27.875 2.801 8.57 1 35.25 167 ASN B CA 1
ATOM 3004 C C . ASN B 1 167 ? -28.188 2.838 7.078 1 35.25 167 ASN B C 1
ATOM 3006 O O . ASN B 1 167 ? -27.359 2.449 6.258 1 35.25 167 ASN B O 1
ATOM 3010 N N . LYS B 1 168 ? -29.469 3.029 6.715 1 39.59 168 LYS B N 1
ATOM 3011 C CA . LYS B 1 168 ? -29.891 2.928 5.32 1 39.59 168 LYS B CA 1
ATOM 3012 C C . LYS B 1 168 ? -29.328 4.07 4.488 1 39.59 168 LYS B C 1
ATOM 3014 O O . LYS B 1 168 ? -29.156 3.936 3.275 1 39.59 168 LYS B O 1
ATOM 3019 N N . ASP B 1 169 ? -29.188 5.238 5.047 1 37.34 169 ASP B N 1
ATOM 3020 C CA . ASP B 1 169 ? -28.781 6.426 4.309 1 37.34 169 ASP B CA 1
ATOM 3021 C C . ASP B 1 169 ? -27.312 6.312 3.867 1 37.34 169 ASP B C 1
ATOM 3023 O O . ASP B 1 169 ? -26.922 6.895 2.855 1 37.34 169 ASP B O 1
ATOM 3027 N N . ILE B 1 170 ? -26.531 5.621 4.664 1 37.81 170 ILE B N 1
ATOM 3028 C CA . ILE B 1 170 ? -25.125 5.418 4.309 1 37.81 170 ILE B CA 1
ATOM 3029 C C . ILE B 1 170 ? -25.031 4.473 3.115 1 37.81 170 ILE B C 1
ATOM 3031 O O . ILE B 1 170 ? -24.172 4.641 2.252 1 37.81 170 ILE B O 1
ATOM 3035 N N . LEU B 1 171 ? -25.891 3.453 3.041 1 37.84 171 LEU B N 1
ATOM 3036 C CA . LEU B 1 171 ? -25.922 2.537 1.906 1 37.84 171 LEU B CA 1
ATOM 3037 C C . LEU B 1 171 ? -26.328 3.27 0.627 1 37.84 171 LEU B C 1
ATOM 3039 O O . LEU B 1 171 ? -25.797 2.979 -0.447 1 37.84 171 LEU B O 1
ATOM 3043 N N . LYS B 1 172 ? -27.203 4.215 0.655 1 44.41 172 LYS B N 1
ATOM 3044 C CA . LYS B 1 172 ? -27.703 4.961 -0.501 1 44.41 172 LYS B CA 1
ATOM 3045 C C . LYS B 1 172 ? -26.641 5.93 -1.019 1 44.41 172 LYS B C 1
ATOM 3047 O O . LYS B 1 172 ? -26.484 6.102 -2.23 1 44.41 172 LYS B O 1
ATOM 3052 N N . LYS B 1 173 ? -25.828 6.496 -0.185 1 40.75 173 LYS B N 1
ATOM 3053 C CA . LYS B 1 173 ? -24.766 7.406 -0.604 1 40.75 173 LYS B CA 1
ATOM 3054 C C . LYS B 1 173 ? -23.625 6.648 -1.262 1 40.75 173 LYS B C 1
ATOM 3056 O O . LYS B 1 173 ? -23.031 7.125 -2.236 1 40.75 173 LYS B O 1
ATOM 3061 N N . LYS B 1 174 ? -23.344 5.434 -0.795 1 43.03 174 LYS B N 1
ATOM 3062 C CA . LYS B 1 174 ? -22.359 4.555 -1.436 1 43.03 174 LYS B CA 1
ATOM 3063 C C . LYS B 1 174 ? -22.797 4.191 -2.852 1 43.03 174 LYS B C 1
ATOM 3065 O O . LYS B 1 174 ? -21.984 4.191 -3.777 1 43.03 174 LYS B O 1
ATOM 3070 N N . ASN B 1 175 ? -24.094 4.008 -3.008 1 49.84 175 ASN B N 1
ATOM 3071 C CA . ASN B 1 175 ? -24.641 3.707 -4.328 1 49.84 175 ASN B CA 1
ATOM 3072 C C . ASN B 1 175 ? -24.516 4.902 -5.266 1 49.84 175 ASN B C 1
ATOM 3074 O O . ASN B 1 175 ? -24.25 4.738 -6.457 1 49.84 175 ASN B O 1
ATOM 3078 N N . ASN B 1 176 ? -24.5 6.012 -4.684 1 50.66 176 ASN B N 1
ATOM 3079 C CA . ASN B 1 176 ? -24.438 7.184 -5.551 1 50.66 176 ASN B CA 1
ATOM 3080 C C . ASN B 1 176 ? -23.016 7.441 -6.039 1 50.66 176 ASN B C 1
ATOM 3082 O O . ASN B 1 176 ? -22.812 7.82 -7.195 1 50.66 176 ASN B O 1
ATOM 3086 N N . VAL B 1 177 ? -22.047 7.246 -5.238 1 46.88 177 VAL B N 1
ATOM 3087 C CA . VAL B 1 177 ? -20.672 7.434 -5.664 1 46.88 177 VAL B CA 1
ATOM 3088 C C . VAL B 1 177 ? -20.266 6.32 -6.633 1 46.88 177 VAL B C 1
ATOM 3090 O O . VAL B 1 177 ? -19.641 6.578 -7.66 1 46.88 177 VAL B O 1
ATOM 3093 N N . VAL B 1 178 ? -20.703 5.098 -6.379 1 50.81 178 VAL B N 1
ATOM 3094 C CA . VAL B 1 178 ? -20.484 4 -7.312 1 50.81 178 VAL B CA 1
ATOM 3095 C C . VAL B 1 178 ? -21.219 4.285 -8.625 1 50.81 178 VAL B C 1
ATOM 3097 O O . VAL B 1 178 ? -20.656 4.082 -9.703 1 50.81 178 VAL B O 1
ATOM 3100 N N . GLN B 1 179 ? -22.391 4.867 -8.477 1 52.28 179 GLN B N 1
ATOM 3101 C CA . GLN B 1 179 ? -23.141 5.242 -9.672 1 52.28 179 GLN B CA 1
ATOM 3102 C C . GLN B 1 179 ? -22.453 6.379 -10.422 1 52.28 179 GLN B C 1
ATOM 3104 O O . GLN B 1 179 ? -22.375 6.367 -11.656 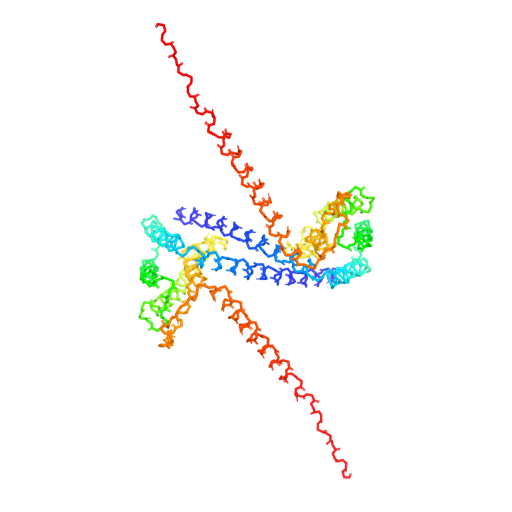1 52.28 179 GLN B O 1
ATOM 3109 N N . TRP B 1 180 ? -21.875 7.277 -9.688 1 51.81 180 TRP B N 1
ATOM 3110 C CA . TRP B 1 180 ? -21.141 8.375 -10.305 1 51.81 180 TRP B CA 1
ATOM 3111 C C . TRP B 1 180 ? -19.859 7.875 -10.969 1 51.81 180 TRP B C 1
ATOM 3113 O O . TRP B 1 180 ? -19.562 8.227 -12.109 1 51.81 180 TRP B O 1
ATOM 3123 N N . ILE B 1 181 ? -19.109 7.016 -10.414 1 51.56 181 ILE B N 1
ATOM 3124 C CA . ILE B 1 181 ? -17.906 6.426 -10.992 1 51.56 181 ILE B CA 1
ATOM 3125 C C . ILE B 1 181 ? -18.281 5.594 -12.219 1 51.56 181 ILE B C 1
ATOM 3127 O O . ILE B 1 181 ? -17.641 5.699 -13.266 1 51.56 181 ILE B O 1
ATOM 3131 N N . MET B 1 182 ? -19.328 4.859 -12.102 1 52.34 182 MET B N 1
ATOM 3132 C CA . MET B 1 182 ? -19.797 4.059 -13.227 1 52.34 182 MET B CA 1
ATOM 3133 C C . MET B 1 182 ? -20.281 4.949 -14.367 1 52.34 182 MET B C 1
ATOM 3135 O O . MET B 1 182 ? -20.062 4.645 -15.539 1 52.34 182 MET B O 1
ATOM 3139 N N . SER B 1 183 ? -20.953 5.996 -14.031 1 54.34 183 SER B N 1
ATOM 3140 C CA . SER B 1 183 ? -21.438 6.918 -15.047 1 54.34 183 SER B CA 1
ATOM 3141 C C . SER B 1 183 ? -20.281 7.59 -15.789 1 54.34 183 SER B C 1
ATOM 3143 O O . SER B 1 183 ? -20.344 7.77 -17 1 54.34 183 SER B O 1
ATOM 3145 N N . GLN B 1 184 ? -19.281 7.902 -15.109 1 49.62 184 GLN B N 1
ATOM 3146 C CA . GLN B 1 184 ? -18.109 8.492 -15.734 1 49.62 184 GLN B CA 1
ATOM 3147 C C . GLN B 1 184 ? -17.391 7.477 -16.625 1 49.62 184 GLN B C 1
ATOM 3149 O O . GLN B 1 184 ? -16.953 7.812 -17.719 1 49.62 184 GLN B O 1
ATOM 3154 N N . LEU B 1 185 ? -17.328 6.32 -16.172 1 50.81 185 LEU B N 1
ATOM 3155 C CA . LEU B 1 185 ? -16.734 5.238 -16.953 1 50.81 185 LEU B CA 1
ATOM 3156 C C . LEU B 1 185 ? -17.547 4.973 -18.219 1 50.81 185 LEU B C 1
ATOM 3158 O O . LEU B 1 185 ? -16.984 4.754 -19.281 1 50.81 185 LEU B O 1
ATOM 3162 N N . ASN B 1 186 ? -18.812 4.957 -18.031 1 53.47 186 ASN B N 1
ATOM 3163 C CA . ASN B 1 186 ? -19.688 4.793 -19.172 1 53.47 186 ASN B CA 1
ATOM 3164 C C . ASN B 1 186 ? -19.562 5.953 -20.156 1 53.47 186 ASN B C 1
ATOM 3166 O O . ASN B 1 186 ? -19.641 5.758 -21.375 1 53.47 186 ASN B O 1
ATOM 3170 N N . ARG B 1 187 ? -19.422 7.074 -19.609 1 50 187 ARG B N 1
ATOM 3171 C CA . ARG B 1 187 ? -19.25 8.242 -20.469 1 50 187 ARG B CA 1
ATOM 3172 C C . ARG B 1 187 ? -17.953 8.148 -21.266 1 50 187 ARG B C 1
ATOM 3174 O O . ARG B 1 187 ? -17.922 8.492 -22.453 1 50 187 ARG B O 1
ATOM 3181 N N . PHE B 1 188 ? -17 7.719 -20.734 1 47.81 188 PHE B N 1
ATOM 3182 C CA . PHE B 1 188 ? -15.719 7.492 -21.406 1 47.81 188 PHE B CA 1
ATOM 3183 C C . PHE B 1 188 ? -15.844 6.391 -22.453 1 47.81 188 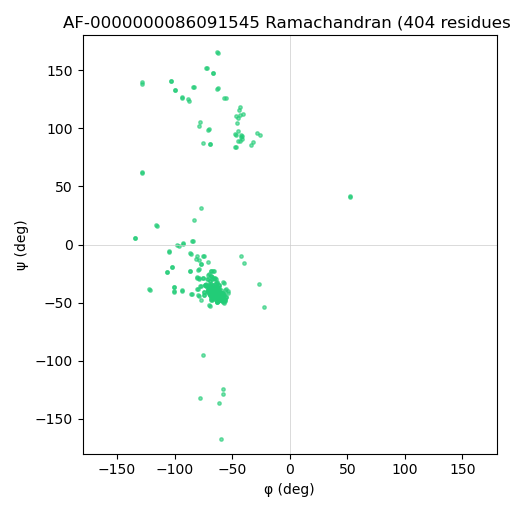PHE B C 1
ATOM 3185 O O . PHE B 1 188 ? -15.242 6.473 -23.516 1 47.81 188 PHE B O 1
ATOM 3192 N N . ARG B 1 189 ? -16.531 5.355 -22.125 1 45.47 189 ARG B N 1
ATOM 3193 C CA . ARG B 1 189 ? -16.766 4.289 -23.094 1 45.47 189 ARG B CA 1
ATOM 3194 C C . ARG B 1 189 ? -17.547 4.809 -24.312 1 45.47 189 ARG B C 1
ATOM 3196 O O . ARG B 1 189 ? -17.266 4.438 -25.438 1 45.47 189 ARG B O 1
ATOM 3203 N N . LYS B 1 190 ? -18.5 5.613 -24.125 1 50.47 190 LYS B N 1
ATOM 3204 C CA . LYS B 1 190 ? -19.328 6.129 -25.219 1 50.47 190 LYS B CA 1
ATOM 3205 C C . LYS B 1 190 ? -18.531 7.098 -26.094 1 50.47 190 LYS B C 1
ATOM 3207 O O . LYS B 1 190 ? -18.719 7.129 -27.312 1 50.47 190 LYS B O 1
ATOM 3212 N N . SER B 1 191 ? -17.734 7.742 -25.359 1 47.22 191 SER B N 1
ATOM 3213 C CA . SER B 1 191 ? -16.953 8.688 -26.156 1 47.22 191 SER B CA 1
ATOM 3214 C C . SER B 1 191 ? -16 7.969 -27.094 1 47.22 191 SER B C 1
ATOM 3216 O O . SER B 1 191 ? -15.773 8.422 -28.219 1 47.22 191 SER B O 1
ATOM 3218 N N . SER B 1 192 ? -15.562 6.824 -26.766 1 43.56 192 SER B N 1
ATOM 3219 C CA . SER B 1 192 ? -14.664 6.062 -27.641 1 43.56 192 SER B CA 1
ATOM 3220 C C . SER B 1 192 ? -15.445 5.355 -28.734 1 43.56 192 SER B C 1
ATOM 3222 O O . SER B 1 192 ? -14.938 5.18 -29.844 1 43.56 192 SER B O 1
ATOM 3224 N N . SER B 1 193 ? -16.641 5.016 -28.5 1 44.16 193 SER B N 1
ATOM 3225 C CA . SER B 1 193 ? -17.391 4.281 -29.5 1 44.16 193 SER B CA 1
ATOM 3226 C C . SER B 1 193 ? -17.953 5.215 -30.578 1 44.16 193 SER B C 1
ATOM 3228 O O . SER B 1 193 ? -18.422 4.762 -31.609 1 44.16 193 SER B O 1
ATOM 3230 N N . SER B 1 194 ? -18.188 6.43 -30.219 1 44.47 194 SER B N 1
ATOM 3231 C CA . SER B 1 194 ? -18.844 7.254 -31.219 1 44.47 194 SER B CA 1
ATOM 3232 C C . SER B 1 194 ? -17.953 7.496 -32.438 1 44.47 194 SER B C 1
ATOM 3234 O O . SER B 1 194 ? -18.406 7.988 -33.469 1 44.47 194 SER B O 1
ATOM 3236 N N . ASP B 1 195 ? -16.656 7.383 -32.312 1 39.81 195 ASP B N 1
ATOM 3237 C CA . ASP B 1 195 ? -15.93 7.832 -33.469 1 39.81 195 ASP B CA 1
ATOM 3238 C C . ASP B 1 195 ? -15.992 6.789 -34.594 1 39.81 195 ASP B C 1
ATOM 3240 O O . ASP B 1 195 ? -15.43 6.984 -35.688 1 39.81 195 ASP B O 1
ATOM 3244 N N . THR B 1 196 ? -16.359 5.551 -34.281 1 37.75 196 THR B N 1
ATOM 3245 C CA . THR B 1 196 ? -16.172 4.625 -35.406 1 37.75 196 THR B CA 1
ATOM 3246 C C . THR B 1 196 ? -17.375 4.664 -36.344 1 37.75 196 THR B C 1
ATOM 3248 O O . THR B 1 196 ? -17.547 3.775 -37.156 1 37.75 196 THR B O 1
ATOM 3251 N N . MET B 1 197 ? -18.359 5.5 -36.125 1 37.88 197 MET B N 1
ATOM 3252 C CA . MET B 1 197 ? -19.422 5.426 -37.125 1 37.88 197 MET B CA 1
ATOM 3253 C C . MET B 1 197 ? -18.938 5.953 -38.469 1 37.88 197 MET B C 1
ATOM 3255 O O . MET B 1 197 ? -18.531 7.109 -38.562 1 37.88 197 MET B O 1
ATOM 3259 N N . LEU B 1 198 ? -18.344 5.086 -39.25 1 38.47 198 LEU B N 1
ATOM 3260 C CA . LEU B 1 198 ? -17.984 5.246 -40.656 1 38.47 198 LEU B CA 1
ATOM 3261 C C . LEU B 1 198 ? -19.141 5.832 -41.438 1 38.47 198 LEU B C 1
ATOM 3263 O O . LEU B 1 198 ? -20.297 5.457 -41.25 1 38.47 198 LEU B O 1
ATOM 3267 N N . PRO B 1 199 ? -19.078 7.055 -41.906 1 40.19 199 PRO B N 1
ATOM 3268 C CA . PRO B 1 199 ? -20.047 7.695 -42.781 1 40.19 199 PRO B CA 1
ATOM 3269 C C . PRO B 1 199 ? -20.438 6.82 -43.969 1 40.19 199 PRO B C 1
ATOM 3271 O O . PRO B 1 199 ? -19.578 6.145 -44.562 1 40.19 199 PRO B O 1
ATOM 3274 N N . HIS B 1 200 ? -21.469 6.105 -43.875 1 38.16 200 HIS B N 1
ATOM 3275 C CA . HIS B 1 200 ? -22.016 5.387 -45.031 1 38.16 200 HIS B CA 1
ATOM 3276 C C . HIS B 1 200 ? -22 6.258 -46.281 1 38.16 200 HIS B C 1
ATOM 3278 O O . HIS B 1 200 ? -22.531 7.371 -46.281 1 38.16 200 HIS B O 1
ATOM 3284 N N . GLN B 1 201 ? -21 6.215 -47.156 1 35.94 201 GLN B N 1
ATOM 3285 C CA . GLN B 1 201 ? -20.906 6.766 -48.5 1 35.94 201 GLN B CA 1
ATOM 3286 C C . GLN B 1 201 ? -22.172 6.473 -49.312 1 35.94 201 GLN B C 1
ATOM 3288 O O . GLN B 1 201 ? -22.578 5.316 -49.438 1 35.94 201 GLN B O 1
ATOM 3293 N N . SER B 1 202 ? -23.203 7.324 -49.281 1 35.12 202 SER B N 1
ATOM 3294 C CA . SER B 1 202 ? -24.297 7.379 -50.25 1 35.12 202 SER B CA 1
ATOM 3295 C C . SER B 1 202 ? -23.766 7.359 -51.656 1 35.12 202 SER B C 1
ATOM 3297 O O . SER B 1 202 ? -22.938 8.203 -52.031 1 35.12 202 SER B O 1
ATOM 3299 N N . ASN B 1 203 ? -23.469 6.223 -52.25 1 32.44 203 ASN B N 1
ATOM 3300 C CA . ASN B 1 203 ? -23.297 6.031 -53.688 1 32.44 203 ASN B CA 1
ATOM 3301 C C . ASN B 1 203 ? -24.406 6.703 -54.469 1 32.44 203 ASN B C 1
ATOM 3303 O O . ASN B 1 203 ? -25.594 6.488 -54.188 1 32.44 203 ASN B O 1
ATOM 3307 N N . TYR B 1 204 ? -24.031 7.883 -55.094 1 27.52 204 TYR B N 1
ATOM 3308 C CA . TYR B 1 204 ? -24.641 8.234 -56.375 1 27.52 204 TYR B CA 1
ATOM 3309 C C . TYR B 1 204 ? -24.312 7.195 -57.438 1 27.52 204 TYR B C 1
ATOM 3311 O O . TYR B 1 204 ? -23.234 6.582 -57.406 1 27.52 204 TYR B O 1
#

InterPro domains:
  IPR007277 Svp26/Tex261 [PF04148] (1-169)
  IPR007277 Svp26/Tex261 [PTHR13144] (1-186)

Radius of gyration: 27.67 Å; Cα contacts (8 Å, |Δi|>4): 320; chains: 2; bounding box: 66×64×115 Å